Protein AF-A0A8T8SI98-F1 (afdb_monomer)

Structure (mmCIF, N/CA/C/O backbone):
data_AF-A0A8T8SI98-F1
#
_entry.id   AF-A0A8T8SI98-F1
#
loop_
_atom_site.group_PDB
_atom_site.id
_atom_site.type_symbol
_atom_site.label_atom_id
_atom_site.label_alt_id
_atom_site.label_comp_id
_atom_site.label_asym_id
_atom_site.label_entity_id
_atom_site.label_seq_id
_atom_site.pdbx_PDB_ins_code
_atom_site.Cartn_x
_atom_site.Cartn_y
_atom_site.Cartn_z
_atom_site.occupancy
_atom_site.B_iso_or_equiv
_atom_site.auth_seq_id
_atom_site.auth_comp_id
_atom_site.auth_asym_id
_atom_site.auth_atom_id
_atom_site.pdbx_PDB_model_num
ATOM 1 N N . MET A 1 1 ? -25.837 0.435 2.339 1.00 74.00 1 MET A N 1
ATOM 2 C CA . MET A 1 1 ? -25.867 -1.033 2.200 1.00 74.00 1 MET A CA 1
ATOM 3 C C . MET A 1 1 ? -25.740 -1.474 0.750 1.00 74.00 1 MET A C 1
ATOM 5 O O . MET A 1 1 ? -24.717 -2.063 0.451 1.00 74.00 1 MET A O 1
ATOM 9 N N . ALA A 1 2 ? -26.655 -1.114 -0.163 1.00 82.56 2 ALA A N 1
ATOM 10 C CA . ALA A 1 2 ? -26.565 -1.515 -1.581 1.00 82.56 2 ALA A CA 1
ATOM 11 C C . ALA A 1 2 ? -25.195 -1.231 -2.240 1.00 82.56 2 ALA A C 1
ATOM 13 O O . ALA A 1 2 ? -24.632 -2.101 -2.891 1.00 82.56 2 ALA A O 1
ATOM 14 N N . PHE A 1 3 ? -24.611 -0.053 -1.986 1.00 82.00 3 PHE A N 1
ATOM 15 C CA . PHE A 1 3 ? -23.274 0.296 -2.485 1.00 82.00 3 PHE A CA 1
ATOM 16 C C . PHE A 1 3 ? -22.160 -0.638 -1.981 1.00 82.00 3 PHE A C 1
ATOM 18 O O . PHE A 1 3 ? -21.281 -0.994 -2.754 1.00 82.00 3 PHE A O 1
ATOM 25 N N . LEU A 1 4 ? -22.202 -1.055 -0.709 1.00 78.12 4 LEU A N 1
ATOM 26 C CA . LEU A 1 4 ? -21.194 -1.961 -0.144 1.00 78.12 4 LEU A CA 1
ATOM 27 C C . LEU A 1 4 ? -21.306 -3.348 -0.774 1.00 78.12 4 LEU A C 1
ATOM 29 O O . LEU A 1 4 ? -20.300 -3.883 -1.212 1.00 78.12 4 LEU A O 1
ATOM 33 N N . VAL A 1 5 ? -22.526 -3.877 -0.904 1.00 82.81 5 VAL A N 1
ATOM 34 C CA . VAL A 1 5 ? -22.772 -5.180 -1.545 1.00 82.81 5 VAL A CA 1
ATOM 35 C C . VAL A 1 5 ? -22.279 -5.177 -2.992 1.00 82.81 5 VAL A C 1
ATOM 37 O O . VAL A 1 5 ? -21.540 -6.074 -3.391 1.00 82.81 5 VAL A O 1
ATOM 40 N N . PHE A 1 6 ? -22.623 -4.136 -3.758 1.00 86.25 6 PHE A N 1
ATOM 41 C CA . PHE A 1 6 ? -22.156 -3.977 -5.135 1.00 86.25 6 PHE A CA 1
ATOM 42 C C . PHE A 1 6 ? -20.626 -3.883 -5.215 1.00 86.25 6 PHE A C 1
ATOM 44 O O . PHE A 1 6 ? -20.002 -4.566 -6.023 1.00 86.25 6 PHE A O 1
ATOM 51 N N . SER A 1 7 ? -20.015 -3.073 -4.346 1.00 79.81 7 SER A N 1
ATOM 52 C CA . SER A 1 7 ? -18.564 -2.900 -4.276 1.00 79.81 7 SER A CA 1
ATOM 53 C C . SER A 1 7 ? -17.851 -4.215 -3.951 1.00 79.81 7 SER A C 1
ATOM 55 O O . SER A 1 7 ? -16.890 -4.575 -4.626 1.00 79.81 7 SER A O 1
ATOM 57 N N . THR A 1 8 ? -18.333 -4.968 -2.960 1.00 80.69 8 THR A N 1
ATOM 58 C CA . THR A 1 8 ? -17.765 -6.269 -2.586 1.00 80.69 8 THR A CA 1
ATOM 59 C C . THR A 1 8 ? -17.892 -7.276 -3.726 1.00 80.69 8 THR A C 1
ATOM 61 O O . THR A 1 8 ? -16.896 -7.901 -4.079 1.00 80.69 8 THR A O 1
ATOM 64 N N . ALA A 1 9 ? -19.065 -7.395 -4.357 1.00 87.25 9 ALA A N 1
ATOM 65 C CA . ALA A 1 9 ? -19.264 -8.299 -5.494 1.00 87.25 9 ALA A CA 1
ATOM 66 C C . ALA A 1 9 ? -18.336 -7.958 -6.674 1.00 87.25 9 ALA A C 1
ATOM 68 O O . ALA A 1 9 ? -17.721 -8.846 -7.269 1.00 87.25 9 ALA A O 1
ATOM 69 N N . PHE A 1 10 ? -18.174 -6.665 -6.970 1.00 87.12 10 PHE A N 1
ATOM 70 C CA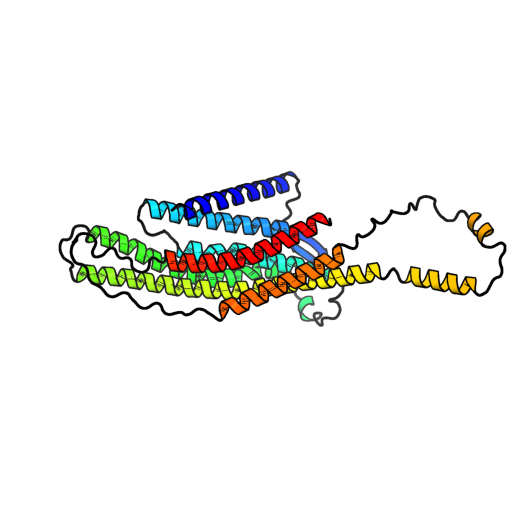 . PHE A 1 10 ? -17.251 -6.186 -7.995 1.00 87.12 10 PHE A CA 1
ATOM 71 C C . PHE A 1 10 ? -15.795 -6.565 -7.681 1.00 87.12 10 PHE A C 1
ATOM 73 O O . PHE A 1 10 ? -15.111 -7.135 -8.532 1.00 87.12 10 PHE A O 1
ATOM 80 N N . TYR A 1 11 ? -15.322 -6.319 -6.455 1.00 85.44 11 TYR A N 1
ATOM 81 C CA . TYR A 1 11 ? -13.950 -6.660 -6.066 1.00 85.44 11 TYR A CA 1
ATOM 82 C C . TYR A 1 11 ? -13.694 -8.168 -6.014 1.00 85.44 11 TYR A C 1
ATOM 84 O O . TYR A 1 11 ? -12.623 -8.607 -6.426 1.00 85.44 11 TYR A O 1
ATOM 92 N N . VAL A 1 12 ? -14.670 -8.969 -5.576 1.00 87.38 12 VAL A N 1
ATOM 93 C CA . VAL A 1 12 ? -14.584 -10.438 -5.624 1.00 87.38 12 VAL A CA 1
ATOM 94 C C . VAL A 1 12 ? -14.471 -10.921 -7.071 1.00 87.38 12 VAL A C 1
ATOM 96 O O . VAL A 1 12 ? -13.631 -11.764 -7.371 1.00 87.38 12 VAL A O 1
ATOM 99 N N . THR A 1 13 ? -15.241 -10.338 -7.991 1.00 89.44 13 THR A N 1
ATOM 100 C CA . THR A 1 13 ? -15.150 -10.670 -9.422 1.00 89.44 13 THR A CA 1
ATOM 101 C C . THR A 1 13 ? -13.766 -10.334 -9.982 1.00 89.44 13 THR A C 1
ATOM 103 O O . THR A 1 13 ? -13.145 -11.177 -10.630 1.00 89.44 13 THR A O 1
ATOM 106 N N . LEU A 1 14 ? -13.231 -9.144 -9.670 1.00 86.00 14 LEU A N 1
ATOM 107 C CA . LEU A 1 14 ? -11.866 -8.762 -10.051 1.00 86.00 14 LEU A CA 1
ATOM 108 C C . LEU A 1 14 ? -10.823 -9.741 -9.497 1.00 86.00 14 LEU A C 1
ATOM 110 O O . LEU A 1 14 ? -9.938 -10.183 -10.228 1.00 86.00 14 LEU A O 1
ATOM 114 N N . MET A 1 15 ? -10.956 -10.124 -8.229 1.00 88.06 15 MET A N 1
ATOM 115 C CA . MET A 1 15 ? -10.094 -11.108 -7.577 1.00 88.06 15 MET A CA 1
ATOM 116 C C . MET A 1 15 ? -10.103 -12.461 -8.293 1.00 88.06 15 MET A C 1
ATOM 118 O O . MET A 1 15 ? -9.036 -13.008 -8.569 1.00 88.06 15 MET A O 1
ATOM 122 N N . VAL A 1 16 ? -11.284 -12.972 -8.652 1.00 90.00 16 VAL A N 1
ATOM 123 C CA . VAL A 1 16 ? -11.421 -14.227 -9.407 1.00 90.00 16 VAL A CA 1
ATOM 124 C C . VAL A 1 16 ? -10.769 -14.100 -10.783 1.00 90.00 16 VAL A C 1
ATOM 126 O O . VAL A 1 16 ? -9.966 -14.955 -11.149 1.00 90.00 16 VAL A O 1
ATOM 129 N N . THR A 1 17 ? -11.029 -13.015 -11.522 1.00 86.25 17 THR A N 1
ATOM 130 C CA . THR A 1 17 ? -10.409 -12.811 -12.844 1.00 86.25 17 THR A CA 1
ATOM 131 C C . THR A 1 17 ? -8.884 -12.736 -12.772 1.00 86.25 17 THR A C 1
ATOM 133 O O . THR A 1 17 ? -8.203 -13.385 -13.564 1.00 86.25 17 THR A O 1
ATOM 136 N N . LEU A 1 18 ? -8.322 -12.025 -11.789 1.00 86.06 18 LEU A N 1
ATOM 137 C CA . LEU A 1 18 ? -6.874 -11.979 -11.581 1.00 86.06 18 LEU A CA 1
ATOM 138 C C . LEU A 1 18 ? -6.319 -13.348 -11.188 1.00 86.06 18 LEU A C 1
ATOM 140 O O . LEU A 1 18 ? -5.288 -13.748 -11.720 1.00 86.06 18 LEU A O 1
ATOM 144 N N . GLY A 1 19 ? -7.010 -14.088 -10.319 1.00 86.94 19 GLY A N 1
ATOM 145 C CA . GLY A 1 19 ? -6.636 -15.455 -9.955 1.00 86.94 19 GLY A CA 1
ATOM 146 C C . GLY A 1 19 ? -6.556 -16.379 -11.170 1.00 86.94 19 GLY A C 1
ATOM 147 O O . GLY A 1 19 ? -5.566 -17.089 -11.333 1.00 86.94 19 GLY A O 1
ATOM 148 N N . VAL A 1 20 ? -7.538 -16.306 -12.073 1.00 88.56 20 VAL A N 1
ATOM 149 C CA . VAL A 1 20 ? -7.541 -17.063 -13.336 1.00 88.56 20 VAL A CA 1
ATOM 150 C C . VAL A 1 20 ? -6.373 -16.652 -14.237 1.00 88.56 20 VAL A C 1
ATOM 152 O O . VAL A 1 20 ? -5.691 -17.522 -14.772 1.00 88.56 20 VAL A O 1
ATOM 155 N N . LEU A 1 21 ? -6.079 -15.353 -14.372 1.00 83.06 21 LEU A N 1
ATOM 156 C CA . LEU A 1 21 ? -4.933 -14.874 -15.162 1.00 83.06 21 LEU A CA 1
ATOM 157 C C . LEU A 1 21 ? -3.590 -15.357 -14.597 1.00 83.06 21 LEU A C 1
ATOM 159 O O . LEU A 1 21 ? -2.692 -15.731 -15.357 1.00 83.06 21 LEU A O 1
ATOM 163 N N . ILE A 1 22 ? -3.452 -15.364 -13.269 1.00 85.88 22 ILE A N 1
ATOM 164 C CA . ILE A 1 22 ? -2.274 -15.893 -12.575 1.00 85.88 22 ILE A CA 1
ATOM 165 C C . ILE A 1 22 ? -2.154 -17.394 -12.835 1.00 85.88 22 ILE A C 1
ATOM 167 O O . ILE A 1 22 ? -1.100 -17.851 -13.277 1.00 85.88 22 ILE A O 1
ATOM 171 N N . LEU A 1 23 ? -3.238 -18.149 -12.636 1.00 87.00 23 LEU A N 1
ATOM 172 C CA . LEU A 1 23 ? -3.267 -19.595 -12.841 1.00 87.00 23 LEU A CA 1
ATOM 173 C C . LEU A 1 23 ? -2.949 -19.968 -14.295 1.00 87.00 23 LEU A C 1
ATOM 175 O O . LEU A 1 23 ? -2.136 -20.856 -14.528 1.00 87.00 23 LEU A O 1
ATOM 179 N N . HIS A 1 24 ? -3.507 -19.244 -15.268 1.00 85.44 24 HIS A N 1
ATOM 180 C CA . HIS A 1 24 ? -3.220 -19.424 -16.691 1.00 85.44 24 HIS A CA 1
ATOM 181 C C . HIS A 1 24 ? -1.735 -19.189 -17.016 1.00 85.44 24 HIS A C 1
ATOM 183 O O . HIS A 1 24 ? -1.114 -19.972 -17.735 1.00 85.44 24 HIS A O 1
ATOM 189 N N . LYS A 1 25 ? -1.119 -18.146 -16.447 1.00 83.44 25 LYS A N 1
ATOM 190 C CA . LYS A 1 25 ? 0.322 -17.900 -16.620 1.00 83.44 25 LYS A CA 1
ATOM 191 C C . LYS A 1 25 ? 1.197 -18.960 -15.939 1.00 83.44 25 LYS A C 1
ATOM 193 O O . LYS A 1 25 ? 2.229 -19.334 -16.498 1.00 83.44 25 LYS A O 1
ATOM 198 N N . ILE A 1 26 ? 0.805 -19.442 -14.757 1.00 86.56 26 ILE A N 1
ATOM 199 C CA . ILE A 1 26 ? 1.490 -20.549 -14.068 1.00 86.56 26 ILE A CA 1
ATOM 200 C C . ILE A 1 26 ? 1.401 -21.823 -14.914 1.00 86.56 26 ILE A C 1
ATOM 202 O O . ILE A 1 26 ? 2.424 -22.467 -15.145 1.00 86.56 26 ILE A O 1
ATOM 206 N N . TYR A 1 27 ? 0.211 -22.142 -15.431 1.00 90.12 27 TYR A N 1
ATOM 207 C CA . TYR A 1 27 ? -0.034 -23.299 -16.292 1.00 90.12 27 TYR A CA 1
ATOM 208 C C . TYR A 1 27 ? 0.853 -23.273 -17.544 1.00 90.12 27 TYR A C 1
ATOM 210 O O . TYR A 1 27 ? 1.541 -24.248 -17.839 1.00 90.12 27 TYR A O 1
ATOM 218 N N . ASN A 1 28 ? 0.957 -22.116 -18.203 1.00 88.12 28 ASN A N 1
ATOM 219 C CA . ASN A 1 28 ? 1.817 -21.922 -19.374 1.00 88.12 28 ASN A CA 1
ATOM 220 C C . ASN A 1 28 ? 3.319 -21.795 -19.040 1.00 88.12 28 ASN A C 1
ATOM 222 O O . ASN A 1 28 ? 4.105 -21.424 -19.911 1.00 88.12 28 ASN A O 1
ATOM 226 N N . ARG A 1 29 ? 3.734 -22.039 -17.785 1.00 82.44 29 ARG A N 1
ATOM 227 C CA . ARG A 1 29 ? 5.123 -21.902 -17.292 1.00 82.44 29 ARG A CA 1
ATOM 228 C C . ARG A 1 29 ? 5.777 -20.546 -17.617 1.00 82.44 29 ARG A C 1
ATOM 230 O O . ARG A 1 29 ? 7.002 -20.423 -17.651 1.00 82.44 29 ARG A O 1
ATOM 237 N N . SER A 1 30 ? 4.967 -19.506 -17.819 1.00 77.62 30 SER A N 1
ATOM 238 C CA . SER A 1 30 ? 5.414 -18.140 -18.128 1.00 77.62 30 SER A CA 1
ATOM 239 C C . SER A 1 30 ? 5.487 -17.249 -16.883 1.00 77.62 30 SER A C 1
ATOM 241 O O . SER A 1 30 ? 5.783 -16.053 -16.974 1.00 77.62 30 SER A O 1
ATOM 243 N N . TRP A 1 31 ? 5.247 -17.822 -15.699 1.00 70.50 31 TRP A N 1
ATOM 244 C CA . TRP A 1 31 ? 5.263 -17.113 -14.424 1.00 70.50 31 TRP A CA 1
ATOM 245 C C . TRP A 1 31 ? 6.688 -16.857 -13.916 1.00 70.50 31 TRP A C 1
ATOM 247 O O . TRP A 1 31 ? 7.197 -17.540 -13.032 1.00 70.50 31 TRP A O 1
ATOM 257 N N . TRP A 1 32 ? 7.324 -15.822 -14.461 1.00 76.69 32 TRP A N 1
ATOM 258 C CA . TRP A 1 32 ? 8.597 -15.301 -13.964 1.00 76.69 32 TRP A CA 1
ATOM 259 C C . TRP A 1 32 ? 8.376 -13.889 -13.417 1.00 76.69 32 TRP A C 1
ATOM 261 O O . TRP A 1 32 ? 8.190 -12.941 -14.181 1.00 76.69 32 TRP A O 1
ATOM 271 N N . VAL A 1 33 ? 8.355 -13.746 -12.086 1.00 78.94 33 VAL A N 1
ATOM 272 C CA . VAL A 1 33 ? 8.240 -12.431 -11.416 1.00 78.94 33 VAL A CA 1
ATOM 273 C C . VAL A 1 33 ? 9.525 -11.632 -11.596 1.00 78.94 33 VAL A C 1
ATOM 275 O O . VAL A 1 33 ? 9.486 -10.428 -11.829 1.00 78.94 33 VAL A O 1
ATOM 278 N N . PHE A 1 34 ? 10.663 -12.317 -11.543 1.00 83.38 34 PHE A N 1
ATOM 279 C CA . PHE A 1 34 ? 11.979 -11.742 -11.747 1.00 83.38 34 PHE A CA 1
ATOM 280 C C . PHE A 1 34 ? 12.698 -12.508 -12.849 1.00 83.38 34 PHE A C 1
ATOM 282 O O . PHE A 1 34 ? 12.673 -13.738 -12.884 1.00 83.38 34 PHE A O 1
ATOM 289 N N . ARG A 1 35 ? 13.357 -11.771 -13.739 1.00 84.69 35 ARG A N 1
ATOM 290 C CA . ARG A 1 35 ? 14.274 -12.309 -14.736 1.00 84.69 35 ARG A CA 1
ATOM 291 C C . ARG A 1 35 ? 15.691 -11.963 -14.307 1.00 84.69 35 ARG A C 1
ATOM 293 O O . ARG A 1 35 ? 16.016 -10.796 -14.096 1.00 84.69 35 ARG A O 1
ATOM 300 N N . VAL A 1 36 ? 16.538 -12.979 -14.197 1.00 84.25 36 VAL A N 1
ATOM 301 C CA . VAL A 1 36 ? 17.973 -12.774 -14.001 1.00 84.25 36 VAL A CA 1
ATOM 302 C C . VAL A 1 36 ? 18.599 -12.573 -15.374 1.00 84.25 36 VAL A C 1
ATOM 304 O O . VAL A 1 36 ? 18.496 -13.447 -16.233 1.00 84.25 36 VAL A O 1
ATOM 307 N N . VAL A 1 37 ? 19.222 -11.418 -15.590 1.00 83.12 37 VAL A N 1
ATOM 308 C CA . VAL A 1 37 ? 19.941 -11.112 -16.830 1.00 83.12 37 VAL A CA 1
ATOM 309 C C . VAL A 1 37 ? 21.433 -11.003 -16.499 1.00 83.12 37 VAL A C 1
ATOM 311 O O . VAL A 1 37 ? 21.810 -10.163 -15.672 1.00 83.12 37 VAL A O 1
ATOM 314 N N . PRO A 1 38 ? 22.298 -11.857 -17.077 1.00 81.31 38 PRO A N 1
ATOM 315 C CA . PRO A 1 38 ? 23.739 -11.687 -16.946 1.00 81.31 38 PRO A CA 1
ATOM 316 C C . PRO A 1 38 ? 24.175 -10.436 -17.726 1.00 81.31 38 PRO A C 1
ATOM 318 O O . PRO A 1 38 ? 23.907 -10.328 -18.919 1.00 81.31 38 PRO A O 1
ATOM 321 N N . ARG A 1 39 ? 24.838 -9.485 -17.055 1.00 74.44 39 ARG A N 1
ATOM 322 C CA . ARG A 1 39 ? 25.434 -8.280 -17.655 1.00 74.44 39 ARG A CA 1
ATOM 323 C C . ARG A 1 39 ? 26.914 -8.188 -17.275 1.00 74.44 39 ARG A C 1
ATOM 325 O O . ARG A 1 39 ? 27.265 -7.817 -16.149 1.00 74.44 39 ARG A O 1
ATOM 332 N N . GLY A 1 40 ? 27.789 -8.539 -18.219 1.00 78.19 40 GLY A N 1
ATOM 333 C CA . GLY A 1 40 ? 29.237 -8.605 -17.995 1.00 78.19 40 GLY A CA 1
ATOM 334 C C . GLY A 1 40 ? 29.588 -9.555 -16.842 1.00 78.19 40 GLY A C 1
ATOM 335 O O . GLY A 1 40 ? 29.108 -10.684 -16.798 1.00 78.19 40 GLY A O 1
ATOM 336 N N . HIS A 1 41 ? 30.374 -9.080 -15.870 1.00 75.12 41 HIS A N 1
ATOM 337 C CA . HIS A 1 41 ? 30.727 -9.842 -14.659 1.00 75.12 41 HIS A CA 1
ATOM 338 C C . HIS A 1 41 ? 29.647 -9.835 -13.559 1.00 75.12 41 HIS A C 1
ATOM 340 O O . HIS A 1 41 ? 29.853 -10.404 -12.489 1.00 75.12 41 HIS A O 1
ATOM 346 N N . SER A 1 42 ? 28.496 -9.196 -13.789 1.00 77.88 42 SER A N 1
ATOM 347 C CA . SER A 1 42 ? 27.431 -9.044 -12.792 1.00 77.88 42 SER A CA 1
ATOM 348 C C . SER A 1 42 ? 26.111 -9.677 -13.226 1.00 77.88 42 SER A C 1
ATOM 350 O O . SER A 1 42 ? 25.775 -9.698 -14.406 1.00 77.88 42 SER A O 1
ATOM 352 N N . LYS A 1 43 ? 25.329 -10.184 -12.268 1.00 84.56 43 LYS A N 1
ATOM 353 C CA . LYS A 1 43 ? 23.959 -10.662 -12.510 1.00 84.56 43 LYS A CA 1
ATOM 354 C C . LYS A 1 43 ? 22.985 -9.617 -11.976 1.00 84.56 43 LYS A C 1
ATOM 356 O O . LYS A 1 43 ? 23.005 -9.318 -10.782 1.00 84.56 43 LYS A O 1
ATOM 361 N N . ILE A 1 44 ? 22.145 -9.056 -12.844 1.00 84.12 44 ILE A N 1
ATOM 362 C CA . ILE A 1 44 ? 21.117 -8.080 -12.457 1.00 84.12 44 ILE A CA 1
ATOM 363 C C . ILE A 1 44 ? 19.762 -8.782 -12.416 1.00 84.12 44 ILE A C 1
ATOM 365 O O . ILE A 1 44 ? 19.432 -9.577 -13.299 1.00 84.12 44 ILE A O 1
ATOM 369 N N . ILE A 1 45 ? 18.989 -8.501 -11.369 1.00 86.06 45 ILE A N 1
ATOM 370 C CA . ILE A 1 45 ? 17.631 -9.019 -11.203 1.00 86.06 45 ILE A CA 1
ATOM 371 C C . ILE A 1 45 ? 16.664 -7.938 -11.683 1.00 86.06 45 ILE A C 1
ATOM 373 O O . ILE A 1 45 ? 16.557 -6.874 -11.071 1.00 86.06 45 ILE A O 1
ATOM 377 N N . ILE A 1 46 ? 15.967 -8.207 -12.785 1.00 85.81 46 ILE A N 1
ATOM 378 C CA . ILE A 1 46 ? 14.999 -7.283 -13.376 1.00 85.81 46 ILE A CA 1
ATOM 379 C C . ILE A 1 46 ? 13.592 -7.834 -13.115 1.00 85.81 46 ILE A C 1
ATOM 381 O O . ILE A 1 46 ? 13.296 -8.959 -13.532 1.00 85.81 46 ILE A O 1
ATOM 385 N N . PRO A 1 47 ? 12.709 -7.096 -12.423 1.00 87.12 47 PRO A N 1
ATOM 386 C CA . PRO A 1 47 ? 11.326 -7.516 -12.259 1.00 87.12 47 PRO A CA 1
ATOM 387 C C . PRO A 1 47 ? 10.608 -7.506 -13.611 1.00 87.12 47 PRO A C 1
ATOM 389 O O . PRO A 1 47 ? 10.719 -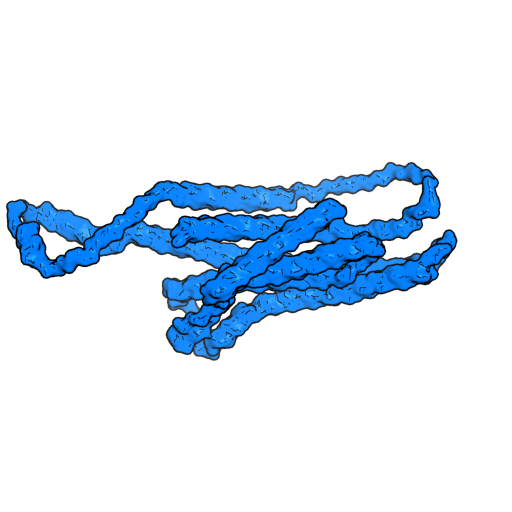6.559 -14.389 1.00 87.12 47 PRO A O 1
ATOM 392 N N . ASN A 1 48 ? 9.828 -8.549 -13.881 1.00 89.81 48 ASN A N 1
ATOM 393 C CA . ASN A 1 48 ? 8.855 -8.518 -14.961 1.00 89.81 48 ASN A CA 1
ATOM 394 C C . ASN A 1 48 ? 7.744 -7.538 -14.563 1.00 89.81 48 ASN A C 1
ATOM 396 O O . ASN A 1 48 ? 6.980 -7.791 -13.629 1.00 89.81 48 ASN A O 1
ATOM 400 N N . VAL A 1 49 ? 7.677 -6.407 -15.263 1.00 88.44 49 VAL A N 1
ATOM 401 C CA . VAL A 1 49 ? 6.796 -5.271 -14.949 1.00 88.44 49 VAL A CA 1
ATOM 402 C C . VAL A 1 49 ? 5.327 -5.702 -14.864 1.00 88.44 49 VAL A C 1
ATOM 404 O O . VAL A 1 49 ? 4.635 -5.332 -13.919 1.00 88.44 49 VAL A O 1
ATOM 407 N N . HIS A 1 50 ? 4.857 -6.547 -15.787 1.00 86.88 50 HIS A N 1
ATOM 408 C CA . HIS A 1 50 ? 3.459 -6.985 -15.811 1.00 86.88 50 HIS A CA 1
ATOM 409 C C . HIS A 1 50 ? 3.161 -8.043 -14.749 1.00 86.88 50 HIS A C 1
ATOM 411 O O . HIS A 1 50 ? 2.144 -7.967 -14.063 1.00 86.88 50 HIS A O 1
ATOM 417 N N . THR A 1 51 ? 4.031 -9.044 -14.601 1.00 89.31 51 THR A N 1
ATOM 418 C CA . THR A 1 51 ? 3.807 -10.130 -13.633 1.00 89.31 51 THR A CA 1
ATOM 419 C C . THR A 1 51 ? 3.927 -9.626 -12.195 1.00 89.31 51 THR A C 1
ATOM 421 O O . THR A 1 51 ? 3.100 -9.983 -11.358 1.00 89.31 51 THR A O 1
ATOM 424 N N . SER A 1 52 ? 4.898 -8.752 -11.909 1.00 90.88 52 SER A N 1
ATOM 425 C CA . SER A 1 52 ? 5.025 -8.126 -10.587 1.00 90.88 52 SER A CA 1
ATOM 426 C C . SER A 1 52 ? 3.818 -7.234 -10.276 1.00 90.88 52 SER A C 1
ATOM 428 O O . SER A 1 52 ? 3.231 -7.376 -9.207 1.00 90.88 52 SER A O 1
ATOM 430 N N . TRP A 1 53 ? 3.364 -6.405 -11.223 1.00 90.31 53 TRP A N 1
ATOM 431 C CA . TRP A 1 53 ? 2.152 -5.599 -11.058 1.00 90.31 53 TRP A CA 1
ATOM 432 C C . TRP A 1 53 ? 0.922 -6.438 -10.702 1.00 90.31 53 TRP A C 1
ATOM 434 O O . TRP A 1 53 ? 0.259 -6.161 -9.705 1.00 90.31 53 TRP A O 1
ATOM 444 N N . VAL A 1 54 ? 0.641 -7.491 -11.477 1.00 89.31 54 VAL A N 1
ATOM 445 C CA . VAL A 1 54 ? -0.508 -8.381 -11.240 1.00 89.31 54 VAL A CA 1
ATOM 446 C C . VAL A 1 54 ? -0.426 -9.043 -9.863 1.00 89.31 54 VAL A C 1
ATOM 448 O O . VAL A 1 54 ? -1.432 -9.093 -9.158 1.00 89.31 54 VAL A O 1
ATOM 451 N N . LEU A 1 55 ? 0.761 -9.500 -9.449 1.00 90.44 55 LEU A N 1
ATOM 452 C CA . LEU A 1 55 ? 0.968 -10.124 -8.140 1.00 90.44 55 LEU A CA 1
ATOM 453 C C . LEU A 1 55 ? 0.641 -9.159 -6.990 1.00 90.44 55 LEU A C 1
ATOM 455 O O . LEU A 1 55 ? -0.161 -9.481 -6.113 1.00 90.44 55 LEU A O 1
ATOM 459 N N . PHE A 1 56 ? 1.233 -7.963 -6.999 1.00 93.25 56 PHE A N 1
ATOM 460 C CA . PHE A 1 56 ? 1.042 -6.990 -5.923 1.00 93.25 56 PHE A CA 1
ATOM 461 C C . PHE A 1 56 ? -0.359 -6.367 -5.928 1.00 93.25 56 PHE A C 1
ATOM 463 O O . PHE A 1 56 ? -0.936 -6.161 -4.862 1.00 93.25 56 PHE A O 1
ATOM 470 N N . MET A 1 57 ? -0.956 -6.136 -7.100 1.00 90.06 57 MET A N 1
ATOM 471 C CA . MET A 1 57 ? -2.355 -5.705 -7.193 1.00 90.06 57 MET A CA 1
ATOM 472 C C . MET A 1 57 ? -3.326 -6.786 -6.713 1.00 90.06 57 MET A C 1
ATOM 474 O O . MET A 1 57 ? -4.323 -6.464 -6.070 1.00 90.06 57 MET A O 1
ATOM 478 N N . GLY A 1 58 ? -3.023 -8.064 -6.954 1.00 90.50 58 GLY A N 1
ATOM 479 C CA . GLY A 1 58 ? -3.770 -9.176 -6.370 1.00 90.50 58 GLY A CA 1
ATOM 480 C C . GLY A 1 58 ? -3.717 -9.152 -4.841 1.00 90.50 58 GLY A C 1
ATOM 481 O O . GLY A 1 58 ? -4.752 -9.243 -4.184 1.00 90.50 58 GLY A O 1
ATOM 482 N N . LEU A 1 59 ? -2.534 -8.955 -4.249 1.00 93.88 59 LEU A N 1
ATOM 483 C CA . LEU A 1 59 ? -2.391 -8.807 -2.793 1.00 93.88 59 LEU A CA 1
ATOM 484 C C . LEU A 1 59 ? -3.167 -7.598 -2.250 1.00 93.88 59 LEU A C 1
ATOM 486 O O . LEU A 1 59 ? -3.856 -7.721 -1.240 1.00 93.88 59 LEU A O 1
ATOM 490 N N . TYR A 1 60 ? -3.113 -6.454 -2.938 1.00 93.62 60 TYR A N 1
ATOM 491 C CA . TYR A 1 60 ? -3.903 -5.273 -2.585 1.00 93.62 60 TYR A CA 1
ATOM 492 C C . TYR A 1 60 ? -5.404 -5.578 -2.538 1.00 93.62 60 TYR A C 1
ATOM 494 O O . TYR A 1 60 ? -6.074 -5.273 -1.550 1.00 93.62 60 TYR A O 1
ATOM 502 N N . LEU A 1 61 ? -5.929 -6.210 -3.589 1.00 90.69 61 LEU A N 1
ATOM 503 C CA . LEU A 1 61 ? -7.349 -6.533 -3.689 1.00 90.69 61 LEU A CA 1
ATOM 504 C C . LEU A 1 61 ? -7.790 -7.557 -2.638 1.00 90.69 61 LEU A C 1
ATOM 506 O O . LEU A 1 61 ? -8.885 -7.414 -2.105 1.00 90.69 61 LEU A O 1
ATOM 510 N N . ASN A 1 62 ? -6.939 -8.521 -2.268 1.00 91.69 62 ASN A N 1
ATOM 511 C CA . ASN A 1 62 ? -7.216 -9.433 -1.151 1.00 91.69 62 ASN A CA 1
ATOM 512 C C . ASN A 1 62 ? -7.414 -8.674 0.168 1.00 91.69 62 ASN A C 1
ATOM 514 O O . ASN A 1 62 ? -8.409 -8.888 0.860 1.00 91.69 62 ASN A O 1
ATOM 518 N N . ILE A 1 63 ? -6.487 -7.766 0.502 1.00 93.75 63 ILE A N 1
ATOM 519 C CA . ILE A 1 63 ? -6.568 -6.950 1.725 1.00 93.75 63 ILE A CA 1
ATOM 520 C C . ILE A 1 63 ? -7.831 -6.082 1.695 1.00 93.75 63 ILE A C 1
ATOM 522 O O . ILE A 1 63 ? -8.544 -5.986 2.693 1.00 93.75 63 ILE A O 1
ATOM 526 N N . LEU A 1 64 ? -8.130 -5.481 0.541 1.00 89.88 64 LEU A N 1
ATOM 527 C CA . LEU A 1 64 ? -9.303 -4.634 0.350 1.00 89.88 64 LEU A CA 1
ATOM 528 C C . LEU A 1 64 ? -10.616 -5.418 0.508 1.00 89.88 64 LEU A C 1
ATOM 530 O O . LEU A 1 64 ? -11.532 -4.964 1.186 1.00 89.88 64 LEU A O 1
ATOM 534 N N . VAL A 1 65 ? -10.721 -6.612 -0.081 1.00 89.69 65 VAL A N 1
ATOM 535 C CA . VAL A 1 65 ? -11.892 -7.486 0.091 1.00 89.69 65 VAL A CA 1
ATOM 536 C C . VAL A 1 65 ? -12.041 -7.896 1.556 1.00 89.69 65 VAL A C 1
ATOM 538 O O . VAL A 1 65 ? -13.145 -7.816 2.094 1.00 89.69 65 VAL A O 1
ATOM 541 N N . GLY A 1 66 ? -10.940 -8.260 2.221 1.00 91.31 66 GLY A N 1
ATOM 542 C CA . GLY A 1 66 ? -10.931 -8.576 3.650 1.00 91.31 66 GLY A CA 1
ATOM 543 C C . GLY A 1 66 ? -11.475 -7.434 4.514 1.00 91.31 66 GLY A C 1
ATOM 544 O O . GLY A 1 66 ? -12.353 -7.662 5.348 1.00 91.31 66 GLY A O 1
ATOM 545 N N . SER A 1 67 ? -11.041 -6.194 4.263 1.00 92.88 67 SER A N 1
ATOM 546 C CA . SER A 1 67 ? -11.518 -5.024 5.013 1.00 92.88 67 SER A CA 1
ATOM 547 C C . SER A 1 67 ? -12.995 -4.705 4.751 1.00 92.88 67 SER A C 1
ATOM 549 O O . SER A 1 67 ? -13.725 -4.338 5.679 1.00 92.88 67 SER A O 1
ATOM 551 N N . PHE A 1 68 ? -13.483 -4.906 3.520 1.00 89.31 68 PHE A N 1
ATOM 552 C CA . PHE A 1 68 ? -14.907 -4.770 3.199 1.00 89.31 68 PHE A CA 1
ATOM 553 C C . PHE A 1 68 ? -15.765 -5.830 3.889 1.00 89.31 68 PHE A C 1
ATOM 555 O O . PHE A 1 68 ? -16.823 -5.491 4.418 1.00 89.31 68 PHE A O 1
ATOM 562 N N . ILE A 1 69 ? -15.320 -7.090 3.913 1.00 90.12 69 ILE A N 1
ATOM 563 C CA . ILE A 1 69 ? -16.020 -8.171 4.621 1.00 90.12 69 ILE A CA 1
ATOM 564 C C . ILE A 1 69 ? -16.071 -7.861 6.118 1.00 90.12 69 ILE A C 1
ATOM 566 O O . ILE A 1 69 ? -17.151 -7.912 6.704 1.00 90.12 69 ILE A O 1
ATOM 570 N N . ALA A 1 70 ? -14.945 -7.468 6.723 1.00 91.56 70 ALA A N 1
ATOM 571 C CA . ALA A 1 70 ? -14.893 -7.077 8.131 1.00 91.56 70 ALA A CA 1
ATOM 572 C C . ALA A 1 70 ? -15.865 -5.924 8.432 1.00 91.56 70 ALA A C 1
ATOM 574 O O . ALA A 1 70 ? -16.650 -6.003 9.375 1.00 91.56 70 ALA A O 1
ATOM 575 N N . SER A 1 71 ? -15.886 -4.897 7.577 1.00 89.56 71 SER A N 1
ATOM 576 C CA . SER A 1 71 ? -16.818 -3.770 7.694 1.00 89.56 71 SER A CA 1
ATOM 577 C C . SER A 1 71 ? -18.282 -4.199 7.571 1.00 89.56 71 SER A C 1
ATOM 579 O O . SER A 1 71 ? -19.136 -3.719 8.312 1.00 89.56 71 SER A O 1
ATOM 581 N N . PHE A 1 72 ? -18.590 -5.112 6.648 1.00 88.88 72 PHE A N 1
ATOM 582 C CA . PHE A 1 72 ? -19.943 -5.624 6.446 1.00 88.88 72 PHE A CA 1
ATOM 583 C C . PHE A 1 72 ? -20.432 -6.444 7.645 1.00 88.88 72 PHE A C 1
ATOM 585 O O . PHE A 1 72 ? -21.533 -6.208 8.137 1.00 88.88 72 PHE A O 1
ATOM 592 N N . VAL A 1 73 ? -19.604 -7.364 8.153 1.00 91.69 73 VAL A N 1
ATOM 593 C CA . VAL A 1 73 ? -19.920 -8.171 9.344 1.00 91.69 73 VAL A CA 1
ATOM 594 C C . VAL A 1 73 ? -20.123 -7.277 10.566 1.00 91.69 73 VAL A C 1
ATOM 596 O O . VAL A 1 73 ? -21.081 -7.467 11.313 1.00 91.69 73 VAL A O 1
ATOM 599 N N . SER A 1 74 ? -19.268 -6.269 10.738 1.00 90.25 74 SER A N 1
ATOM 600 C CA . SER A 1 74 ? -19.395 -5.278 11.807 1.00 90.25 74 SER A CA 1
ATOM 601 C C . SER A 1 74 ? -20.722 -4.521 11.734 1.00 90.25 74 SER A C 1
ATOM 603 O O . SER A 1 74 ? -21.397 -4.335 12.744 1.00 90.25 74 SER A O 1
ATOM 605 N N . ASP A 1 75 ? -21.141 -4.140 10.525 1.00 89.88 75 ASP A N 1
ATOM 606 C CA . ASP A 1 75 ? -22.401 -3.431 10.306 1.00 89.88 75 ASP A CA 1
ATOM 607 C C . ASP A 1 75 ? -23.625 -4.301 10.598 1.00 89.88 75 ASP A C 1
ATOM 609 O O . ASP A 1 75 ? -24.616 -3.781 11.111 1.00 89.88 75 ASP A O 1
ATOM 613 N N . LEU A 1 76 ? -23.555 -5.605 10.312 1.00 91.44 76 LEU A N 1
ATOM 614 C CA . LEU A 1 76 ? -24.605 -6.562 10.676 1.00 91.44 76 LEU A CA 1
ATOM 615 C C . LEU A 1 76 ? -24.721 -6.749 12.190 1.00 91.44 76 LEU A C 1
ATOM 617 O O . LEU A 1 76 ? -25.827 -6.916 12.696 1.00 91.44 76 LEU A O 1
ATOM 621 N N . ARG A 1 77 ? -23.596 -6.695 12.909 1.00 91.00 77 ARG A N 1
ATOM 622 C CA . ARG A 1 77 ? -23.556 -6.821 14.373 1.00 91.00 77 ARG A CA 1
ATOM 623 C C . ARG A 1 77 ? -23.848 -5.511 15.108 1.00 91.00 77 ARG A C 1
ATOM 625 O O . ARG A 1 77 ? -23.943 -5.516 16.324 1.00 91.00 77 ARG A O 1
ATOM 632 N N . ALA A 1 78 ? -23.993 -4.397 14.383 1.00 89.81 78 ALA A N 1
ATOM 633 C CA . ALA A 1 78 ? -24.038 -3.047 14.953 1.00 89.81 78 ALA A CA 1
ATOM 634 C C . ALA A 1 78 ? -22.820 -2.724 15.843 1.00 89.81 78 ALA A C 1
ATOM 636 O O . ALA A 1 78 ? -22.891 -1.892 16.745 1.00 89.81 78 ALA A O 1
ATOM 637 N N . GLU A 1 79 ? -21.688 -3.351 15.537 1.00 89.56 79 GLU A N 1
ATOM 638 C CA . GLU A 1 79 ? -20.447 -3.236 16.285 1.00 89.56 79 GLU A CA 1
ATOM 639 C C . GLU A 1 79 ? -19.446 -2.331 15.545 1.00 89.56 79 GLU A C 1
ATOM 641 O O . GLU A 1 79 ? -19.539 -2.151 14.323 1.00 89.56 79 GLU A O 1
ATOM 646 N N . PRO A 1 80 ? -18.488 -1.723 16.258 1.00 88.25 80 PRO A N 1
ATOM 647 C CA . PRO A 1 80 ? -17.342 -1.049 15.651 1.00 88.25 80 PRO A CA 1
ATOM 648 C C . PRO A 1 80 ? -16.379 -2.032 14.954 1.00 88.25 80 PRO A C 1
ATOM 650 O O . PRO A 1 80 ? -16.096 -3.111 15.470 1.00 88.25 80 PRO A O 1
ATOM 653 N N . VAL A 1 81 ? -15.841 -1.630 13.793 1.00 91.56 81 VAL A N 1
ATOM 654 C CA . VAL A 1 81 ? -15.005 -2.495 12.938 1.00 91.56 81 VAL A CA 1
ATOM 655 C C . VAL A 1 81 ? -13.690 -2.840 13.644 1.00 91.56 81 VAL A C 1
ATOM 657 O O . VAL A 1 81 ? -12.974 -1.918 14.046 1.00 91.56 81 VAL A O 1
ATOM 660 N N . PRO A 1 82 ? -13.329 -4.131 13.761 1.00 93.88 82 PRO A N 1
ATOM 661 C CA . PRO A 1 82 ? -12.051 -4.518 14.329 1.00 93.88 82 PRO A CA 1
ATOM 662 C C . PRO A 1 82 ? -10.908 -4.153 13.379 1.00 93.88 82 PRO A C 1
ATOM 664 O O . PRO A 1 82 ? -10.938 -4.432 12.177 1.00 93.88 82 PRO A O 1
ATOM 667 N N . HIS A 1 83 ? -9.876 -3.554 13.953 1.00 95.62 83 HIS A N 1
ATOM 668 C CA . HIS A 1 83 ? -8.612 -3.213 13.317 1.00 95.62 83 HIS A CA 1
ATOM 669 C C . HIS A 1 83 ? -8.705 -2.288 12.089 1.00 95.62 83 HIS A C 1
ATOM 671 O O . HIS A 1 83 ? -7.891 -2.386 11.170 1.00 95.62 83 HIS A O 1
ATOM 677 N N . ASP A 1 84 ? -9.684 -1.375 12.051 1.00 89.81 84 ASP A N 1
ATOM 678 C CA . ASP A 1 84 ? -9.932 -0.491 10.896 1.00 89.81 84 ASP A CA 1
ATOM 679 C C . ASP A 1 84 ? -8.681 0.303 10.461 1.00 89.81 84 ASP A C 1
ATOM 681 O O . ASP A 1 84 ? -8.312 0.321 9.285 1.00 89.81 84 ASP A O 1
ATOM 685 N N . ALA A 1 85 ? -7.941 0.887 11.411 1.00 92.38 85 ALA A N 1
ATOM 686 C CA . ALA A 1 85 ? -6.706 1.608 11.090 1.00 92.38 85 ALA A CA 1
ATOM 687 C C . ALA A 1 85 ? -5.603 0.702 10.531 1.00 92.38 85 ALA A C 1
ATOM 689 O O . ALA A 1 85 ? -4.836 1.148 9.676 1.00 92.38 85 ALA A O 1
ATOM 690 N N . LEU A 1 86 ? -5.524 -0.557 10.970 1.00 93.81 86 LEU A N 1
ATOM 691 C CA . LEU A 1 86 ? -4.551 -1.505 10.434 1.00 93.81 86 LEU A CA 1
ATOM 692 C C . LEU A 1 86 ? -4.866 -1.846 8.976 1.00 93.81 86 LEU A C 1
ATOM 694 O O . LEU A 1 86 ? -3.962 -1.788 8.144 1.00 93.81 86 LEU A O 1
ATOM 698 N N . TRP A 1 87 ? -6.136 -2.128 8.653 1.00 94.50 87 TRP A N 1
ATOM 699 C CA . TRP A 1 87 ? -6.580 -2.361 7.272 1.00 94.50 87 TRP A CA 1
ATOM 700 C C . TRP A 1 87 ? -6.203 -1.188 6.366 1.00 94.50 87 TRP A C 1
ATOM 702 O O . TRP A 1 87 ? -5.625 -1.376 5.295 1.00 94.50 87 TRP A O 1
ATOM 712 N N . MET A 1 88 ? -6.480 0.027 6.837 1.00 90.31 88 MET A N 1
ATOM 713 C CA . MET A 1 88 ? -6.183 1.283 6.148 1.00 90.31 88 MET A CA 1
ATOM 714 C C . MET A 1 88 ? -4.680 1.550 5.999 1.00 90.31 88 MET A C 1
ATOM 716 O O . MET A 1 88 ? -4.253 2.075 4.973 1.00 90.31 88 MET A O 1
ATOM 720 N N . GLY A 1 89 ? -3.866 1.177 6.986 1.00 91.81 89 GLY A N 1
ATOM 721 C CA . GLY A 1 89 ? -2.414 1.341 6.936 1.00 91.81 89 GLY A CA 1
ATOM 722 C C . GLY A 1 89 ? -1.720 0.331 6.020 1.00 91.81 89 GLY A C 1
ATOM 723 O O . GLY A 1 89 ? -0.834 0.710 5.255 1.00 91.81 89 GLY A O 1
ATOM 724 N N . ILE A 1 90 ? -2.123 -0.945 6.072 1.00 95.56 90 ILE A N 1
ATOM 725 C CA . ILE A 1 90 ? -1.448 -2.037 5.352 1.00 95.56 90 ILE A CA 1
ATOM 726 C C . ILE A 1 90 ? -1.867 -2.147 3.882 1.00 95.56 90 ILE A C 1
ATOM 728 O O . ILE A 1 90 ? -1.076 -2.612 3.061 1.00 95.56 90 ILE A O 1
ATOM 732 N N . MET A 1 91 ? -3.070 -1.683 3.515 1.00 94.88 91 MET A N 1
ATOM 733 C CA . MET A 1 91 ? -3.569 -1.797 2.137 1.00 94.88 91 MET A CA 1
ATOM 734 C C . MET A 1 91 ? -2.665 -1.111 1.106 1.00 94.88 91 MET A C 1
ATOM 736 O O . MET A 1 91 ? -2.594 -1.550 -0.032 1.00 94.88 91 MET A O 1
ATOM 740 N N . TRP A 1 92 ? -1.925 -0.068 1.468 1.00 93.88 92 TRP A N 1
ATOM 741 C CA . TRP A 1 92 ? -1.080 0.653 0.512 1.00 93.88 92 TRP A CA 1
ATOM 742 C C . TRP A 1 92 ? 0.276 -0.018 0.260 1.00 93.88 92 TRP A C 1
ATOM 744 O O . TRP A 1 92 ? 0.934 0.289 -0.736 1.00 93.88 92 TRP A O 1
ATOM 754 N N . VAL A 1 93 ? 0.679 -0.968 1.113 1.00 96.50 93 VAL A N 1
ATOM 755 C CA . VAL A 1 93 ? 1.979 -1.648 1.014 1.00 96.50 93 VAL A CA 1
ATOM 756 C C . VAL A 1 93 ? 2.146 -2.350 -0.336 1.00 96.50 93 VAL A C 1
ATOM 758 O O . VAL A 1 93 ? 3.121 -2.046 -1.024 1.00 96.50 93 VAL A O 1
ATOM 761 N N . PRO A 1 94 ? 1.217 -3.206 -0.810 1.00 96.19 94 PRO A N 1
ATOM 762 C CA . PRO A 1 94 ? 1.407 -3.867 -2.098 1.00 96.19 94 PRO A CA 1
ATOM 763 C C . PRO A 1 94 ? 1.475 -2.883 -3.275 1.00 96.19 94 PRO A C 1
ATOM 765 O O . PRO A 1 94 ? 2.307 -3.054 -4.160 1.00 96.19 94 PRO A O 1
ATOM 768 N N . ILE A 1 95 ? 0.671 -1.812 -3.264 1.00 93.25 95 ILE A N 1
ATOM 769 C CA . ILE A 1 95 ? 0.682 -0.785 -4.324 1.00 93.25 95 ILE A CA 1
ATOM 770 C C . ILE A 1 95 ? 2.048 -0.094 -4.404 1.00 93.25 95 ILE A C 1
ATOM 772 O O . ILE A 1 95 ? 2.571 0.127 -5.496 1.00 93.25 95 ILE A O 1
ATOM 776 N N . CYS A 1 96 ? 2.638 0.217 -3.252 1.00 95.00 96 CYS A N 1
ATOM 777 C CA . CYS A 1 96 ? 3.954 0.838 -3.147 1.00 95.00 96 CYS A CA 1
ATOM 778 C C . CYS A 1 96 ? 5.041 -0.010 -3.828 1.00 95.00 96 CYS A C 1
ATOM 780 O O . CYS A 1 96 ? 5.804 0.488 -4.659 1.00 95.00 96 CYS A O 1
ATOM 782 N N . PHE A 1 97 ? 5.053 -1.315 -3.540 1.00 95.38 97 PHE A N 1
ATOM 783 C CA . PHE A 1 97 ? 5.952 -2.273 -4.186 1.00 95.38 97 PHE A CA 1
ATOM 784 C C . PHE A 1 97 ? 5.673 -2.402 -5.687 1.00 95.38 97 PHE A C 1
ATOM 786 O O . PHE A 1 97 ? 6.614 -2.418 -6.480 1.00 95.38 97 PHE A O 1
ATOM 793 N N . ALA A 1 98 ? 4.399 -2.439 -6.089 1.00 93.88 98 ALA A N 1
ATOM 794 C CA . ALA A 1 98 ? 4.004 -2.521 -7.491 1.00 93.88 98 ALA A CA 1
ATOM 795 C C . ALA A 1 98 ? 4.548 -1.330 -8.300 1.00 93.88 98 ALA A C 1
ATOM 797 O O . ALA A 1 98 ? 5.244 -1.525 -9.296 1.00 93.88 98 ALA A O 1
ATOM 798 N N . ALA A 1 99 ? 4.293 -0.101 -7.841 1.00 93.31 99 ALA A N 1
ATOM 799 C CA . ALA A 1 99 ? 4.747 1.122 -8.505 1.00 93.31 99 ALA A CA 1
ATOM 800 C C . ALA A 1 99 ? 6.280 1.204 -8.573 1.00 93.31 99 ALA A C 1
ATOM 802 O O . ALA A 1 99 ? 6.854 1.541 -9.616 1.00 93.31 99 ALA A O 1
ATOM 803 N N . TRP A 1 100 ? 6.957 0.849 -7.479 1.00 95.56 100 TRP A N 1
ATOM 804 C CA . TRP A 1 100 ? 8.413 0.836 -7.437 1.00 95.56 100 TRP A CA 1
ATOM 805 C C . TRP A 1 100 ? 9.015 -0.193 -8.401 1.00 95.56 100 TRP A C 1
ATOM 807 O O . TRP A 1 100 ? 9.906 0.150 -9.176 1.00 95.56 100 TRP A O 1
ATOM 817 N N . TYR A 1 101 ? 8.521 -1.434 -8.424 1.00 94.62 101 TYR A N 1
ATOM 818 C CA . TYR A 1 101 ? 9.046 -2.467 -9.323 1.00 94.62 101 TYR A CA 1
ATOM 819 C C . TYR A 1 101 ? 8.787 -2.174 -10.796 1.00 94.62 101 TYR A C 1
ATOM 821 O O . TYR A 1 101 ? 9.652 -2.473 -11.620 1.00 94.62 101 TYR A O 1
ATOM 829 N N . GLN A 1 102 ? 7.672 -1.525 -11.141 1.00 93.25 102 GLN A N 1
ATOM 830 C CA . GLN A 1 102 ? 7.476 -1.024 -12.502 1.00 93.25 102 GLN A CA 1
ATOM 831 C C . GLN A 1 102 ? 8.511 0.049 -12.860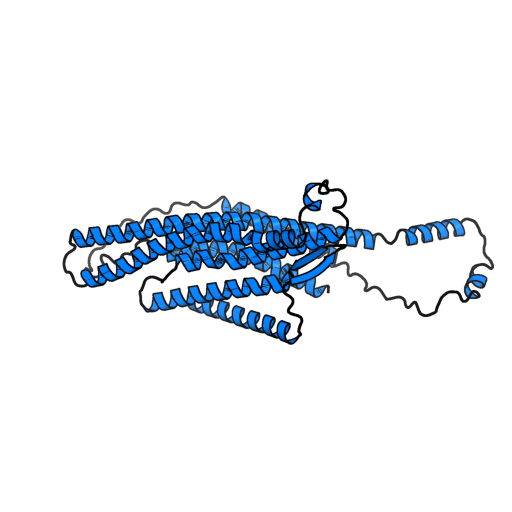 1.00 93.25 102 GLN A C 1
ATOM 833 O O . GLN A 1 102 ? 9.168 -0.044 -13.897 1.00 93.25 102 GLN A O 1
ATOM 838 N N . THR A 1 103 ? 8.703 1.033 -11.977 1.00 93.19 103 THR A N 1
ATOM 839 C CA . THR A 1 103 ? 9.681 2.119 -12.167 1.00 93.19 103 THR A CA 1
ATOM 840 C C . THR A 1 103 ? 11.099 1.571 -12.319 1.00 93.19 103 THR A C 1
ATOM 842 O O . THR A 1 103 ? 11.832 1.954 -13.235 1.00 93.19 103 THR A O 1
ATOM 845 N N . TRP A 1 104 ? 11.481 0.635 -11.448 1.00 92.25 104 TRP A N 1
ATOM 846 C CA . TRP A 1 104 ? 12.780 -0.024 -11.483 1.00 92.25 104 TRP A CA 1
ATOM 847 C C . TRP A 1 104 ? 12.957 -0.868 -12.745 1.00 92.25 104 TRP A C 1
ATOM 849 O O . TRP A 1 104 ? 13.992 -0.757 -13.396 1.00 92.25 104 TRP A O 1
ATOM 859 N N . GLY A 1 105 ? 11.951 -1.657 -13.136 1.00 90.88 105 GLY A N 1
ATOM 860 C CA . GLY A 1 105 ? 11.995 -2.472 -14.351 1.00 90.88 105 GLY A CA 1
ATOM 861 C C . GLY A 1 105 ? 12.224 -1.633 -15.611 1.00 90.88 105 GLY A C 1
ATOM 862 O O . GLY A 1 105 ? 13.110 -1.953 -16.403 1.00 90.88 105 GLY A O 1
ATOM 863 N N . ILE A 1 106 ? 11.503 -0.514 -15.751 1.00 90.00 106 ILE A N 1
ATOM 864 C CA . ILE A 1 106 ? 11.678 0.430 -16.868 1.00 90.00 106 ILE A CA 1
ATOM 865 C C . ILE A 1 106 ? 13.077 1.059 -16.831 1.00 90.00 106 ILE A C 1
ATOM 867 O O . ILE A 1 106 ? 13.785 1.085 -17.837 1.00 90.00 106 ILE A O 1
ATOM 871 N N . THR A 1 107 ? 13.515 1.526 -15.660 1.00 88.38 107 THR A N 1
ATOM 872 C CA . THR A 1 107 ? 14.825 2.179 -15.505 1.00 88.38 107 THR A CA 1
ATOM 873 C C . THR A 1 107 ? 15.980 1.213 -15.800 1.00 88.38 107 THR A C 1
ATOM 875 O O . THR A 1 107 ? 16.927 1.569 -16.500 1.00 88.38 107 THR A O 1
ATOM 878 N N . ALA A 1 108 ? 15.895 -0.033 -15.327 1.00 86.06 108 ALA A N 1
ATOM 879 C CA . ALA A 1 108 ? 16.907 -1.066 -15.548 1.00 86.06 108 ALA A CA 1
ATOM 880 C C . ALA A 1 108 ? 17.009 -1.502 -17.021 1.00 86.06 108 ALA A C 1
ATOM 882 O O . ALA A 1 108 ? 18.107 -1.838 -17.486 1.00 86.06 108 ALA A O 1
ATOM 883 N N . ALA A 1 109 ? 15.889 -1.473 -17.754 1.00 83.94 109 ALA A N 1
ATOM 884 C CA . ALA A 1 109 ? 15.861 -1.707 -19.195 1.00 83.94 109 ALA A CA 1
ATOM 885 C C . ALA A 1 109 ? 16.570 -0.581 -19.966 1.00 83.94 109 ALA A C 1
ATOM 887 O O . ALA A 1 109 ? 17.351 -0.862 -20.866 1.00 83.94 109 ALA A O 1
ATOM 888 N N . ARG A 1 110 ? 16.393 0.685 -19.560 1.00 79.06 110 ARG A N 1
ATOM 889 C CA . ARG A 1 110 ? 17.054 1.834 -20.210 1.00 79.06 110 ARG A CA 1
ATOM 890 C C . ARG A 1 110 ? 18.568 1.851 -20.026 1.00 79.06 110 ARG A C 1
ATOM 892 O O . ARG A 1 110 ? 19.290 2.189 -20.956 1.00 79.06 110 ARG A O 1
ATOM 899 N N . ILE A 1 111 ? 19.056 1.443 -18.850 1.00 72.88 111 ILE A N 1
ATOM 900 C CA . ILE A 1 111 ? 20.501 1.350 -18.570 1.00 72.88 111 ILE A CA 1
ATOM 901 C C . ILE A 1 111 ? 21.221 0.426 -19.578 1.00 72.88 111 ILE A C 1
ATOM 903 O O . ILE A 1 111 ? 22.416 0.598 -19.799 1.00 72.88 111 ILE A O 1
ATOM 907 N N . ASP A 1 112 ? 20.516 -0.522 -20.208 1.00 64.69 112 ASP A N 1
ATOM 908 C CA . ASP A 1 112 ? 21.088 -1.444 -21.203 1.00 64.69 112 ASP A CA 1
ATOM 909 C C . ASP A 1 112 ? 21.440 -0.774 -22.536 1.00 64.69 112 ASP A C 1
ATOM 911 O O . ASP A 1 112 ? 22.393 -1.173 -23.196 1.00 64.69 112 ASP A O 1
ATOM 915 N N . ASN A 1 113 ? 20.704 0.268 -22.934 1.00 57.97 113 ASN A N 1
ATOM 916 C CA . ASN A 1 113 ? 20.781 0.840 -24.284 1.00 57.97 113 ASN A CA 1
ATOM 917 C C . ASN A 1 113 ? 21.990 1.777 -24.495 1.00 57.97 113 ASN A C 1
ATOM 919 O O . ASN A 1 113 ? 22.000 2.592 -25.412 1.00 57.97 113 ASN A O 1
ATOM 923 N N . GLY A 1 114 ? 23.023 1.687 -23.652 1.00 51.91 114 GLY A N 1
ATOM 924 C CA . GLY A 1 114 ? 24.312 2.360 -23.854 1.00 51.91 114 GLY A CA 1
ATOM 925 C C . GLY A 1 114 ? 24.350 3.869 -23.571 1.00 51.91 114 GLY A C 1
ATOM 926 O O . GLY A 1 114 ? 25.442 4.425 -23.483 1.00 51.91 114 GLY A O 1
ATOM 927 N N . SER A 1 115 ? 23.214 4.540 -23.342 1.00 45.72 115 SER A N 1
ATOM 928 C CA . SER A 1 115 ? 23.166 6.007 -23.167 1.00 45.72 115 SER A CA 1
ATOM 929 C C . SER A 1 115 ? 23.745 6.516 -21.839 1.00 45.72 115 SER A C 1
ATOM 931 O O . SER A 1 115 ? 23.886 7.720 -21.644 1.00 45.72 115 SER A O 1
ATOM 933 N N . LEU A 1 116 ? 24.059 5.620 -20.898 1.00 48.91 116 LEU A N 1
ATOM 934 C CA . LEU A 1 116 ? 24.545 5.979 -19.561 1.00 48.91 116 LEU A CA 1
ATOM 935 C C . LEU A 1 116 ? 26.071 5.869 -19.420 1.00 48.91 116 LEU A C 1
ATOM 937 O O . LEU A 1 116 ? 26.596 5.946 -18.310 1.00 48.91 116 LEU A O 1
ATOM 941 N N . HIS A 1 117 ? 26.787 5.707 -20.537 1.00 45.84 117 HIS A N 1
ATOM 942 C CA . HIS A 1 117 ? 28.250 5.685 -20.558 1.00 45.84 117 HIS A CA 1
ATOM 943 C C . HIS A 1 117 ? 28.899 7.031 -20.169 1.00 45.84 117 HIS A C 1
ATOM 945 O O . HIS A 1 117 ? 30.067 7.026 -19.769 1.00 45.84 117 HIS A O 1
ATOM 951 N N . ASP A 1 118 ? 28.128 8.127 -20.190 1.00 47.09 118 ASP A N 1
ATOM 952 C CA . ASP A 1 118 ? 28.595 9.495 -19.913 1.00 47.09 118 ASP A CA 1
ATOM 953 C C . ASP A 1 118 ? 28.283 10.021 -18.504 1.00 47.09 118 ASP A C 1
ATOM 955 O O . ASP A 1 118 ? 28.742 11.105 -18.140 1.00 47.09 118 ASP A O 1
ATOM 959 N N . LEU A 1 119 ? 27.561 9.277 -17.654 1.00 50.41 119 LEU A N 1
ATOM 960 C CA . LEU A 1 119 ? 27.439 9.701 -16.257 1.00 50.41 119 LEU A CA 1
ATOM 961 C C . LEU A 1 119 ? 28.738 9.391 -15.490 1.00 50.41 119 LEU A C 1
ATOM 963 O O . LEU A 1 119 ? 29.238 8.262 -15.565 1.00 50.41 119 LEU A O 1
ATOM 967 N N . PRO A 1 120 ? 29.260 10.333 -14.675 1.00 42.66 120 PRO A N 1
ATOM 968 C CA . PRO A 1 120 ? 30.456 10.154 -13.854 1.00 42.66 120 PRO A CA 1
ATOM 969 C C . PRO A 1 120 ? 30.140 9.263 -12.639 1.00 42.66 120 PRO A C 1
ATOM 971 O O . PRO A 1 120 ? 30.291 9.637 -11.483 1.00 42.66 120 PRO A O 1
ATOM 974 N N . ARG A 1 121 ? 29.669 8.041 -12.897 1.00 46.84 121 ARG A N 1
ATOM 975 C CA . ARG A 1 121 ? 29.323 7.015 -11.909 1.00 46.84 121 ARG A CA 1
ATOM 976 C C . ARG A 1 121 ? 30.355 5.883 -11.901 1.00 46.84 121 ARG A C 1
ATOM 978 O O . ARG A 1 121 ? 30.043 4.751 -11.553 1.00 46.84 121 ARG A O 1
ATOM 985 N N . LYS A 1 122 ? 31.596 6.170 -12.304 1.00 50.91 122 LYS A N 1
ATOM 986 C CA . LYS A 1 122 ? 32.690 5.183 -12.362 1.00 50.91 122 LYS A CA 1
ATOM 987 C C . LYS A 1 122 ? 33.429 4.986 -11.029 1.00 50.91 122 LYS A C 1
ATOM 989 O O . LYS A 1 122 ? 34.127 3.990 -10.888 1.00 50.91 122 LYS A O 1
ATOM 994 N N . SER A 1 123 ? 33.255 5.874 -10.044 1.00 53.44 123 SER A N 1
ATOM 995 C CA . SER A 1 123 ? 34.018 5.815 -8.782 1.00 53.44 123 SER A CA 1
ATOM 996 C C . SER A 1 123 ? 33.337 4.977 -7.685 1.00 53.44 123 SER A C 1
ATOM 998 O O . SER A 1 123 ? 33.911 4.006 -7.194 1.00 53.44 123 SER A O 1
ATOM 1000 N N . LEU A 1 124 ? 32.073 5.265 -7.352 1.00 54.22 124 LEU A N 1
ATOM 1001 C CA . LEU A 1 124 ? 31.413 4.656 -6.184 1.00 54.22 124 LEU A CA 1
ATOM 1002 C C . LEU A 1 124 ? 30.790 3.275 -6.454 1.00 54.22 124 LEU A C 1
ATOM 1004 O O . LEU A 1 124 ? 30.725 2.431 -5.566 1.00 54.22 124 LEU A O 1
ATOM 1008 N N . VAL A 1 125 ? 30.360 3.010 -7.691 1.00 57.59 125 VAL A N 1
ATOM 1009 C CA . VAL A 1 125 ? 29.685 1.747 -8.056 1.00 57.59 125 VAL A CA 1
ATOM 1010 C C . VAL A 1 125 ? 30.678 0.602 -8.276 1.00 57.59 125 VAL A C 1
ATOM 1012 O O . VAL A 1 125 ? 30.296 -0.560 -8.212 1.00 57.59 125 VAL A O 1
ATOM 1015 N N . ARG A 1 126 ? 31.971 0.901 -8.459 1.00 62.41 126 ARG A N 1
ATOM 1016 C CA . ARG A 1 126 ? 33.004 -0.119 -8.696 1.00 62.41 126 ARG A CA 1
ATOM 1017 C C . ARG A 1 126 ? 33.267 -1.011 -7.474 1.00 62.41 126 ARG A C 1
ATOM 1019 O O . ARG A 1 126 ? 33.758 -2.119 -7.643 1.00 62.41 126 ARG A O 1
ATOM 1026 N N . HIS A 1 127 ? 32.919 -0.539 -6.275 1.00 67.12 127 HIS A N 1
ATOM 1027 C CA . HIS A 1 127 ? 33.155 -1.241 -5.008 1.00 67.12 127 HIS A CA 1
ATOM 1028 C C . HIS A 1 127 ? 31.919 -1.962 -4.454 1.00 67.12 127 HIS A C 1
ATOM 1030 O O . HIS A 1 127 ? 32.046 -2.755 -3.525 1.00 67.12 127 HIS A O 1
ATOM 1036 N N . ILE A 1 128 ? 30.724 -1.710 -4.998 1.00 75.56 128 ILE A N 1
ATOM 1037 C CA . ILE A 1 128 ? 29.497 -2.343 -4.507 1.00 75.56 128 ILE A CA 1
ATOM 1038 C C . ILE A 1 128 ? 29.252 -3.615 -5.319 1.00 75.56 128 ILE A C 1
ATOM 1040 O O . ILE A 1 128 ? 29.075 -3.534 -6.539 1.00 75.56 128 ILE A O 1
ATOM 1044 N N . PRO A 1 129 ? 29.206 -4.799 -4.685 1.00 80.75 129 PRO A N 1
ATOM 1045 C CA . PRO A 1 129 ? 28.920 -6.017 -5.413 1.00 80.75 129 PRO A CA 1
ATOM 1046 C C . PRO A 1 129 ? 27.487 -5.964 -5.959 1.00 80.75 129 PRO A C 1
ATOM 1048 O O . PRO A 1 129 ? 26.545 -5.562 -5.277 1.00 80.75 129 PRO A O 1
ATOM 1051 N N . SER A 1 130 ? 27.317 -6.375 -7.215 1.00 79.12 130 SER A N 1
ATOM 1052 C CA . SER A 1 130 ? 26.047 -6.256 -7.952 1.00 79.12 130 SER A CA 1
ATOM 1053 C C . SER A 1 130 ? 24.835 -6.877 -7.251 1.00 79.12 130 SER A C 1
ATOM 1055 O O . SER A 1 130 ? 23.727 -6.348 -7.347 1.00 79.12 130 SER A O 1
ATOM 1057 N N . TRP A 1 131 ? 25.042 -7.958 -6.494 1.00 81.88 131 TRP A N 1
ATOM 1058 C CA . TRP A 1 131 ? 23.989 -8.591 -5.700 1.00 81.88 131 TRP A CA 1
ATOM 1059 C C . TRP A 1 131 ? 23.448 -7.659 -4.605 1.00 81.88 131 TRP A C 1
ATOM 1061 O O . TRP A 1 131 ? 22.238 -7.616 -4.393 1.00 81.88 131 TRP A O 1
ATOM 1071 N N . LEU A 1 132 ? 24.312 -6.859 -3.972 1.00 85.94 132 LEU A N 1
ATOM 1072 C CA . LEU A 1 132 ? 23.920 -5.914 -2.928 1.00 85.94 132 LEU A CA 1
ATOM 1073 C C . LEU A 1 132 ? 23.104 -4.761 -3.518 1.00 85.94 132 LEU A C 1
ATOM 1075 O O . LEU A 1 132 ? 22.076 -4.390 -2.960 1.00 85.94 132 LEU A O 1
ATOM 1079 N N . GLY A 1 133 ? 23.503 -4.258 -4.691 1.00 85.12 133 GLY A N 1
ATOM 1080 C CA . GLY A 1 133 ? 22.727 -3.257 -5.427 1.00 85.12 133 GLY A CA 1
ATOM 1081 C C . GLY A 1 133 ? 21.311 -3.743 -5.750 1.00 85.12 133 GLY A C 1
ATOM 1082 O O . GLY A 1 133 ? 20.346 -3.020 -5.509 1.00 85.12 133 GLY A O 1
ATOM 1083 N N . ASN A 1 134 ? 21.171 -4.994 -6.205 1.00 87.56 134 ASN A N 1
ATOM 1084 C CA . ASN A 1 134 ? 19.857 -5.590 -6.457 1.00 87.56 134 ASN A CA 1
ATOM 1085 C C . ASN A 1 134 ? 19.015 -5.683 -5.177 1.00 87.56 134 ASN A C 1
ATOM 1087 O O . ASN A 1 134 ? 17.846 -5.316 -5.208 1.00 87.56 134 ASN A O 1
ATOM 1091 N N . ILE A 1 135 ? 19.584 -6.143 -4.056 1.00 89.25 135 ILE A N 1
ATOM 1092 C CA . ILE A 1 135 ? 18.847 -6.257 -2.785 1.00 89.25 135 ILE A CA 1
ATOM 1093 C C . ILE A 1 135 ? 18.387 -4.885 -2.298 1.00 89.25 135 ILE A C 1
ATOM 1095 O O . ILE A 1 135 ? 17.220 -4.727 -1.943 1.00 89.25 135 ILE A O 1
ATOM 1099 N N . VAL A 1 136 ? 19.269 -3.884 -2.329 1.00 91.06 136 VAL A N 1
ATOM 1100 C CA . VAL A 1 136 ? 18.929 -2.514 -1.924 1.00 91.06 136 VAL A CA 1
ATOM 1101 C C . VAL A 1 136 ? 17.806 -1.963 -2.800 1.00 91.06 136 VAL A C 1
ATOM 1103 O O . VAL A 1 136 ? 16.829 -1.441 -2.272 1.00 91.06 136 VAL A O 1
ATOM 1106 N N . CYS A 1 137 ? 17.881 -2.138 -4.122 1.00 89.38 137 CYS A N 1
ATOM 1107 C CA . CYS A 1 137 ? 16.809 -1.724 -5.024 1.00 89.38 137 CYS A CA 1
ATOM 1108 C C . CYS A 1 137 ? 15.513 -2.512 -4.791 1.00 89.38 137 CYS A C 1
ATOM 1110 O O . CYS A 1 137 ? 14.440 -1.926 -4.849 1.00 89.38 137 CYS A O 1
ATOM 1112 N N . LEU A 1 138 ? 15.569 -3.813 -4.498 1.00 90.44 138 LEU A N 1
ATOM 1113 C CA . LEU A 1 138 ? 14.372 -4.627 -4.260 1.00 90.44 138 LEU A CA 1
ATOM 1114 C C . LEU A 1 138 ? 13.677 -4.300 -2.931 1.00 90.44 138 LEU A C 1
ATOM 1116 O O . LEU A 1 138 ? 12.449 -4.372 -2.864 1.00 90.44 138 LEU A O 1
ATOM 1120 N N . LEU A 1 139 ? 14.449 -3.938 -1.902 1.00 94.50 139 LEU A N 1
ATOM 1121 C CA . LEU A 1 139 ? 13.959 -3.611 -0.559 1.00 94.50 139 LEU A CA 1
ATOM 1122 C C . LEU A 1 139 ? 13.717 -2.117 -0.335 1.00 94.50 139 LEU A C 1
ATOM 1124 O O . LEU A 1 139 ? 13.126 -1.748 0.675 1.00 94.50 139 LEU A O 1
ATOM 1128 N N . PHE A 1 140 ? 14.107 -1.256 -1.274 1.00 94.94 140 PHE A N 1
ATOM 1129 C CA . PHE A 1 140 ? 13.892 0.188 -1.196 1.00 94.94 140 PHE A CA 1
ATOM 1130 C C . PHE A 1 140 ? 12.468 0.612 -0.770 1.00 94.94 140 PHE A C 1
ATOM 1132 O O . PHE A 1 140 ? 12.358 1.443 0.132 1.00 94.94 140 PHE A O 1
ATOM 1139 N N . PRO A 1 141 ? 11.366 0.044 -1.310 1.00 95.62 141 PRO A N 1
ATOM 1140 C CA . PRO A 1 141 ? 10.015 0.431 -0.899 1.00 95.62 141 PRO A CA 1
ATOM 1141 C C . PRO A 1 141 ? 9.656 -0.020 0.527 1.00 95.62 141 PRO A C 1
ATOM 1143 O O . PRO A 1 141 ? 8.717 0.521 1.109 1.00 95.62 141 PRO A O 1
ATOM 1146 N N . ALA A 1 142 ? 10.393 -0.961 1.130 1.00 96.50 142 ALA A N 1
ATOM 1147 C CA . ALA A 1 142 ? 10.111 -1.447 2.481 1.00 96.50 142 ALA A CA 1
ATOM 1148 C C . ALA A 1 142 ? 10.297 -0.351 3.543 1.00 96.50 142 ALA A C 1
ATOM 1150 O O . ALA A 1 142 ? 9.497 -0.267 4.470 1.00 96.50 142 ALA A O 1
ATOM 1151 N N . GLY A 1 143 ? 11.296 0.523 3.380 1.00 96.62 143 GLY A N 1
ATOM 1152 C CA . GLY A 1 143 ? 11.552 1.649 4.285 1.00 96.62 143 GLY A CA 1
ATOM 1153 C C . GLY A 1 143 ? 10.339 2.576 4.463 1.00 96.62 143 GLY A C 1
ATOM 1154 O O . GLY A 1 143 ? 9.816 2.672 5.575 1.00 96.62 143 GLY A O 1
ATOM 1155 N N . PRO A 1 144 ? 9.836 3.225 3.393 1.00 95.75 144 PRO A N 1
ATOM 1156 C CA . PRO A 1 144 ? 8.646 4.068 3.485 1.00 95.75 144 PRO A CA 1
ATOM 1157 C C . PRO A 1 144 ? 7.388 3.291 3.900 1.00 95.75 144 PRO A C 1
ATOM 1159 O O . PRO A 1 144 ? 6.555 3.845 4.614 1.00 95.75 144 PRO A O 1
ATOM 1162 N N . CYS A 1 145 ? 7.256 2.010 3.523 1.00 96.75 145 CYS A N 1
ATOM 1163 C CA . CYS A 1 145 ? 6.146 1.174 3.993 1.00 96.75 145 CYS A CA 1
ATOM 1164 C C . CYS A 1 145 ? 6.170 1.008 5.517 1.00 96.75 145 CYS A C 1
ATOM 1166 O O . CYS A 1 145 ? 5.151 1.218 6.165 1.00 96.75 145 CYS A O 1
ATOM 1168 N N . LEU A 1 146 ? 7.325 0.679 6.102 1.00 97.50 146 LEU A N 1
ATOM 1169 C CA . LEU A 1 146 ? 7.475 0.563 7.554 1.00 97.50 146 LEU A CA 1
ATOM 1170 C C . LEU A 1 146 ? 7.205 1.904 8.245 1.00 97.50 146 LEU A C 1
ATOM 1172 O O . LEU A 1 146 ? 6.440 1.949 9.207 1.00 97.50 146 LEU A O 1
ATOM 1176 N N . ALA A 1 147 ? 7.753 2.998 7.711 1.00 97.12 147 ALA A N 1
ATOM 1177 C CA . ALA A 1 147 ? 7.533 4.341 8.245 1.00 97.12 147 ALA A CA 1
ATOM 1178 C C . ALA A 1 147 ? 6.048 4.745 8.258 1.00 97.12 147 ALA A C 1
ATOM 1180 O O . ALA A 1 147 ? 5.608 5.413 9.190 1.00 97.12 147 ALA A O 1
ATOM 1181 N N . ALA A 1 148 ? 5.265 4.324 7.259 1.00 96.62 148 ALA A N 1
ATOM 1182 C CA . ALA A 1 148 ? 3.828 4.584 7.199 1.00 96.62 148 ALA A CA 1
ATOM 1183 C C . ALA A 1 148 ? 3.002 3.606 8.056 1.00 96.62 148 ALA A C 1
ATOM 1185 O O . ALA A 1 148 ? 2.012 4.009 8.672 1.00 96.62 148 ALA A O 1
ATOM 1186 N N . VAL A 1 149 ? 3.393 2.329 8.123 1.00 97.25 149 VAL A N 1
ATOM 1187 C CA . VAL A 1 149 ? 2.665 1.285 8.864 1.00 97.25 149 VAL A CA 1
ATOM 1188 C C . VAL A 1 149 ? 2.804 1.463 10.374 1.00 97.25 149 VAL A C 1
ATOM 1190 O O . VAL A 1 149 ? 1.807 1.318 11.072 1.00 97.25 149 VAL A O 1
ATOM 1193 N N . VAL A 1 150 ? 3.982 1.830 10.889 1.00 97.62 150 VAL A N 1
ATOM 1194 C CA . VAL A 1 150 ? 4.218 2.021 12.336 1.00 97.62 150 VAL A CA 1
ATOM 1195 C C . VAL A 1 150 ? 3.193 2.962 12.996 1.00 97.62 150 VAL A C 1
ATOM 1197 O O . VAL A 1 150 ? 2.518 2.521 13.930 1.00 97.62 150 VAL A O 1
ATOM 1200 N N . PRO A 1 151 ? 2.984 4.212 12.532 1.00 97.19 151 PRO A N 1
ATOM 1201 C CA . PRO A 1 151 ? 1.945 5.072 13.095 1.00 97.19 151 PRO A CA 1
ATOM 1202 C C . PRO A 1 151 ? 0.536 4.513 12.856 1.00 97.19 151 PRO A C 1
ATOM 1204 O O . PRO A 1 151 ? -0.335 4.708 13.694 1.00 97.19 151 PRO A O 1
ATOM 1207 N N . GLY A 1 152 ? 0.304 3.758 11.777 1.00 96.12 152 GLY A N 1
ATOM 1208 C CA . GLY A 1 152 ? -0.960 3.045 11.564 1.00 96.12 152 GLY A CA 1
ATOM 1209 C C . GLY A 1 152 ? -1.237 1.987 12.640 1.00 96.12 152 GLY A C 1
ATOM 1210 O O . GLY A 1 152 ? -2.347 1.925 13.162 1.00 96.12 152 GLY A O 1
ATOM 1211 N N . VAL A 1 153 ? -0.223 1.207 13.034 1.00 97.69 153 VAL A N 1
ATOM 1212 C CA . VAL A 1 153 ? -0.316 0.213 14.118 1.00 97.69 153 VAL A CA 1
ATOM 1213 C C . VAL A 1 153 ? -0.545 0.899 15.465 1.00 97.69 153 VAL A C 1
ATOM 1215 O O . VAL A 1 153 ? -1.413 0.467 16.218 1.00 97.69 153 VAL A O 1
ATOM 1218 N N . ILE A 1 154 ? 0.164 1.995 15.754 1.00 97.81 154 ILE A N 1
ATOM 1219 C CA . ILE A 1 154 ? -0.061 2.787 16.976 1.00 97.81 154 ILE A CA 1
ATOM 1220 C C . ILE A 1 154 ? -1.486 3.360 16.986 1.00 97.81 154 ILE A C 1
ATOM 1222 O O . ILE A 1 154 ? -2.199 3.248 17.977 1.00 97.81 154 ILE A O 1
ATOM 1226 N N . GLY A 1 155 ? -1.952 3.928 15.872 1.00 96.00 155 GLY A N 1
ATOM 1227 C CA . GLY A 1 155 ? -3.331 4.406 15.751 1.00 96.00 155 GLY A CA 1
ATOM 1228 C C . GLY A 1 155 ? -4.353 3.289 15.970 1.00 96.00 155 GLY A C 1
ATOM 1229 O O . GLY A 1 155 ? -5.369 3.491 16.633 1.00 96.00 155 GLY A O 1
ATOM 1230 N N . ASN A 1 156 ? -4.047 2.085 15.484 1.00 97.38 156 ASN A N 1
ATOM 1231 C CA . ASN A 1 156 ? -4.872 0.901 15.666 1.00 97.38 156 ASN A CA 1
ATOM 1232 C C . ASN A 1 156 ? -4.992 0.477 17.133 1.00 97.38 156 ASN A C 1
ATOM 1234 O O . ASN A 1 156 ? -6.092 0.145 17.560 1.00 97.38 156 ASN A O 1
ATOM 1238 N N . THR A 1 157 ? -3.916 0.521 17.926 1.00 97.88 157 THR A N 1
ATOM 1239 C CA . THR A 1 157 ? -4.001 0.157 19.352 1.00 97.88 157 THR A CA 1
ATOM 1240 C C . THR A 1 157 ? -4.899 1.118 20.134 1.00 97.88 157 THR A C 1
ATOM 1242 O O . THR A 1 157 ? -5.695 0.673 20.961 1.00 97.88 157 THR A O 1
ATOM 1245 N N . PHE A 1 158 ? -4.852 2.420 19.835 1.00 97.69 158 PHE A N 1
ATOM 1246 C CA . PHE A 1 158 ? -5.757 3.408 20.433 1.00 97.69 158 PHE A CA 1
ATOM 1247 C C . PHE A 1 158 ? -7.217 3.215 20.008 1.00 97.69 158 PHE A C 1
ATOM 1249 O O . PHE A 1 158 ? -8.116 3.297 20.849 1.00 97.69 158 PHE A O 1
ATOM 1256 N N . LEU A 1 159 ? -7.464 2.926 18.727 1.00 95.69 159 LEU A N 1
ATOM 1257 C CA . LEU A 1 159 ? -8.815 2.644 18.237 1.00 95.69 159 LEU A CA 1
ATOM 1258 C C . LEU A 1 159 ? -9.368 1.343 18.814 1.00 95.69 159 LEU A C 1
ATOM 1260 O O . LEU A 1 159 ? -10.523 1.323 19.219 1.00 95.69 159 LEU A O 1
ATOM 1264 N N . GLU A 1 160 ? -8.553 0.297 18.941 1.00 97.25 160 GLU A N 1
ATOM 1265 C CA . GLU A 1 160 ? -8.949 -0.946 19.608 1.00 97.25 160 GLU A CA 1
ATOM 1266 C C . GLU A 1 160 ? -9.224 -0.737 21.095 1.00 97.25 160 GLU A C 1
ATOM 1268 O O . GLU A 1 160 ? -10.165 -1.311 21.635 1.00 97.25 160 GLU A O 1
ATOM 1273 N N . ARG A 1 161 ? -8.454 0.118 21.774 1.00 97.38 161 ARG A N 1
ATOM 1274 C CA . ARG A 1 161 ? -8.742 0.485 23.165 1.00 97.38 161 ARG A CA 1
ATOM 1275 C C . ARG A 1 161 ? -10.079 1.214 23.288 1.00 97.38 161 ARG A C 1
ATOM 1277 O O . ARG A 1 161 ? -10.860 0.902 24.180 1.00 97.38 161 ARG A O 1
ATOM 1284 N N . SER A 1 162 ? -10.353 2.158 22.387 1.00 96.25 162 SER A N 1
ATOM 1285 C CA . SER A 1 162 ? -11.650 2.843 22.309 1.00 96.25 162 SER A CA 1
ATOM 1286 C C . SER A 1 162 ? -12.783 1.854 22.008 1.00 96.25 162 SER A C 1
ATOM 1288 O O . SER A 1 162 ? -13.842 1.920 22.627 1.00 96.25 162 SER A O 1
ATOM 1290 N N . ARG A 1 163 ? -12.528 0.880 21.124 1.00 95.44 163 ARG A N 1
ATOM 1291 C CA . ARG A 1 1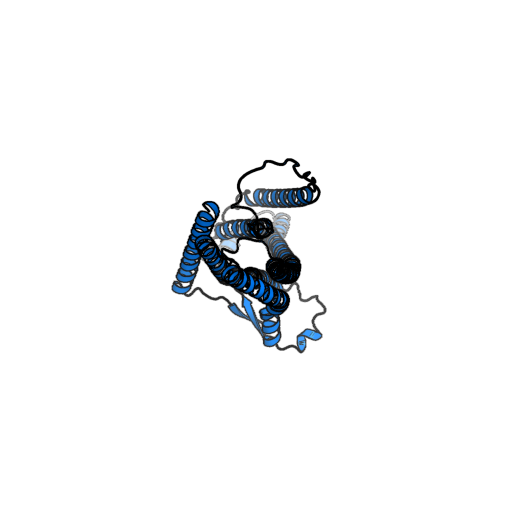63 ? -13.457 -0.192 20.761 1.00 95.44 163 ARG A CA 1
ATOM 1292 C C . ARG A 1 163 ? -13.848 -1.038 21.970 1.00 95.44 163 ARG A C 1
ATOM 1294 O O . ARG A 1 163 ? -15.032 -1.169 22.245 1.00 95.44 163 ARG A O 1
ATOM 1301 N N . HIS A 1 164 ? -12.874 -1.578 22.702 1.00 96.75 164 HIS A N 1
ATOM 1302 C CA . HIS A 1 164 ? -13.138 -2.370 23.908 1.00 96.75 164 HIS A CA 1
ATOM 1303 C C . HIS A 1 164 ? -13.822 -1.534 24.992 1.00 96.75 164 HIS A C 1
ATOM 1305 O O . HIS A 1 164 ? -14.844 -1.958 25.517 1.00 96.75 164 HIS A O 1
ATOM 1311 N N . GLY A 1 165 ? -13.350 -0.304 25.224 1.00 96.19 165 GLY A N 1
ATOM 1312 C CA . GLY A 1 165 ? -13.988 0.604 26.177 1.00 96.19 165 GLY A CA 1
ATOM 1313 C C . GLY A 1 165 ? -15.452 0.896 25.836 1.00 96.19 165 GLY A C 1
ATOM 1314 O O . GLY A 1 165 ? -16.273 1.021 26.735 1.00 96.19 165 GLY A O 1
ATOM 1315 N N . TRP A 1 166 ? -15.809 0.951 24.548 1.00 94.62 166 TRP A N 1
ATOM 1316 C CA . TRP A 1 166 ? -17.200 1.085 24.116 1.00 94.62 166 TRP A CA 1
ATOM 1317 C C . TRP A 1 166 ? -18.063 -0.120 24.515 1.00 94.62 166 TRP A C 1
ATOM 1319 O O . TRP A 1 166 ? -19.180 0.095 24.985 1.00 94.62 166 TRP A O 1
ATOM 1329 N N . TYR A 1 167 ? -17.565 -1.356 24.381 1.00 95.81 167 TYR A N 1
ATOM 1330 C CA . TYR A 1 167 ? -18.296 -2.543 24.849 1.00 95.81 167 TYR A CA 1
ATOM 1331 C C . TYR A 1 167 ? -18.435 -2.546 26.369 1.00 95.81 167 TYR A C 1
ATOM 1333 O O . TYR A 1 167 ? -19.545 -2.720 26.867 1.00 95.81 167 TYR A O 1
ATOM 1341 N N . ASP A 1 168 ? -17.343 -2.291 27.094 1.00 97.00 168 ASP A N 1
ATOM 1342 C CA . ASP A 1 168 ? -17.345 -2.261 28.561 1.00 97.00 168 ASP A CA 1
ATOM 1343 C C . ASP A 1 168 ? -18.330 -1.210 29.091 1.00 97.00 168 ASP A C 1
ATOM 1345 O O . ASP A 1 168 ? -19.080 -1.460 30.035 1.00 97.00 168 ASP A O 1
ATOM 1349 N N . TRP A 1 169 ? -18.382 -0.044 28.440 1.00 96.38 169 TRP A N 1
ATOM 1350 C CA . TRP A 1 169 ? -19.325 1.023 28.765 1.00 96.38 169 TRP A CA 1
ATOM 1351 C C . TRP A 1 169 ? -20.781 0.601 28.544 1.00 96.38 169 TRP A C 1
ATOM 1353 O O . TRP A 1 169 ? -21.616 0.879 29.402 1.00 96.38 169 TRP A O 1
ATOM 1363 N N . HIS A 1 170 ? -21.094 -0.103 27.446 1.00 95.06 170 HIS A N 1
ATOM 1364 C CA . HIS A 1 170 ? -22.454 -0.610 27.212 1.00 95.06 170 HIS A CA 1
ATOM 1365 C C . HIS A 1 170 ? -22.822 -1.671 28.247 1.00 95.06 170 HIS A C 1
ATOM 1367 O O . HIS A 1 170 ? -23.868 -1.566 28.868 1.00 95.06 170 HIS A O 1
ATOM 1373 N N . ILE A 1 171 ? -21.943 -2.636 28.520 1.00 96.50 171 ILE A N 1
ATOM 1374 C CA . ILE A 1 171 ? -22.207 -3.677 29.525 1.00 96.50 171 ILE A CA 1
ATOM 1375 C C . ILE A 1 171 ? -22.471 -3.063 30.911 1.00 96.50 171 ILE A C 1
ATOM 1377 O O . ILE A 1 171 ? -23.332 -3.543 31.643 1.00 96.50 171 ILE A O 1
ATOM 1381 N N . LYS A 1 172 ? -21.745 -1.999 31.273 1.00 97.31 172 LYS A N 1
ATOM 1382 C CA . LYS A 1 172 ? -21.844 -1.350 32.588 1.00 97.31 172 LYS A CA 1
ATOM 1383 C C . LYS A 1 172 ? -23.073 -0.450 32.744 1.00 97.31 172 LYS A C 1
ATOM 1385 O O . LYS A 1 172 ? -23.595 -0.347 33.852 1.00 97.31 172 LYS A O 1
ATOM 1390 N N . TYR A 1 173 ? -23.489 0.245 31.685 1.00 97.00 173 TYR A N 1
ATOM 1391 C CA . TYR A 1 173 ? -24.475 1.328 31.777 1.00 97.00 173 TYR A CA 1
ATOM 1392 C C . TYR A 1 173 ? -25.769 1.101 30.985 1.00 97.00 173 TYR A C 1
ATOM 1394 O O . TYR A 1 173 ? -26.675 1.933 31.073 1.00 97.00 173 TYR A O 1
ATOM 1402 N N . ASP A 1 174 ? -25.891 0.007 30.232 1.00 95.25 174 ASP A N 1
ATOM 1403 C CA . ASP A 1 174 ? -27.125 -0.299 29.507 1.00 95.25 174 ASP A CA 1
ATOM 1404 C C . ASP A 1 174 ? -28.308 -0.489 30.475 1.00 95.25 174 ASP A C 1
ATOM 1406 O O . ASP A 1 174 ? -28.198 -1.135 31.517 1.00 95.25 174 ASP A O 1
ATOM 1410 N N . GLY A 1 175 ? -29.441 0.144 30.162 1.00 93.38 175 GLY A N 1
ATOM 1411 C CA . GLY A 1 175 ? -30.638 0.154 31.014 1.00 93.38 175 GLY A CA 1
ATOM 1412 C C . GLY A 1 175 ? -30.624 1.121 32.211 1.00 93.38 175 GLY A C 1
ATOM 1413 O O . GLY A 1 175 ? -31.620 1.192 32.934 1.00 93.38 175 GLY A O 1
ATOM 1414 N N . MET A 1 176 ? -29.556 1.898 32.431 1.00 94.38 176 MET A N 1
ATOM 1415 C CA . MET A 1 176 ? -29.526 2.903 33.505 1.00 94.38 176 MET A CA 1
ATOM 1416 C C . MET A 1 176 ? -30.480 4.080 33.204 1.00 94.38 176 MET A C 1
ATOM 1418 O O . MET A 1 176 ? -30.360 4.711 32.151 1.00 94.38 176 MET A O 1
ATOM 1422 N N . PRO A 1 177 ? -31.403 4.443 34.120 1.00 93.94 177 PRO A N 1
ATOM 1423 C CA . PRO A 1 177 ? -32.455 5.428 33.836 1.00 93.94 177 PRO A CA 1
ATOM 1424 C C . PRO A 1 177 ? -31.968 6.884 33.832 1.00 93.94 177 PRO A C 1
ATOM 1426 O O . PRO A 1 177 ? -32.628 7.753 33.264 1.00 93.94 177 PRO A O 1
ATOM 1429 N N . PHE A 1 178 ? -30.826 7.171 34.465 1.00 95.75 178 PHE A N 1
ATOM 1430 C CA . PHE A 1 178 ? -30.306 8.529 34.619 1.00 95.75 178 PHE A CA 1
ATOM 1431 C C . PHE A 1 178 ? -28.843 8.627 34.192 1.00 95.75 178 PHE A C 1
ATOM 1433 O O . PHE A 1 178 ? -28.027 7.753 34.484 1.00 95.75 178 PHE A O 1
ATOM 1440 N N . LEU A 1 179 ? -28.504 9.742 33.540 1.00 95.88 179 LEU A N 1
ATOM 1441 C CA . LEU A 1 179 ? -27.134 10.069 33.158 1.00 95.88 179 LEU A CA 1
ATOM 1442 C C . LEU A 1 179 ? -26.322 10.436 34.405 1.00 95.88 179 LEU A C 1
ATOM 1444 O O . LEU A 1 179 ? -26.525 11.496 34.995 1.00 95.88 179 LEU A O 1
ATOM 1448 N N . THR A 1 180 ? -25.387 9.571 34.794 1.00 96.81 180 THR A N 1
ATOM 1449 C CA . THR A 1 180 ? -24.477 9.830 35.915 1.00 96.81 180 THR A CA 1
ATOM 1450 C C . THR A 1 180 ? -23.187 10.498 35.438 1.00 96.81 180 THR A C 1
ATOM 1452 O O . THR A 1 180 ? -22.783 10.383 34.278 1.00 96.81 180 THR A O 1
ATOM 1455 N N . ARG A 1 181 ? -22.501 11.193 36.354 1.00 97.12 181 ARG A N 1
ATOM 1456 C CA . ARG A 1 181 ? -21.190 11.802 36.077 1.00 97.12 181 ARG A CA 1
ATOM 1457 C C . ARG A 1 181 ? -20.166 10.763 35.618 1.00 97.12 181 ARG A C 1
ATOM 1459 O O . ARG A 1 181 ? -19.393 11.038 34.709 1.00 97.12 181 ARG A O 1
ATOM 1466 N N . GLU A 1 182 ? -20.171 9.583 36.228 1.00 97.50 182 GLU A N 1
ATOM 1467 C CA . GLU A 1 182 ? -19.252 8.495 35.882 1.00 97.50 182 GLU A CA 1
ATOM 1468 C C . GLU A 1 182 ? -19.457 8.016 34.445 1.00 97.50 182 GLU A C 1
ATOM 1470 O O . GLU A 1 182 ? -18.489 7.897 33.699 1.00 97.50 182 GLU A O 1
ATOM 1475 N N . MET A 1 183 ? -20.718 7.861 34.020 1.00 96.81 183 MET A N 1
ATOM 1476 C CA . MET A 1 183 ? -21.045 7.468 32.650 1.00 96.81 183 MET A CA 1
ATOM 1477 C C . MET A 1 183 ? -20.489 8.464 31.621 1.00 96.81 183 MET A C 1
ATOM 1479 O O . MET A 1 183 ? -20.002 8.055 30.563 1.00 96.81 183 MET A O 1
ATOM 1483 N N . LEU A 1 184 ? -20.520 9.765 31.938 1.00 96.75 184 LEU A N 1
ATOM 1484 C CA . LEU A 1 184 ? -19.972 10.816 31.079 1.00 96.75 184 LEU A CA 1
ATOM 1485 C C . LEU A 1 184 ? -18.436 10.804 31.042 1.00 96.75 184 LEU A C 1
ATOM 1487 O O . LEU A 1 184 ? -17.855 10.965 29.969 1.00 96.75 184 LEU A O 1
ATOM 1491 N N . VAL A 1 185 ? -17.780 10.601 32.188 1.00 97.69 185 VAL A N 1
ATOM 1492 C CA . VAL A 1 185 ? -16.311 10.535 32.274 1.00 97.69 185 VAL A CA 1
ATOM 1493 C C . VAL A 1 185 ? -15.773 9.324 31.506 1.00 97.69 185 VAL A C 1
ATOM 1495 O O . VAL A 1 185 ? -14.835 9.470 30.719 1.00 97.69 185 VAL A O 1
ATOM 1498 N N . ASP A 1 186 ? -16.398 8.153 31.649 1.00 97.56 186 ASP A N 1
ATOM 1499 C CA . ASP A 1 186 ? -16.002 6.946 30.913 1.00 97.56 186 ASP A CA 1
ATOM 1500 C C . ASP A 1 186 ? -16.193 7.136 29.396 1.00 97.56 186 ASP A C 1
ATOM 1502 O O . ASP A 1 186 ? -15.292 6.836 28.606 1.00 97.56 186 ASP A O 1
ATOM 1506 N N . ALA A 1 187 ? -17.310 7.744 28.975 1.00 95.81 187 ALA A N 1
ATOM 1507 C CA . ALA A 1 187 ? -17.544 8.090 27.572 1.00 95.81 187 ALA A CA 1
ATOM 1508 C C . ALA A 1 187 ? -16.498 9.081 27.025 1.00 95.81 187 ALA A C 1
ATOM 1510 O O . ALA A 1 187 ? -16.023 8.932 25.894 1.00 95.81 187 ALA A O 1
ATOM 1511 N N . GLN A 1 188 ? -16.097 10.077 27.821 1.00 97.00 188 GLN A N 1
ATOM 1512 C CA . GLN A 1 188 ? -15.061 11.038 27.443 1.00 97.00 188 GLN A CA 1
ATOM 1513 C C . GLN A 1 188 ? -13.694 10.358 27.257 1.00 97.00 188 GLN A C 1
ATOM 1515 O O . GLN A 1 188 ? -12.984 10.664 26.296 1.00 97.00 188 GLN A O 1
ATOM 1520 N N . ASN A 1 189 ? -13.339 9.400 28.117 1.00 97.38 189 ASN A N 1
ATOM 1521 C CA . ASN A 1 189 ? -12.100 8.628 27.991 1.00 97.38 189 ASN A CA 1
ATOM 1522 C C . ASN A 1 189 ? -12.068 7.794 26.699 1.00 97.38 189 ASN A C 1
ATOM 1524 O O . ASN A 1 189 ? -11.062 7.791 25.982 1.00 97.38 189 ASN A O 1
ATOM 1528 N N . ILE A 1 190 ? -13.185 7.141 26.357 1.00 96.69 190 ILE A N 1
ATOM 1529 C CA . ILE A 1 190 ? -13.345 6.386 25.102 1.00 96.69 190 ILE A CA 1
ATOM 1530 C C . ILE A 1 190 ? -13.177 7.311 23.895 1.00 96.69 190 ILE A C 1
ATOM 1532 O O . ILE A 1 190 ? -12.482 6.967 22.931 1.00 96.69 190 ILE A O 1
ATOM 1536 N N . PHE A 1 191 ? -13.775 8.503 23.956 1.00 95.88 191 PHE A N 1
ATOM 1537 C CA . PHE A 1 191 ? -13.666 9.495 22.896 1.00 95.88 191 PHE A CA 1
ATOM 1538 C C . PHE A 1 191 ? -12.233 10.019 22.732 1.00 95.88 191 PHE A C 1
ATOM 1540 O O . PHE A 1 191 ? -11.731 10.054 21.606 1.00 95.88 191 PHE A O 1
ATOM 1547 N N . HIS A 1 192 ? -11.531 10.349 23.820 1.00 96.50 192 HIS A N 1
ATOM 1548 C CA . HIS A 1 192 ? -10.125 10.763 23.751 1.00 96.50 192 HIS A CA 1
ATOM 1549 C C . HIS A 1 192 ? -9.232 9.683 23.134 1.00 96.50 192 HIS A C 1
ATOM 1551 O O . HIS A 1 192 ? -8.427 9.996 22.255 1.00 96.50 192 HIS A O 1
ATOM 1557 N N . ALA A 1 193 ? -9.417 8.413 23.512 1.00 95.75 193 ALA A N 1
ATOM 1558 C CA . ALA A 1 193 ? -8.697 7.304 22.887 1.00 95.75 193 ALA A CA 1
ATOM 1559 C C . ALA A 1 193 ? -8.957 7.241 21.370 1.00 95.75 193 ALA A C 1
ATOM 1561 O O . ALA A 1 193 ? -8.020 7.068 20.589 1.00 95.75 193 ALA A O 1
ATOM 1562 N N . SER A 1 194 ? -10.204 7.467 20.935 1.00 95.56 194 SER A N 1
ATOM 1563 C CA . SER A 1 194 ? -10.544 7.501 19.507 1.00 95.56 194 SER A CA 1
ATOM 1564 C C . SER A 1 194 ? -9.845 8.642 18.754 1.00 95.56 194 SER A C 1
ATOM 1566 O O . SER A 1 194 ? -9.315 8.416 17.665 1.00 95.56 194 SER A O 1
ATOM 1568 N N . ILE A 1 195 ? -9.765 9.846 19.342 1.00 95.88 195 ILE A N 1
ATOM 1569 C CA . ILE A 1 195 ? -9.078 10.999 18.737 1.00 95.88 195 ILE A CA 1
ATOM 1570 C C . ILE A 1 195 ? -7.587 10.705 18.576 1.00 95.88 195 ILE A C 1
ATOM 1572 O O . ILE A 1 195 ? -7.040 10.939 17.497 1.00 95.88 195 ILE A O 1
ATOM 1576 N N . CYS A 1 196 ? -6.938 10.162 19.611 1.00 97.19 196 CYS A N 1
ATOM 1577 C CA . CYS A 1 196 ? -5.531 9.769 19.538 1.00 97.19 196 CYS A CA 1
ATOM 1578 C C . CYS A 1 196 ? -5.300 8.759 18.406 1.00 97.19 196 CYS A C 1
ATOM 1580 O O . CYS A 1 196 ? -4.374 8.915 17.611 1.00 97.19 196 CYS A O 1
ATOM 1582 N N . GLY A 1 197 ? -6.189 7.772 18.270 1.00 95.38 197 GLY A N 1
ATOM 1583 C CA . GLY A 1 197 ? -6.143 6.806 17.176 1.00 95.38 197 GLY A CA 1
ATOM 1584 C C . GLY A 1 197 ? -6.239 7.448 15.787 1.00 95.38 197 GLY A C 1
ATOM 1585 O O . GLY A 1 197 ? -5.407 7.183 14.916 1.00 95.38 197 GLY A O 1
ATOM 1586 N N . VAL A 1 198 ? -7.207 8.348 15.587 1.00 95.31 198 VAL A N 1
ATOM 1587 C CA . VAL A 1 198 ? -7.397 9.078 14.318 1.00 95.31 198 VAL A CA 1
ATOM 1588 C C . VAL A 1 198 ? -6.220 10.009 14.004 1.00 95.31 198 VAL A C 1
ATOM 1590 O O . VAL A 1 198 ? -5.850 10.155 12.837 1.00 95.31 198 VAL A O 1
ATOM 1593 N N . TYR A 1 199 ? -5.601 10.615 15.018 1.00 96.94 199 TYR A N 1
ATOM 1594 C CA . TYR A 1 199 ? -4.415 11.455 14.853 1.00 96.94 199 TYR A CA 1
ATOM 1595 C C . TYR A 1 199 ? -3.242 10.664 14.251 1.00 96.94 199 TYR A C 1
ATOM 1597 O O . TYR A 1 199 ? -2.710 11.049 13.208 1.00 96.94 199 TYR A O 1
ATOM 1605 N N . TYR A 1 200 ? -2.901 9.505 14.822 1.00 97.00 200 TYR A N 1
ATOM 1606 C CA . TYR A 1 200 ? -1.838 8.647 14.285 1.00 97.00 200 TYR A CA 1
ATOM 1607 C C . TYR A 1 200 ? -2.178 8.059 12.909 1.00 97.00 200 TYR A C 1
ATOM 1609 O O . TYR A 1 200 ? -1.309 7.985 12.036 1.00 97.00 200 TYR A O 1
ATOM 1617 N N . LEU A 1 201 ? -3.447 7.714 12.667 1.00 95.38 201 LEU A N 1
ATOM 1618 C CA . LEU A 1 201 ? -3.902 7.305 11.337 1.00 95.38 201 LEU A CA 1
ATOM 1619 C C . LEU A 1 201 ? -3.723 8.432 10.306 1.00 95.38 201 LEU A C 1
ATOM 1621 O O . LEU A 1 201 ? -3.323 8.176 9.173 1.00 95.38 201 LEU A O 1
ATOM 1625 N N . SER A 1 202 ? -3.962 9.686 10.695 1.00 96.25 202 SER A N 1
ATOM 1626 C CA . SER A 1 202 ? -3.757 10.851 9.824 1.00 96.25 202 SER A CA 1
ATOM 1627 C C . SER A 1 202 ? -2.278 11.055 9.484 1.00 96.25 202 SER A C 1
ATOM 1629 O O . SER A 1 202 ? -1.948 11.341 8.331 1.00 96.25 202 SER A O 1
ATOM 1631 N N . ILE A 1 203 ? -1.377 10.843 10.451 1.00 96.69 203 ILE A N 1
ATOM 1632 C CA . ILE A 1 203 ? 0.075 10.834 10.209 1.00 96.69 203 ILE A CA 1
ATOM 1633 C C . ILE A 1 203 ? 0.430 9.740 9.195 1.00 96.69 203 ILE A C 1
ATOM 1635 O O . ILE A 1 203 ? 1.068 10.030 8.184 1.00 96.69 203 ILE A O 1
ATOM 1639 N N . SER A 1 204 ? -0.042 8.508 9.414 1.00 96.56 204 SER A N 1
ATOM 1640 C CA . SER A 1 204 ? 0.173 7.379 8.497 1.00 96.56 204 SER A CA 1
ATOM 1641 C C . SER A 1 204 ? -0.293 7.701 7.070 1.00 96.56 204 SER A C 1
ATOM 1643 O O . SER A 1 204 ? 0.463 7.539 6.112 1.00 96.56 204 SER A O 1
ATOM 1645 N N . MET A 1 205 ? -1.500 8.254 6.921 1.00 95.06 205 MET A N 1
ATOM 1646 C CA . MET A 1 205 ? -2.056 8.647 5.620 1.00 95.06 205 MET A CA 1
ATOM 1647 C C . MET A 1 205 ? -1.289 9.793 4.956 1.00 95.06 205 MET A C 1
ATOM 1649 O O . MET A 1 205 ? -1.187 9.833 3.731 1.00 95.06 205 MET A O 1
ATOM 1653 N N . THR A 1 206 ? -0.718 10.706 5.741 1.00 96.25 206 THR A N 1
ATOM 1654 C CA . THR A 1 206 ? 0.131 11.785 5.217 1.00 96.25 206 THR A CA 1
ATOM 1655 C C . THR A 1 206 ? 1.426 11.221 4.639 1.00 96.25 206 THR A C 1
ATOM 1657 O O . THR A 1 206 ? 1.800 11.577 3.522 1.00 96.25 206 THR A O 1
ATOM 1660 N N . ILE A 1 207 ? 2.069 10.287 5.351 1.00 96.38 207 ILE A N 1
ATOM 1661 C CA . ILE A 1 207 ? 3.262 9.584 4.856 1.00 96.38 207 ILE A CA 1
ATOM 1662 C C . ILE A 1 207 ? 2.919 8.835 3.564 1.00 96.38 207 ILE A C 1
ATOM 1664 O O . ILE A 1 207 ? 3.625 8.992 2.569 1.00 96.38 207 ILE A O 1
ATOM 1668 N N . TRP A 1 208 ? 1.800 8.103 3.533 1.00 96.19 208 TRP A N 1
ATOM 1669 C CA . TRP A 1 208 ? 1.330 7.436 2.316 1.00 96.19 208 TRP A CA 1
ATOM 1670 C C . TRP A 1 208 ? 1.114 8.405 1.153 1.00 96.19 208 TRP A C 1
ATOM 1672 O O . TRP A 1 208 ? 1.543 8.120 0.038 1.00 96.19 208 TRP A O 1
ATOM 1682 N N . GLY A 1 209 ? 0.511 9.568 1.405 1.00 93.06 209 GLY A N 1
ATOM 1683 C CA . GLY A 1 209 ? 0.335 10.610 0.396 1.00 93.06 209 GLY A CA 1
ATOM 1684 C C . GLY A 1 209 ? 1.660 11.064 -0.219 1.00 93.06 209 GLY A C 1
ATOM 1685 O O . GLY A 1 209 ? 1.785 11.115 -1.443 1.00 93.06 209 GLY A O 1
ATOM 1686 N N . VAL A 1 210 ? 2.671 11.325 0.614 1.00 96.12 210 VAL A N 1
ATOM 1687 C CA . VAL A 1 210 ? 4.016 11.717 0.158 1.00 96.12 210 VAL A CA 1
ATOM 1688 C C . VAL A 1 210 ? 4.676 10.597 -0.651 1.00 96.12 210 VAL A C 1
ATOM 1690 O O . VAL A 1 210 ? 5.184 10.847 -1.743 1.00 96.12 210 VAL A O 1
ATOM 1693 N N . VAL A 1 211 ? 4.624 9.354 -0.165 1.00 95.25 211 VAL A N 1
ATOM 1694 C CA . VAL A 1 211 ? 5.197 8.184 -0.855 1.00 95.25 211 VAL A CA 1
ATOM 1695 C C . VAL A 1 211 ? 4.552 7.980 -2.226 1.00 95.25 211 VAL A C 1
ATOM 1697 O O . VAL A 1 211 ? 5.258 7.791 -3.216 1.00 95.25 211 VAL A O 1
ATOM 1700 N N . CYS A 1 212 ? 3.225 8.092 -2.311 1.00 92.50 212 CYS A N 1
ATOM 1701 C CA . CYS A 1 212 ? 2.489 8.002 -3.570 1.00 92.50 212 CYS A CA 1
ATOM 1702 C C . CYS A 1 212 ? 2.903 9.091 -4.568 1.00 92.50 212 CYS A C 1
ATOM 1704 O O . CYS A 1 212 ? 3.045 8.796 -5.753 1.00 92.50 212 CYS A O 1
ATOM 1706 N N . ILE A 1 213 ? 3.135 10.329 -4.114 1.00 92.06 213 ILE A N 1
ATOM 1707 C CA . ILE A 1 213 ? 3.615 11.417 -4.981 1.00 92.06 213 ILE A CA 1
ATOM 1708 C C . ILE A 1 213 ? 5.021 11.108 -5.507 1.00 92.06 213 ILE A C 1
ATOM 1710 O O . ILE A 1 213 ? 5.262 11.237 -6.706 1.00 92.06 213 ILE A O 1
ATOM 1714 N N . ILE A 1 214 ? 5.935 10.662 -4.641 1.00 94.25 214 ILE A N 1
ATOM 1715 C CA . ILE A 1 214 ? 7.324 10.371 -5.025 1.00 94.25 214 ILE A CA 1
ATOM 1716 C C . ILE A 1 214 ? 7.379 9.196 -6.009 1.00 94.25 214 ILE A C 1
ATOM 1718 O O . ILE A 1 214 ? 7.970 9.318 -7.081 1.00 94.25 214 ILE A O 1
ATOM 1722 N N . PHE A 1 215 ? 6.746 8.065 -5.685 1.00 92.94 215 PHE A N 1
ATOM 1723 C CA . PHE A 1 215 ? 6.786 6.871 -6.537 1.00 92.94 215 PHE A CA 1
ATOM 1724 C C . PHE A 1 215 ? 5.935 7.020 -7.794 1.00 92.94 215 PHE A C 1
ATOM 1726 O O . PHE A 1 215 ? 6.366 6.601 -8.865 1.00 92.94 215 PHE A O 1
ATOM 1733 N N . GLY A 1 216 ? 4.779 7.678 -7.705 1.00 90.44 216 GLY A N 1
ATOM 1734 C CA . GLY A 1 216 ? 3.972 8.016 -8.876 1.00 90.44 216 GLY A CA 1
ATOM 1735 C C . GLY A 1 216 ? 4.701 8.970 -9.823 1.00 90.44 216 GLY A C 1
ATOM 1736 O O . GLY A 1 216 ? 4.680 8.768 -11.038 1.00 90.44 216 GLY A O 1
ATOM 1737 N N . GLY A 1 217 ? 5.404 9.967 -9.280 1.00 91.75 217 GLY A N 1
ATOM 1738 C CA . GLY A 1 217 ? 6.243 10.883 -10.051 1.00 91.75 217 GLY A CA 1
ATOM 1739 C C . GLY A 1 217 ? 7.411 10.169 -10.731 1.00 91.75 217 GLY A C 1
ATOM 1740 O O . GLY A 1 217 ? 7.603 10.325 -11.936 1.00 91.75 217 GLY A O 1
ATOM 1741 N N . ALA A 1 218 ? 8.142 9.329 -9.992 1.00 92.25 218 ALA A N 1
ATOM 1742 C CA . ALA A 1 218 ? 9.249 8.540 -10.531 1.00 92.25 218 ALA A CA 1
ATOM 1743 C C . ALA A 1 218 ? 8.790 7.574 -11.637 1.00 92.25 218 ALA A C 1
ATOM 1745 O O . ALA A 1 218 ? 9.424 7.500 -12.690 1.00 92.25 218 ALA A O 1
ATOM 1746 N N . TYR A 1 219 ? 7.655 6.897 -11.436 1.00 91.62 219 TYR A N 1
ATOM 1747 C CA . TYR A 1 219 ? 7.039 6.039 -12.445 1.00 91.62 219 TYR A CA 1
ATOM 1748 C C . TYR A 1 219 ? 6.669 6.822 -13.706 1.00 91.62 219 TYR A C 1
ATOM 1750 O O . TYR A 1 219 ? 7.055 6.438 -14.809 1.00 91.62 219 TYR A O 1
ATOM 1758 N N . THR A 1 220 ? 5.963 7.944 -13.544 1.00 90.75 220 THR A N 1
ATOM 1759 C CA . THR A 1 220 ? 5.527 8.788 -14.667 1.00 90.75 220 THR A CA 1
ATOM 1760 C C . THR A 1 220 ? 6.730 9.301 -15.450 1.00 90.75 220 THR A C 1
ATOM 1762 O O . THR A 1 220 ? 6.742 9.241 -16.675 1.00 90.75 220 THR A O 1
ATOM 1765 N N . PHE A 1 221 ? 7.781 9.743 -14.756 1.00 91.44 221 PHE A N 1
ATOM 1766 C CA . PHE A 1 221 ? 9.025 10.174 -15.384 1.00 91.44 221 PHE A CA 1
ATOM 1767 C C . PHE A 1 221 ? 9.695 9.040 -16.174 1.00 91.44 221 PHE A C 1
ATOM 1769 O O . PHE A 1 221 ? 10.078 9.241 -17.329 1.00 91.44 221 PHE A O 1
ATOM 1776 N N . ALA A 1 222 ? 9.805 7.846 -15.584 1.00 90.00 222 ALA A N 1
ATOM 1777 C CA . ALA A 1 222 ? 10.395 6.682 -16.239 1.00 90.00 222 ALA A CA 1
ATOM 1778 C C . ALA A 1 222 ? 9.597 6.260 -17.484 1.00 90.00 222 ALA A C 1
ATOM 1780 O O . ALA A 1 222 ? 10.190 6.027 -18.536 1.00 90.00 222 ALA A O 1
ATOM 1781 N N . ALA A 1 223 ? 8.266 6.224 -17.386 1.00 89.56 223 ALA A N 1
ATOM 1782 C CA . ALA A 1 223 ? 7.371 5.886 -18.488 1.00 89.56 223 ALA A CA 1
ATOM 1783 C C . ALA A 1 223 ? 7.429 6.923 -19.621 1.00 89.56 223 ALA A C 1
ATOM 1785 O O . ALA A 1 223 ? 7.631 6.556 -20.775 1.00 89.56 223 ALA A O 1
ATOM 1786 N N . CYS A 1 224 ? 7.333 8.220 -19.304 1.00 90.31 224 CYS A N 1
ATOM 1787 C CA . CYS A 1 224 ? 7.453 9.288 -20.300 1.00 90.31 224 CYS A CA 1
ATOM 1788 C C . CYS A 1 224 ? 8.806 9.243 -21.010 1.00 90.31 224 CYS A C 1
ATOM 1790 O O . CYS A 1 224 ? 8.873 9.394 -22.226 1.00 90.31 224 CYS A O 1
ATOM 1792 N N . SER A 1 225 ? 9.881 8.999 -20.261 1.00 88.62 225 SER A N 1
ATOM 1793 C CA . SER A 1 225 ? 11.211 8.889 -20.851 1.00 88.62 225 SER A CA 1
ATOM 1794 C C . SER A 1 225 ? 11.343 7.676 -21.769 1.00 88.62 225 SER A C 1
ATOM 1796 O O . SER A 1 225 ? 11.924 7.798 -22.838 1.00 88.62 225 SER A O 1
ATOM 1798 N N . LEU A 1 226 ? 10.760 6.530 -21.402 1.00 87.44 226 LEU A N 1
ATOM 1799 C CA . LEU A 1 226 ? 10.720 5.349 -22.268 1.00 87.44 226 LEU A CA 1
ATOM 1800 C C . LEU A 1 226 ? 9.978 5.633 -23.584 1.00 87.44 226 LEU A C 1
ATOM 1802 O O . LEU A 1 226 ? 10.427 5.207 -24.644 1.00 87.44 226 LEU A O 1
ATOM 1806 N N . ILE A 1 227 ? 8.863 6.367 -23.522 1.00 89.62 227 ILE A N 1
ATOM 1807 C CA . ILE A 1 227 ? 8.089 6.759 -24.709 1.00 89.62 227 ILE A CA 1
ATOM 1808 C C . ILE A 1 227 ? 8.911 7.682 -25.618 1.00 89.62 227 ILE A C 1
ATOM 1810 O O . ILE A 1 227 ? 8.888 7.513 -26.836 1.00 89.62 227 ILE A O 1
ATOM 1814 N N . MET A 1 228 ? 9.645 8.643 -25.046 1.00 88.81 228 MET A N 1
ATOM 1815 C CA . M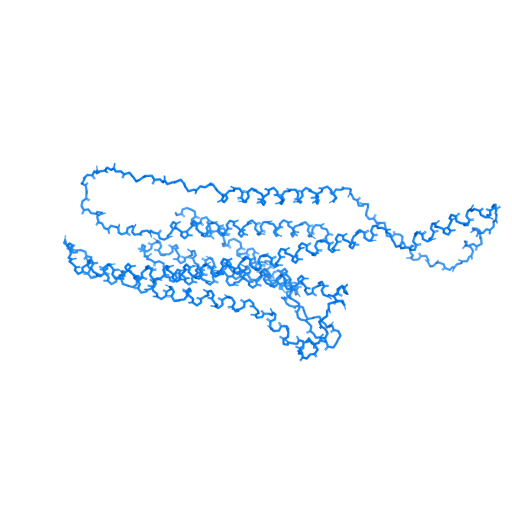ET A 1 228 ? 10.528 9.524 -25.820 1.00 88.81 228 MET A CA 1
ATOM 1816 C C . MET A 1 228 ? 11.654 8.735 -26.493 1.00 88.81 228 MET A C 1
ATOM 1818 O O . MET A 1 228 ? 11.826 8.862 -27.701 1.00 88.81 228 MET A O 1
ATOM 1822 N N . ASP A 1 229 ? 12.335 7.854 -25.755 1.00 86.50 229 ASP A N 1
ATOM 1823 C CA . ASP A 1 229 ? 13.397 7.014 -26.316 1.00 86.50 229 ASP A CA 1
ATOM 1824 C C . ASP A 1 229 ? 12.855 6.141 -27.463 1.00 86.50 229 ASP A C 1
ATOM 1826 O O . ASP A 1 229 ? 13.454 6.065 -28.535 1.00 86.50 229 ASP A O 1
ATOM 1830 N N . LEU A 1 230 ? 11.689 5.508 -27.280 1.00 87.31 230 LEU A N 1
ATOM 1831 C CA . LEU A 1 230 ? 11.057 4.691 -28.319 1.00 87.31 230 LEU A CA 1
ATOM 1832 C C . LEU A 1 230 ? 10.731 5.520 -29.565 1.00 87.31 230 LEU A C 1
ATOM 1834 O O . LEU A 1 230 ? 10.972 5.071 -30.685 1.00 87.31 230 LEU A O 1
ATOM 1838 N N . ARG A 1 231 ? 10.219 6.740 -29.378 1.00 89.81 231 ARG A N 1
ATOM 1839 C CA . ARG A 1 231 ? 9.938 7.666 -30.476 1.00 89.81 231 ARG A CA 1
ATOM 1840 C C . ARG A 1 231 ? 11.209 8.019 -31.243 1.00 89.81 231 ARG A C 1
ATOM 1842 O O . ARG A 1 231 ? 11.178 7.999 -32.471 1.00 89.81 231 ARG A O 1
ATOM 1849 N N . ASP A 1 232 ? 12.307 8.296 -30.550 1.00 87.19 232 ASP A N 1
ATOM 1850 C CA . ASP A 1 232 ? 13.587 8.627 -31.179 1.00 87.19 232 ASP A CA 1
ATOM 1851 C C . ASP A 1 232 ? 14.162 7.424 -31.938 1.00 87.19 232 ASP A C 1
ATOM 1853 O O . ASP A 1 232 ? 14.594 7.557 -33.085 1.00 87.19 232 ASP A O 1
ATOM 1857 N N . HIS A 1 233 ? 14.079 6.222 -31.360 1.00 85.44 233 HIS A N 1
ATOM 1858 C CA . HIS A 1 233 ? 14.464 4.980 -32.032 1.00 85.44 233 HIS A CA 1
ATOM 1859 C C . HIS A 1 233 ? 13.622 4.710 -33.291 1.00 85.44 233 HIS A C 1
ATOM 1861 O O . HIS A 1 233 ? 14.167 4.330 -34.332 1.00 85.44 233 HIS A O 1
ATOM 1867 N N . LEU A 1 234 ? 12.306 4.930 -33.231 1.00 88.06 234 LEU A N 1
ATOM 1868 C CA . LEU A 1 234 ? 11.414 4.793 -34.384 1.00 88.06 234 LEU A CA 1
ATOM 1869 C C . LEU A 1 234 ? 11.686 5.867 -35.441 1.00 88.06 234 LEU A C 1
ATOM 1871 O O . LEU A 1 234 ? 11.704 5.550 -36.629 1.00 88.06 234 LEU A O 1
ATOM 1875 N N . ALA A 1 235 ? 11.948 7.110 -35.035 1.00 88.88 235 ALA A N 1
ATOM 1876 C CA . ALA A 1 235 ? 12.306 8.196 -35.941 1.00 88.88 235 ALA A CA 1
ATOM 1877 C C . ALA A 1 235 ? 13.636 7.913 -36.657 1.00 88.88 235 ALA A C 1
ATOM 1879 O O . ALA A 1 235 ? 13.717 8.062 -37.876 1.00 88.88 235 ALA A O 1
ATOM 1880 N N . ALA A 1 236 ? 14.646 7.422 -35.934 1.00 85.38 236 ALA A N 1
ATOM 1881 C CA . ALA A 1 236 ? 15.921 7.002 -36.509 1.00 85.38 236 ALA A CA 1
ATOM 1882 C C . ALA A 1 236 ? 15.750 5.834 -37.494 1.00 85.38 236 ALA A C 1
ATOM 1884 O O . ALA A 1 236 ? 16.351 5.839 -38.567 1.00 85.38 236 ALA A O 1
ATOM 1885 N N . LYS A 1 237 ? 14.883 4.861 -37.176 1.00 84.62 237 LYS A N 1
ATOM 1886 C CA . LYS A 1 237 ? 14.559 3.749 -38.081 1.00 84.62 237 LYS A CA 1
ATOM 1887 C C . LYS A 1 237 ? 13.815 4.228 -39.337 1.00 84.62 237 LYS A C 1
ATOM 1889 O O . LYS A 1 237 ? 14.152 3.791 -40.434 1.00 84.62 237 LYS A O 1
ATOM 1894 N N . ARG A 1 238 ? 12.859 5.159 -39.197 1.00 85.81 238 ARG A N 1
ATOM 1895 C CA . ARG A 1 238 ? 12.125 5.791 -40.315 1.00 85.81 238 ARG A CA 1
ATOM 1896 C C . ARG A 1 238 ? 13.030 6.661 -41.198 1.00 85.81 238 ARG A C 1
ATOM 1898 O O . ARG A 1 238 ? 12.802 6.734 -42.400 1.00 85.81 238 ARG A O 1
ATOM 1905 N N . ALA A 1 239 ? 14.069 7.287 -40.639 1.00 80.81 239 ALA A N 1
ATOM 1906 C CA . ALA A 1 239 ? 15.042 8.083 -41.397 1.00 80.81 239 ALA A CA 1
ATOM 1907 C C . ALA A 1 239 ? 15.926 7.245 -42.352 1.00 80.81 239 ALA A C 1
ATOM 1909 O O . ALA A 1 239 ? 16.648 7.815 -43.175 1.00 80.81 239 ALA A O 1
ATOM 1910 N N . GLY A 1 240 ? 15.825 5.911 -42.282 1.00 66.56 240 GLY A N 1
ATOM 1911 C CA . GLY A 1 240 ? 16.507 4.952 -43.145 1.00 66.56 240 GLY A CA 1
ATOM 1912 C C . GLY A 1 240 ? 17.966 4.714 -42.736 1.00 66.56 240 GLY A C 1
ATOM 1913 O O . GLY A 1 240 ? 18.620 5.603 -42.185 1.00 66.56 240 GLY A O 1
ATOM 1914 N N . PRO A 1 241 ? 18.530 3.520 -43.000 1.00 60.88 241 PRO A N 1
ATOM 1915 C CA . PRO A 1 241 ? 19.950 3.293 -42.779 1.00 60.88 241 PRO A CA 1
ATOM 1916 C C . PRO A 1 241 ? 20.762 4.270 -43.652 1.00 60.88 241 PRO A C 1
ATOM 1918 O O . PRO A 1 241 ? 20.436 4.445 -44.833 1.00 60.88 241 PRO A O 1
ATOM 1921 N N . PRO A 1 242 ? 21.860 4.867 -43.144 1.00 55.78 242 PRO A N 1
ATOM 1922 C CA . PRO A 1 242 ? 22.706 5.786 -43.919 1.00 55.78 242 PRO A CA 1
ATOM 1923 C C . PRO A 1 242 ? 23.222 5.169 -45.236 1.00 55.78 242 PRO A C 1
ATOM 1925 O O . PRO A 1 242 ? 23.544 5.887 -46.183 1.00 55.78 242 PRO A O 1
ATOM 1928 N N . LEU A 1 243 ? 23.209 3.836 -45.337 1.00 51.91 243 LEU A N 1
ATOM 1929 C CA . LEU A 1 243 ? 23.537 3.062 -46.532 1.00 51.91 243 LEU A CA 1
ATOM 1930 C C . LEU A 1 243 ? 22.569 3.249 -47.714 1.00 51.91 243 LEU A C 1
ATOM 1932 O O . LEU A 1 243 ? 23.024 3.199 -48.853 1.00 51.91 243 LEU A O 1
ATOM 1936 N N . GLN A 1 244 ? 21.273 3.514 -47.504 1.00 52.00 244 GLN A N 1
ATOM 1937 C CA . GLN A 1 244 ? 20.355 3.791 -48.624 1.00 52.00 244 GLN A CA 1
ATOM 1938 C C . GLN A 1 244 ? 20.578 5.189 -49.213 1.00 52.00 244 GLN A C 1
ATOM 1940 O O . GLN A 1 244 ? 20.549 5.332 -50.433 1.00 52.00 244 GLN A O 1
ATOM 1945 N N . ARG A 1 245 ? 20.894 6.192 -48.377 1.00 51.09 245 ARG A N 1
ATOM 1946 C CA . ARG A 1 245 ? 21.320 7.528 -48.838 1.00 51.09 245 ARG A CA 1
ATOM 1947 C C . ARG A 1 245 ? 22.653 7.487 -49.582 1.00 51.09 245 ARG A C 1
ATOM 1949 O O . ARG A 1 245 ? 22.817 8.184 -50.577 1.00 51.09 245 ARG A O 1
ATOM 1956 N N . PHE A 1 246 ? 23.592 6.651 -49.136 1.00 54.62 246 PHE A N 1
ATOM 1957 C CA . PHE A 1 246 ? 24.832 6.417 -49.877 1.00 54.62 246 PHE A CA 1
ATOM 1958 C C . PHE A 1 246 ? 24.573 5.704 -51.209 1.00 54.62 246 PHE A C 1
ATOM 1960 O O . PHE A 1 246 ? 25.149 6.086 -52.222 1.00 54.62 246 PHE A O 1
ATOM 1967 N N . ARG A 1 247 ? 23.659 4.725 -51.250 1.00 54.09 247 ARG A N 1
ATOM 1968 C CA . ARG A 1 247 ? 23.282 4.018 -52.485 1.00 54.09 247 ARG A CA 1
ATOM 1969 C C . ARG A 1 247 ? 22.600 4.934 -53.503 1.00 54.09 247 ARG A C 1
ATOM 1971 O O . ARG A 1 247 ? 22.934 4.852 -54.680 1.00 54.09 247 ARG A O 1
ATOM 1978 N N . THR A 1 248 ? 21.712 5.834 -53.074 1.00 55.97 248 THR A N 1
ATOM 1979 C CA . THR A 1 248 ? 21.092 6.828 -53.968 1.00 55.97 248 THR A CA 1
ATOM 1980 C C . THR A 1 248 ? 22.076 7.906 -54.412 1.00 55.97 248 THR A C 1
ATOM 1982 O O . THR A 1 248 ? 22.043 8.295 -55.575 1.00 55.97 248 THR A O 1
ATOM 1985 N N . MET A 1 249 ? 23.017 8.329 -53.559 1.00 56.00 249 MET A N 1
ATOM 1986 C CA . MET A 1 249 ? 24.102 9.230 -53.975 1.00 56.00 249 MET A CA 1
ATOM 1987 C C . MET A 1 249 ? 25.079 8.570 -54.960 1.00 56.00 249 MET A C 1
ATOM 1989 O O . MET A 1 249 ? 25.479 9.208 -55.932 1.00 56.00 249 MET A O 1
ATOM 1993 N N . ILE A 1 250 ? 25.425 7.291 -54.772 1.00 56.72 250 ILE A N 1
ATOM 1994 C CA . ILE A 1 250 ? 26.264 6.534 -55.716 1.00 56.72 250 ILE A CA 1
ATOM 1995 C C . ILE A 1 250 ? 25.518 6.304 -57.038 1.00 56.72 250 ILE A C 1
ATOM 1997 O O . ILE A 1 250 ? 26.111 6.488 -58.097 1.00 56.72 250 ILE A O 1
ATOM 2001 N N . GLN A 1 251 ? 24.217 5.989 -57.013 1.00 56.78 251 GLN A N 1
ATOM 2002 C CA . GLN A 1 251 ? 23.410 5.884 -58.236 1.00 56.78 251 GLN A CA 1
ATOM 2003 C C . GLN A 1 251 ? 23.268 7.228 -58.966 1.00 56.78 251 GLN A C 1
ATOM 2005 O O . GLN A 1 251 ? 23.399 7.259 -60.184 1.00 56.78 251 GLN A O 1
ATOM 2010 N N . MET A 1 252 ? 23.073 8.344 -58.255 1.00 54.41 252 MET A N 1
ATOM 2011 C CA . MET A 1 252 ? 23.007 9.675 -58.879 1.00 54.41 252 MET A CA 1
ATOM 2012 C C . MET A 1 252 ? 24.356 10.139 -59.442 1.00 54.41 252 MET A C 1
ATOM 2014 O O . MET A 1 252 ? 24.375 10.840 -60.451 1.00 54.41 252 MET A O 1
ATOM 2018 N N . LYS A 1 253 ? 25.479 9.740 -58.830 1.00 52.34 253 LYS A N 1
ATOM 2019 C CA . LYS A 1 253 ? 26.822 10.024 -59.358 1.00 52.34 253 LYS A CA 1
ATOM 2020 C C . LYS A 1 253 ? 27.156 9.132 -60.560 1.00 52.34 253 LYS A C 1
ATOM 2022 O O . LYS A 1 253 ? 27.675 9.626 -61.549 1.00 52.34 253 LYS A O 1
ATOM 2027 N N . SER A 1 254 ? 26.760 7.858 -60.530 1.00 48.31 254 SER A N 1
ATOM 2028 C CA . SER A 1 254 ? 26.918 6.926 -61.657 1.00 48.31 254 SER A CA 1
ATOM 2029 C C . SER A 1 254 ? 26.017 7.258 -62.853 1.00 48.31 254 SER A C 1
ATOM 2031 O O . SER A 1 254 ? 26.390 6.956 -63.980 1.00 48.31 254 SER A O 1
ATOM 2033 N N . ALA A 1 255 ? 24.854 7.878 -62.634 1.00 53.22 255 ALA A N 1
ATOM 2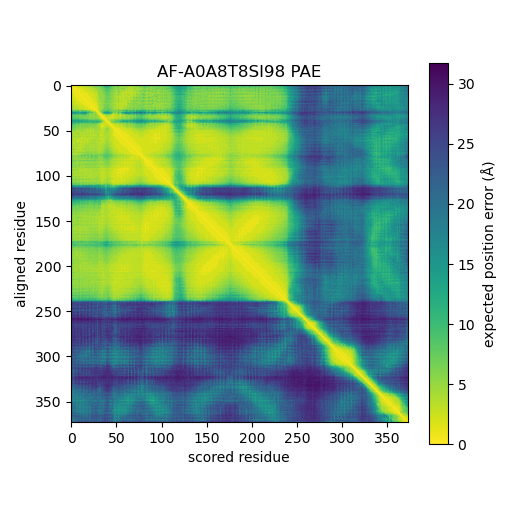034 C CA . ALA A 1 255 ? 23.957 8.322 -63.704 1.00 53.22 255 ALA A CA 1
ATOM 2035 C C . ALA A 1 255 ? 24.425 9.613 -64.398 1.00 53.22 255 ALA A C 1
ATOM 2037 O O . ALA A 1 255 ? 23.898 9.961 -65.451 1.00 53.22 255 ALA A O 1
ATOM 2038 N N . ARG A 1 256 ? 25.393 10.335 -63.815 1.00 55.06 256 ARG A N 1
ATOM 2039 C CA . ARG A 1 256 ? 25.908 11.588 -64.378 1.00 55.06 256 ARG A CA 1
ATOM 2040 C C . ARG A 1 256 ? 27.116 11.383 -65.305 1.00 55.06 256 ARG A C 1
ATOM 2042 O O . ARG A 1 256 ? 27.374 12.268 -66.110 1.00 55.06 256 ARG A O 1
ATOM 2049 N N . ASP A 1 257 ? 27.768 10.216 -65.261 1.00 55.19 257 ASP A N 1
ATOM 2050 C CA . ASP A 1 257 ? 29.032 9.987 -65.979 1.00 55.19 257 ASP A CA 1
ATOM 2051 C C . ASP A 1 257 ? 29.001 8.931 -67.104 1.00 55.19 257 ASP A C 1
ATOM 2053 O O . ASP A 1 257 ? 30.029 8.745 -67.748 1.00 55.19 257 ASP A O 1
ATOM 2057 N N . VAL A 1 258 ? 27.891 8.239 -67.416 1.00 51.34 258 VAL A N 1
ATOM 2058 C CA . VAL A 1 258 ? 27.923 7.200 -68.477 1.00 51.34 258 VAL A CA 1
ATOM 2059 C C . VAL A 1 258 ? 26.639 7.130 -69.317 1.00 51.34 258 VAL A C 1
ATOM 2061 O O . VAL A 1 258 ? 25.568 6.767 -68.830 1.00 51.34 258 VAL A O 1
ATOM 2064 N N . ALA A 1 259 ? 26.785 7.424 -70.616 1.00 51.53 259 ALA A N 1
ATOM 2065 C CA . ALA A 1 259 ? 25.880 7.007 -71.687 1.00 51.53 259 ALA A CA 1
ATOM 2066 C C . ALA A 1 259 ? 25.849 5.465 -71.800 1.00 51.53 259 ALA A C 1
ATOM 2068 O O . ALA A 1 259 ? 26.848 4.804 -71.525 1.00 51.53 259 ALA A O 1
ATOM 2069 N N . PRO A 1 260 ? 24.711 4.867 -72.180 1.00 59.25 260 PRO A N 1
ATOM 2070 C CA . PRO A 1 260 ? 24.388 3.489 -71.855 1.00 59.25 260 PRO A CA 1
ATOM 2071 C C . PRO A 1 260 ? 25.122 2.522 -72.774 1.00 59.25 260 PRO A C 1
ATOM 2073 O O . PRO A 1 260 ? 25.190 2.743 -73.978 1.00 59.25 260 PRO A O 1
ATOM 2076 N N . THR A 1 261 ? 25.626 1.429 -72.208 1.00 55.47 261 THR A N 1
ATOM 2077 C CA . THR A 1 261 ? 25.521 0.052 -72.727 1.00 55.47 261 THR A CA 1
ATOM 2078 C C . THR A 1 261 ? 26.435 -0.845 -71.885 1.00 55.47 261 THR A C 1
ATOM 2080 O O . THR A 1 261 ? 27.556 -0.482 -71.551 1.00 55.47 261 THR A O 1
ATOM 2083 N N . ASN A 1 262 ? 25.956 -2.035 -71.523 1.00 60.62 262 ASN A N 1
ATOM 2084 C CA . ASN A 1 262 ? 26.757 -3.189 -71.073 1.00 60.62 262 ASN A CA 1
ATOM 2085 C C . ASN A 1 262 ? 27.035 -3.398 -69.569 1.00 60.62 262 ASN A C 1
ATOM 2087 O O . ASN A 1 262 ? 27.562 -4.454 -69.230 1.00 60.62 262 ASN A O 1
ATOM 2091 N N . LEU A 1 263 ? 26.671 -2.511 -68.631 1.00 54.47 263 LEU A N 1
ATOM 2092 C CA . LEU A 1 263 ? 26.981 -2.772 -67.204 1.00 54.47 263 LEU A CA 1
ATOM 2093 C C . LEU A 1 263 ? 25.897 -3.582 -66.461 1.00 54.47 263 LEU A C 1
ATOM 2095 O O . LEU A 1 263 ? 26.224 -4.402 -65.603 1.00 54.47 263 LEU A O 1
ATOM 2099 N N . LEU A 1 264 ? 24.620 -3.429 -66.831 1.00 57.66 264 LEU A N 1
ATOM 2100 C CA . LEU A 1 264 ? 23.517 -4.213 -66.249 1.00 57.66 264 LEU A CA 1
ATOM 2101 C C . LEU A 1 264 ? 23.509 -5.678 -66.725 1.00 57.66 264 LEU A C 1
ATOM 2103 O O . LEU A 1 264 ? 23.269 -6.571 -65.914 1.00 57.66 264 LEU A O 1
ATOM 2107 N N . ASP A 1 265 ? 23.881 -5.939 -67.981 1.00 57.88 265 ASP A N 1
ATOM 2108 C CA . ASP A 1 265 ? 23.991 -7.304 -68.529 1.00 57.88 265 ASP A CA 1
ATOM 2109 C C . ASP A 1 265 ? 25.136 -8.116 -67.905 1.00 57.88 265 ASP A C 1
ATOM 2111 O O . ASP A 1 265 ? 25.061 -9.342 -67.803 1.00 57.88 265 ASP A O 1
ATOM 2115 N N . ASN A 1 266 ? 26.189 -7.443 -67.437 1.00 58.19 266 ASN A N 1
ATOM 2116 C CA . ASN A 1 266 ? 27.324 -8.105 -66.797 1.00 58.19 266 ASN A CA 1
ATOM 2117 C C . ASN A 1 266 ? 27.088 -8.383 -65.303 1.00 58.19 266 ASN A C 1
ATOM 2119 O O . ASN A 1 266 ? 27.616 -9.364 -64.780 1.00 58.19 266 ASN A O 1
ATOM 2123 N N . LEU A 1 267 ? 26.240 -7.600 -64.624 1.00 56.88 267 LEU A N 1
ATOM 2124 C CA . LEU A 1 267 ? 25.852 -7.868 -63.232 1.00 56.88 267 LEU A CA 1
ATOM 2125 C C . LEU A 1 267 ? 24.820 -8.997 -63.106 1.00 56.88 267 LEU A C 1
ATOM 2127 O O . LEU A 1 267 ? 24.850 -9.723 -62.117 1.00 56.88 267 LEU A O 1
ATOM 2131 N N . ALA A 1 268 ? 23.972 -9.210 -64.117 1.00 57.06 268 ALA A N 1
ATOM 2132 C CA . ALA A 1 268 ? 23.060 -10.358 -64.161 1.00 57.06 268 ALA A CA 1
ATOM 2133 C C . ALA A 1 268 ? 23.784 -11.703 -64.386 1.00 57.06 268 ALA A C 1
ATOM 2135 O O . ALA A 1 268 ? 23.251 -12.754 -64.039 1.00 57.06 268 ALA A O 1
ATOM 2136 N N . LYS A 1 269 ? 25.009 -11.685 -64.935 1.00 56.09 269 LYS A N 1
ATOM 2137 C CA . LYS A 1 269 ? 25.826 -12.890 -65.173 1.00 56.09 269 LYS A CA 1
ATOM 2138 C C . LYS A 1 269 ? 26.710 -13.297 -63.993 1.00 56.09 269 LYS A C 1
ATOM 2140 O O . LYS A 1 269 ? 27.162 -14.440 -63.947 1.00 56.09 269 LYS A O 1
ATOM 2145 N N . MET A 1 270 ? 26.951 -12.412 -63.025 1.00 51.72 270 MET A N 1
ATOM 2146 C CA . MET A 1 270 ? 27.664 -12.772 -61.799 1.00 51.72 270 MET A CA 1
ATOM 2147 C C . MET A 1 270 ? 26.661 -13.276 -60.759 1.00 51.72 270 MET A C 1
ATOM 2149 O O . MET A 1 270 ? 26.083 -12.494 -60.009 1.00 51.72 270 MET A O 1
ATOM 2153 N N . ASN A 1 271 ? 26.476 -14.600 -60.719 1.00 53.38 271 ASN A N 1
ATOM 2154 C CA . ASN A 1 271 ? 25.738 -15.375 -59.709 1.00 53.38 271 ASN A CA 1
ATOM 2155 C C . ASN A 1 271 ? 26.310 -15.209 -58.275 1.00 53.38 271 ASN A C 1
ATOM 2157 O O . ASN A 1 271 ? 26.691 -16.181 -57.629 1.00 53.38 271 ASN A O 1
ATOM 2161 N N . LEU A 1 272 ? 26.401 -13.979 -57.764 1.00 49.25 272 LEU A N 1
ATOM 2162 C CA . LEU A 1 272 ? 26.882 -13.648 -56.415 1.00 49.25 272 LEU A CA 1
ATOM 2163 C C . LEU A 1 272 ? 25.769 -13.165 -55.475 1.00 49.25 272 LEU A C 1
ATOM 2165 O O . LEU A 1 272 ? 26.053 -12.722 -54.365 1.00 49.25 272 LEU A O 1
ATOM 2169 N N . LEU A 1 273 ? 24.500 -13.275 -55.872 1.00 45.06 273 LEU A N 1
ATOM 2170 C CA . LEU A 1 273 ? 23.374 -13.019 -54.977 1.00 45.06 273 LEU A CA 1
ATOM 2171 C C . LEU A 1 273 ? 22.572 -14.311 -54.768 1.00 45.06 273 LEU A C 1
ATOM 2173 O O . LEU A 1 273 ? 21.926 -14.781 -55.704 1.00 45.06 273 LEU A O 1
ATOM 2177 N N . PRO A 1 274 ? 22.608 -14.902 -53.558 1.00 42.75 274 PRO A N 1
ATOM 2178 C CA . PRO A 1 274 ? 21.779 -16.049 -53.218 1.00 42.75 274 PRO A CA 1
ATOM 2179 C C . PRO A 1 274 ? 20.301 -15.677 -53.361 1.00 42.75 274 PRO A C 1
ATOM 2181 O O . PRO A 1 274 ? 19.842 -14.684 -52.795 1.00 42.75 274 PRO A O 1
ATOM 2184 N N . SER A 1 275 ? 19.545 -16.512 -54.068 1.00 48.62 275 SER A N 1
ATOM 2185 C CA . SER A 1 275 ? 18.101 -16.403 -54.316 1.00 48.62 275 SER A CA 1
ATOM 2186 C C . SER A 1 275 ? 17.215 -16.584 -53.067 1.00 48.62 275 SER A C 1
ATOM 2188 O O . SER A 1 275 ? 16.012 -16.790 -53.189 1.00 48.62 275 SER A O 1
ATOM 2190 N N . SER A 1 276 ? 17.774 -16.493 -51.855 1.00 40.66 276 SER A N 1
ATOM 2191 C CA . SER A 1 276 ? 17.050 -16.658 -50.586 1.00 40.66 276 SER A CA 1
ATOM 2192 C C . SER A 1 276 ? 16.617 -15.347 -49.919 1.00 40.66 276 SER A C 1
ATOM 2194 O O . SER A 1 276 ? 15.982 -15.382 -48.866 1.00 40.66 276 SER A O 1
ATOM 2196 N N . TRP A 1 277 ? 16.887 -14.188 -50.525 1.00 39.16 277 TRP A N 1
ATOM 2197 C CA . TRP A 1 277 ? 16.386 -12.902 -50.031 1.00 39.16 277 TRP A CA 1
ATOM 2198 C C . TRP A 1 277 ? 15.008 -12.596 -50.620 1.00 39.16 277 TRP A C 1
ATOM 2200 O O . TRP A 1 277 ? 14.865 -11.842 -51.580 1.00 39.16 277 TRP A O 1
ATOM 2210 N N . TRP A 1 278 ? 13.978 -13.189 -50.020 1.00 40.38 278 TRP A N 1
ATOM 2211 C CA . TRP A 1 278 ? 12.613 -12.689 -50.154 1.00 40.38 278 TRP A CA 1
ATOM 2212 C C . TRP A 1 278 ? 12.537 -11.241 -49.647 1.00 40.38 278 TRP A C 1
ATOM 2214 O O . TRP A 1 278 ? 13.095 -10.941 -48.585 1.00 40.38 278 TRP A O 1
ATOM 2224 N N . PRO A 1 279 ? 11.809 -10.337 -50.322 1.00 40.53 279 PRO A N 1
ATOM 2225 C CA . PRO A 1 279 ? 11.372 -9.115 -49.681 1.00 40.53 279 PRO A CA 1
ATOM 2226 C C . PRO A 1 279 ? 10.292 -9.502 -48.667 1.00 40.53 279 PRO A C 1
ATOM 2228 O O . PRO A 1 279 ? 9.186 -9.894 -49.034 1.00 40.53 279 PRO A O 1
ATOM 2231 N N . LEU A 1 280 ? 10.613 -9.398 -47.377 1.00 38.72 280 LEU A N 1
ATOM 2232 C CA . LEU A 1 280 ? 9.590 -9.193 -46.358 1.00 38.72 280 LEU A CA 1
ATOM 2233 C C . LEU A 1 280 ? 8.827 -7.937 -46.771 1.00 38.72 280 LEU A C 1
ATOM 2235 O O . LEU A 1 280 ? 9.351 -6.826 -46.714 1.00 38.72 280 LEU A O 1
ATOM 2239 N N . GLN A 1 281 ? 7.618 -8.144 -47.274 1.00 39.56 281 GLN A N 1
ATOM 2240 C CA . GLN A 1 281 ? 6.674 -7.091 -47.577 1.00 39.56 281 GLN A CA 1
ATOM 2241 C C . GLN A 1 281 ? 6.383 -6.372 -46.258 1.00 39.56 281 GLN A C 1
ATOM 2243 O O . GLN A 1 281 ? 5.672 -6.898 -45.403 1.00 39.56 281 GLN A O 1
ATOM 2248 N N . GLU A 1 282 ? 7.016 -5.213 -46.055 1.00 40.81 282 GLU A N 1
ATOM 2249 C CA . GLU A 1 282 ? 6.732 -4.352 -44.911 1.00 40.81 282 GLU A CA 1
ATOM 2250 C C . GLU A 1 282 ? 5.221 -4.079 -44.889 1.00 40.81 282 GLU A C 1
ATOM 2252 O O . GLU A 1 282 ? 4.662 -3.661 -45.915 1.00 40.81 282 GLU A O 1
ATOM 2257 N N . PRO A 1 283 ? 4.528 -4.323 -43.762 1.00 38.03 283 PRO A N 1
ATOM 2258 C CA . PRO A 1 283 ? 3.150 -3.891 -43.630 1.00 38.03 283 PRO A CA 1
ATOM 2259 C C . PRO A 1 283 ? 3.139 -2.377 -43.837 1.00 38.03 283 PRO A C 1
ATOM 2261 O O . PRO A 1 283 ? 3.836 -1.649 -43.131 1.00 38.03 283 PRO A O 1
ATOM 2264 N N . ARG A 1 284 ? 2.386 -1.904 -44.841 1.00 38.75 284 ARG A N 1
ATOM 2265 C CA . ARG A 1 284 ? 2.149 -0.472 -45.057 1.00 38.75 284 ARG A CA 1
ATOM 2266 C C . ARG A 1 284 ? 1.709 0.115 -43.724 1.00 38.75 284 ARG A C 1
ATOM 2268 O O . ARG A 1 284 ? 0.607 -0.178 -43.265 1.00 38.75 284 ARG A O 1
ATOM 2275 N N . SER A 1 285 ? 2.563 0.927 -43.112 1.00 43.28 285 SER A N 1
ATOM 2276 C CA . SER A 1 285 ? 2.216 1.703 -41.935 1.00 43.28 285 SER A CA 1
ATOM 2277 C C . SER A 1 285 ? 1.040 2.603 -42.308 1.00 43.28 285 SER A C 1
ATOM 2279 O O . SER A 1 285 ? 1.194 3.541 -43.093 1.00 43.28 285 SER A O 1
ATOM 2281 N N . LEU A 1 286 ? -0.146 2.270 -41.800 1.00 44.38 286 LEU A N 1
ATOM 2282 C CA . LEU A 1 286 ? -1.324 3.123 -41.867 1.00 44.38 286 LEU A CA 1
ATOM 2283 C C . LEU A 1 286 ? -0.997 4.478 -41.207 1.00 44.38 286 LEU A C 1
ATOM 2285 O O . LEU A 1 286 ? -0.427 4.488 -40.116 1.00 44.38 286 LEU A O 1
ATOM 2289 N N . PRO A 1 287 ? -1.396 5.620 -41.796 1.00 49.69 287 PRO A N 1
ATOM 2290 C CA . PRO A 1 287 ? -1.159 6.963 -41.244 1.00 49.69 287 PRO A CA 1
ATOM 2291 C C . PRO A 1 287 ? -1.933 7.259 -39.938 1.00 49.69 287 PRO A C 1
ATOM 2293 O O . PRO A 1 287 ? -1.978 8.397 -39.488 1.00 49.69 287 PRO A O 1
ATOM 2296 N N . ILE A 1 288 ? -2.534 6.242 -39.312 1.00 49.53 288 ILE A N 1
ATOM 2297 C CA . ILE A 1 288 ? -3.405 6.351 -38.134 1.00 49.53 288 ILE A CA 1
ATOM 2298 C C . ILE A 1 288 ? -2.592 6.557 -36.839 1.00 49.53 288 ILE A C 1
ATOM 2300 O O . ILE A 1 288 ? -3.054 7.231 -35.921 1.00 49.53 288 ILE A O 1
ATOM 2304 N N . ALA A 1 289 ? -1.356 6.048 -36.764 1.00 44.66 289 ALA A N 1
ATOM 2305 C CA . ALA A 1 289 ? -0.565 6.078 -35.527 1.00 44.66 289 ALA A CA 1
ATOM 2306 C C . ALA A 1 289 ? -0.096 7.491 -35.110 1.00 44.66 289 ALA A C 1
ATOM 2308 O O . ALA A 1 289 ? 0.014 7.785 -33.915 1.00 44.66 289 ALA A O 1
ATOM 2309 N N . ASP A 1 290 ? 0.150 8.381 -36.079 1.00 45.16 290 ASP A N 1
ATOM 2310 C CA . ASP A 1 290 ? 0.647 9.737 -35.807 1.00 45.16 290 ASP A CA 1
ATOM 2311 C C . ASP A 1 290 ? -0.488 10.692 -35.345 1.00 45.16 290 ASP A C 1
ATOM 2313 O O . ASP A 1 290 ? -0.227 11.634 -34.593 1.00 45.16 290 ASP A O 1
ATOM 2317 N N . ASP A 1 291 ? -1.753 10.421 -35.706 1.00 50.94 291 ASP A N 1
ATOM 2318 C CA . ASP A 1 291 ? -2.921 11.208 -35.256 1.00 50.94 291 ASP A CA 1
ATOM 2319 C C . ASP A 1 291 ? -3.374 10.782 -33.842 1.00 50.94 291 ASP A C 1
ATOM 2321 O O . ASP A 1 291 ? -3.612 11.616 -32.962 1.00 50.94 291 ASP A O 1
ATOM 2325 N N . MET A 1 292 ? -3.344 9.474 -33.552 1.00 45.44 292 MET A N 1
ATOM 2326 C CA . MET A 1 292 ? -3.735 8.935 -32.241 1.00 45.44 292 MET A CA 1
ATOM 2327 C C . MET A 1 292 ? -2.778 9.330 -31.104 1.00 45.44 292 MET A C 1
ATOM 2329 O O . MET A 1 292 ? -3.217 9.602 -29.983 1.00 45.44 292 MET A O 1
ATOM 2333 N N . THR A 1 293 ? -1.470 9.436 -31.368 1.00 50.03 293 THR A N 1
ATOM 2334 C CA . THR A 1 293 ? -0.497 9.892 -30.355 1.00 50.03 293 THR A CA 1
ATOM 2335 C C . THR A 1 293 ? -0.629 11.386 -30.047 1.00 50.03 293 THR A C 1
ATOM 2337 O O . THR A 1 293 ? -0.471 11.797 -28.890 1.00 50.03 293 THR A O 1
ATOM 2340 N N . ALA A 1 294 ? -0.968 12.210 -31.043 1.00 59.06 294 ALA A N 1
ATOM 2341 C CA . ALA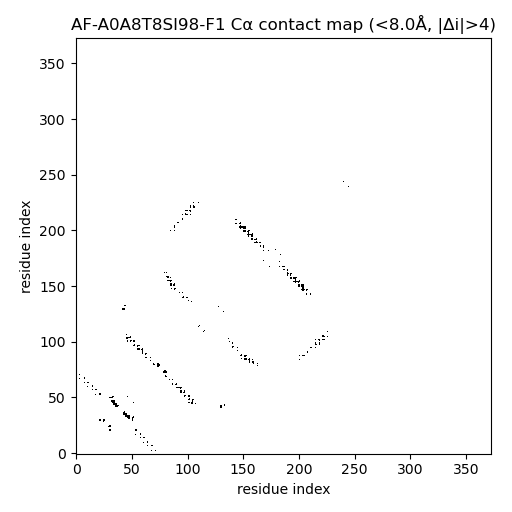 A 1 294 ? -1.250 13.629 -30.840 1.00 59.06 294 ALA A CA 1
ATOM 2342 C C . ALA A 1 294 ? -2.538 13.839 -30.026 1.00 59.06 294 ALA A C 1
ATOM 2344 O O . ALA A 1 294 ? -2.582 14.711 -29.150 1.00 59.06 294 ALA A O 1
ATOM 2345 N N . GLU A 1 295 ? -3.562 13.018 -30.263 1.00 59.41 295 GLU A N 1
ATOM 2346 C CA . GLU A 1 295 ? -4.845 13.085 -29.566 1.00 59.41 295 GLU A CA 1
ATOM 2347 C C . GLU A 1 295 ? -4.746 12.601 -28.110 1.00 59.41 295 GLU A C 1
ATOM 2349 O O . GLU A 1 295 ? -5.185 13.310 -27.197 1.00 59.41 295 GLU A O 1
ATOM 2354 N N . ALA A 1 296 ? -4.040 11.495 -27.847 1.00 47.72 296 ALA A N 1
ATOM 2355 C CA . ALA A 1 296 ? -3.773 11.008 -26.488 1.00 47.72 296 ALA A CA 1
ATOM 2356 C C . ALA A 1 296 ? -3.019 12.046 -25.630 1.00 47.72 296 ALA A C 1
ATOM 2358 O O . ALA A 1 296 ? -3.349 12.283 -24.461 1.00 47.72 296 ALA A O 1
ATOM 2359 N N . MET A 1 297 ? -2.044 12.745 -26.223 1.00 49.38 297 MET A N 1
ATOM 2360 C CA . MET A 1 297 ? -1.291 13.804 -25.543 1.00 49.38 297 MET A CA 1
ATOM 2361 C C . MET A 1 297 ? -2.155 15.052 -25.271 1.00 49.38 297 MET A C 1
ATOM 2363 O O . MET A 1 297 ? -1.990 15.721 -24.242 1.00 49.38 297 MET A O 1
ATOM 2367 N N . ARG A 1 298 ? -3.118 15.351 -26.156 1.00 73.56 298 ARG A N 1
ATOM 2368 C CA . ARG A 1 298 ? -4.100 16.439 -25.998 1.00 73.56 298 ARG A CA 1
ATOM 2369 C C . ARG A 1 298 ? -5.112 16.119 -24.887 1.00 73.56 298 ARG A C 1
ATOM 2371 O O . ARG A 1 298 ? -5.403 16.984 -24.053 1.00 73.56 298 ARG A O 1
ATOM 2378 N N . ILE A 1 299 ? -5.574 14.869 -24.809 1.00 58.06 299 ILE A N 1
ATOM 2379 C CA . ILE A 1 299 ? -6.483 14.370 -23.764 1.00 58.06 299 ILE A CA 1
ATOM 2380 C C . ILE A 1 299 ? -5.796 14.409 -22.391 1.00 58.06 299 ILE A C 1
ATOM 2382 O O . ILE A 1 299 ? -6.356 14.961 -21.442 1.00 58.06 299 ILE A O 1
ATOM 2386 N N . SER A 1 300 ? -4.547 13.941 -22.292 1.00 46.03 300 SER A N 1
ATOM 2387 C CA . SER A 1 300 ? -3.770 13.962 -21.041 1.00 46.03 300 SER A CA 1
ATOM 2388 C C . SER A 1 300 ? -3.575 15.383 -20.486 1.00 46.03 300 SER A C 1
ATOM 2390 O O . SER A 1 300 ? -3.865 15.647 -19.314 1.00 46.03 300 SER A O 1
ATOM 2392 N N . LYS A 1 301 ? -3.202 16.352 -21.340 1.00 58.78 301 LYS A N 1
ATOM 2393 C CA . LYS A 1 301 ? -3.092 17.771 -20.944 1.00 58.78 301 LYS A CA 1
ATOM 2394 C C . LYS A 1 301 ? -4.425 18.359 -20.473 1.00 58.78 301 LYS A C 1
ATOM 2396 O O . LYS A 1 301 ? -4.450 19.130 -19.512 1.00 58.78 301 LYS A O 1
ATOM 2401 N N . THR A 1 302 ? -5.528 17.995 -21.125 1.00 65.38 302 THR A N 1
ATOM 2402 C CA . THR A 1 302 ? -6.871 18.486 -20.775 1.00 65.38 302 THR A CA 1
ATOM 2403 C C . THR A 1 302 ? -7.329 17.933 -19.423 1.00 65.38 302 THR A C 1
ATOM 2405 O O . THR A 1 302 ? -7.828 18.688 -18.587 1.00 65.38 302 THR A O 1
ATOM 2408 N N . ILE A 1 303 ? -7.075 16.647 -19.158 1.00 47.91 303 ILE A N 1
ATOM 2409 C CA . ILE A 1 303 ? -7.386 15.995 -17.878 1.00 47.91 303 ILE A CA 1
ATOM 2410 C C . ILE A 1 303 ? -6.544 16.588 -16.741 1.00 47.91 303 ILE A C 1
ATOM 2412 O O . ILE A 1 303 ? -7.092 16.914 -15.688 1.00 47.91 303 ILE A O 1
ATOM 2416 N N . PHE A 1 304 ? -5.242 16.803 -16.956 1.00 44.81 304 PHE A N 1
ATOM 2417 C CA . PHE A 1 304 ? -4.359 17.421 -15.959 1.00 44.81 304 PHE A CA 1
ATOM 2418 C C . PHE A 1 304 ? -4.813 18.845 -15.600 1.00 44.81 304 PHE A C 1
ATOM 2420 O O . PHE A 1 304 ? -4.945 19.193 -14.426 1.00 44.81 304 PHE A O 1
ATOM 2427 N N . LYS A 1 305 ? -5.164 19.654 -16.609 1.00 59.22 305 LYS A N 1
ATOM 2428 C CA . LYS A 1 305 ? -5.664 21.023 -16.412 1.00 59.22 305 LYS A CA 1
ATOM 2429 C C . LYS A 1 305 ? -7.024 21.055 -15.699 1.00 59.22 305 LYS A C 1
ATOM 2431 O O . LYS A 1 305 ? -7.238 21.908 -14.838 1.00 59.22 305 LYS A O 1
ATOM 2436 N N . ALA A 1 306 ? -7.917 20.112 -16.007 1.00 50.47 306 ALA A N 1
ATOM 2437 C CA . ALA A 1 306 ? -9.214 19.966 -15.341 1.00 50.47 306 ALA A CA 1
ATOM 2438 C C . ALA A 1 306 ? -9.089 19.468 -13.890 1.00 50.47 306 ALA A C 1
ATOM 2440 O O . ALA A 1 306 ? -9.875 19.864 -13.029 1.00 50.47 306 ALA A O 1
ATOM 2441 N N . ALA A 1 307 ? -8.093 18.629 -13.595 1.00 42.38 307 ALA A N 1
ATOM 2442 C CA . ALA A 1 307 ? -7.791 18.215 -12.231 1.00 42.38 307 ALA A CA 1
ATOM 2443 C C . ALA A 1 307 ? -7.310 19.416 -1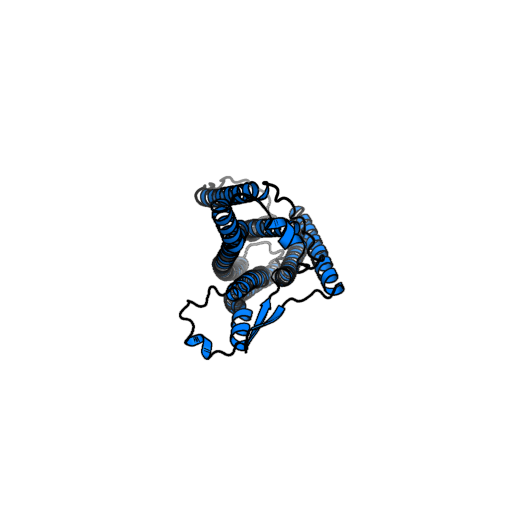1.403 1.00 42.38 307 ALA A C 1
ATOM 2445 O O . ALA A 1 307 ? -7.896 19.701 -10.360 1.00 42.38 307 ALA A O 1
ATOM 2446 N N . CYS A 1 308 ? -6.334 20.183 -11.902 1.00 44.59 308 CYS A N 1
ATOM 2447 C CA . CYS A 1 308 ? -5.803 21.362 -11.211 1.00 44.59 308 CYS A CA 1
ATOM 2448 C C . CYS A 1 308 ? -6.860 22.453 -10.961 1.00 44.59 308 CYS A C 1
ATOM 2450 O O . CYS A 1 308 ? -6.886 23.036 -9.878 1.00 44.59 308 CYS A O 1
ATOM 2452 N N . SER A 1 309 ? -7.778 22.705 -11.904 1.00 48.53 309 SER A N 1
ATOM 2453 C CA . SER A 1 309 ? -8.824 23.728 -11.728 1.00 48.53 309 SER A CA 1
ATOM 2454 C C . SER A 1 309 ? -9.891 23.340 -10.696 1.00 48.53 309 SER A C 1
ATOM 2456 O O . SER A 1 309 ? -10.470 24.206 -10.039 1.00 48.53 309 SER A O 1
ATOM 2458 N N . ARG A 1 310 ? -10.125 22.037 -10.489 1.00 44.69 310 ARG A N 1
ATOM 2459 C CA . ARG A 1 310 ? -11.116 21.521 -9.531 1.00 44.69 310 ARG A CA 1
ATOM 2460 C C . ARG A 1 310 ? -10.613 21.514 -8.083 1.00 44.69 310 ARG A C 1
ATOM 2462 O O . ARG A 1 310 ? -11.432 21.433 -7.169 1.00 44.69 310 ARG A O 1
ATOM 2469 N N . PHE A 1 311 ? -9.300 21.638 -7.870 1.00 42.09 311 PHE A N 1
ATOM 2470 C CA . PHE A 1 311 ? -8.690 21.775 -6.542 1.00 42.09 311 PHE A CA 1
ATOM 2471 C C . PHE A 1 311 ? -8.786 23.198 -5.968 1.00 42.09 311 PHE A C 1
ATOM 2473 O O . PHE A 1 311 ? -8.796 23.349 -4.750 1.00 42.09 311 PHE A O 1
ATOM 2480 N N . GLY A 1 312 ? -8.915 24.230 -6.809 1.00 42.09 312 GLY A N 1
ATOM 2481 C CA . GLY A 1 312 ? -8.904 25.629 -6.363 1.00 42.09 312 GLY A CA 1
ATOM 2482 C C . GLY A 1 312 ? -10.244 26.191 -5.877 1.00 42.09 312 GLY A C 1
ATOM 2483 O O . GLY A 1 312 ? -10.282 27.318 -5.400 1.00 42.09 312 GLY A O 1
ATOM 2484 N N . ASN A 1 313 ? -11.359 25.464 -6.016 1.00 40.38 313 ASN A N 1
ATOM 2485 C CA . ASN A 1 313 ? -12.675 26.088 -5.882 1.00 40.38 313 ASN A CA 1
ATOM 2486 C C . ASN A 1 313 ? -13.710 25.138 -5.258 1.00 40.38 313 ASN A C 1
ATOM 2488 O O . ASN A 1 313 ? -14.453 24.484 -5.989 1.00 40.38 313 ASN A O 1
ATOM 2492 N N . LYS A 1 314 ? -13.723 25.015 -3.916 1.00 40.50 314 LYS A N 1
ATOM 2493 C CA . LYS A 1 314 ? -14.909 24.707 -3.072 1.00 40.50 314 LYS A CA 1
ATOM 2494 C C . LYS A 1 314 ? -14.539 24.509 -1.590 1.00 40.50 314 LYS A C 1
ATOM 2496 O O . LYS A 1 314 ? -14.434 23.388 -1.102 1.00 40.50 314 LYS A O 1
ATOM 2501 N N . GLN A 1 315 ? -14.474 25.610 -0.846 1.00 38.97 315 GLN A N 1
ATOM 2502 C CA . GLN A 1 315 ? -14.810 25.645 0.583 1.00 38.97 315 GLN A CA 1
ATOM 2503 C C . GLN A 1 315 ? -16.027 26.565 0.736 1.00 38.97 315 GLN A C 1
ATOM 2505 O O . GLN A 1 315 ? -15.914 27.741 1.057 1.00 38.97 315 GLN A O 1
ATOM 2510 N N . LYS A 1 316 ? -17.217 26.042 0.413 1.00 42.34 316 LYS A N 1
ATOM 2511 C CA . LYS A 1 316 ? -18.480 26.733 0.692 1.00 42.34 316 LYS A CA 1
ATOM 2512 C C . LYS A 1 316 ? -18.971 26.235 2.048 1.00 42.34 316 LYS A C 1
ATOM 2514 O O . LYS A 1 316 ? -19.398 25.089 2.167 1.00 42.34 316 LYS A O 1
ATOM 2519 N N . ILE A 1 317 ? -18.808 27.081 3.060 1.00 36.81 317 ILE A N 1
ATOM 2520 C CA . ILE A 1 317 ? -19.261 26.873 4.437 1.00 36.81 317 ILE A CA 1
ATOM 2521 C C . ILE A 1 317 ? -20.786 26.692 4.406 1.00 36.81 317 ILE A C 1
ATOM 2523 O O . ILE A 1 317 ? -21.503 27.545 3.886 1.00 36.81 317 ILE A O 1
ATOM 2527 N N . ILE A 1 318 ? -21.272 25.554 4.902 1.00 34.25 318 ILE A N 1
ATOM 2528 C CA . ILE A 1 318 ? -22.705 25.273 5.053 1.00 34.25 318 ILE A CA 1
ATOM 2529 C C . ILE A 1 318 ? -23.110 25.760 6.454 1.00 34.25 318 ILE A C 1
ATOM 2531 O O . ILE A 1 318 ? -22.543 25.254 7.425 1.00 34.25 318 ILE A O 1
ATOM 2535 N N . PRO A 1 319 ? -24.046 26.717 6.593 1.00 40.00 319 PRO A N 1
ATOM 2536 C CA . PRO A 1 319 ? -24.527 27.149 7.901 1.00 40.00 319 PRO A CA 1
ATOM 2537 C C . PRO A 1 319 ? -25.393 26.066 8.559 1.00 40.00 319 PRO A C 1
ATOM 2539 O O . PRO A 1 319 ? -26.130 25.334 7.893 1.00 40.00 319 PRO A O 1
ATOM 2542 N N . ALA A 1 320 ? -25.272 25.957 9.882 1.00 32.78 320 ALA A N 1
ATOM 2543 C CA . ALA A 1 320 ? -25.991 24.991 10.703 1.00 32.78 320 ALA A CA 1
ATOM 2544 C C . ALA A 1 320 ? -27.501 25.304 10.754 1.00 32.78 320 ALA A C 1
ATOM 2546 O O . ALA A 1 320 ? -27.867 26.468 10.925 1.00 32.78 320 ALA A O 1
ATOM 2547 N N . PRO A 1 321 ? -28.389 24.297 10.653 1.00 41.00 321 PRO A N 1
ATOM 2548 C CA . PRO A 1 321 ? -29.816 24.508 10.836 1.00 41.00 321 PRO A CA 1
ATOM 2549 C C . PRO A 1 321 ? -30.168 24.570 12.327 1.00 41.00 321 PRO A C 1
ATOM 2551 O O . PRO A 1 321 ? -29.980 23.608 13.073 1.00 41.00 321 PRO A O 1
ATOM 2554 N N . SER A 1 322 ? -30.718 25.706 12.742 1.00 52.72 322 SER A N 1
ATOM 2555 C CA . SER A 1 322 ? -31.425 25.892 14.003 1.00 52.72 322 SER A CA 1
ATOM 2556 C C . SER A 1 322 ? -32.904 25.529 13.826 1.00 52.72 322 SER A C 1
ATOM 2558 O O . SER A 1 322 ? -33.613 26.132 13.027 1.00 52.72 322 SER A O 1
ATOM 2560 N N . SER A 1 323 ? -33.391 24.530 14.565 1.00 47.50 323 SER A N 1
ATOM 2561 C CA . SER A 1 323 ? -34.733 24.551 15.179 1.00 47.50 323 SER A CA 1
ATOM 2562 C C . SER A 1 323 ? -35.029 23.264 15.952 1.00 47.50 323 SER A C 1
ATOM 2564 O O . SER A 1 323 ? -34.841 22.145 15.477 1.00 47.50 323 SER A O 1
ATOM 2566 N N . LEU A 1 324 ? -35.507 23.475 17.179 1.00 48.19 324 LEU A N 1
ATOM 2567 C CA . LEU A 1 324 ? -36.068 22.490 18.090 1.00 48.19 324 LEU A CA 1
ATOM 2568 C C . LEU A 1 324 ? -37.308 21.806 17.492 1.00 48.19 324 LEU A C 1
ATOM 2570 O O . LEU A 1 324 ? -38.213 22.482 17.001 1.00 48.19 324 LEU A O 1
ATOM 2574 N N . ARG A 1 325 ? -37.448 20.493 17.716 1.00 40.16 325 ARG A N 1
ATOM 2575 C CA . ARG A 1 325 ? -38.769 19.906 17.981 1.00 40.16 325 ARG A CA 1
ATOM 2576 C C . ARG A 1 325 ? -38.673 18.753 18.984 1.00 40.16 325 ARG A C 1
ATOM 2578 O O . ARG A 1 325 ? -37.914 17.805 18.812 1.00 40.16 325 ARG A O 1
ATOM 2585 N N . SER A 1 326 ? -39.447 18.942 20.045 1.00 50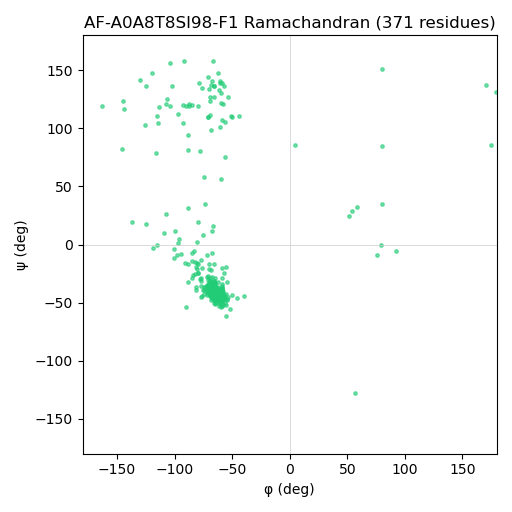.66 326 SER A N 1
ATOM 2586 C CA . SER A 1 326 ? -39.644 18.132 21.243 1.00 50.66 326 SER A CA 1
ATOM 2587 C C . SER A 1 326 ? -40.321 16.773 20.973 1.00 50.66 326 SER A C 1
ATOM 2589 O O . SER A 1 326 ? -41.053 16.623 19.997 1.00 50.66 326 SER A O 1
ATOM 2591 N N . HIS A 1 327 ? -40.095 15.843 21.910 1.00 43.41 327 HIS A N 1
ATOM 2592 C CA . HIS A 1 327 ? -40.763 14.557 22.174 1.00 43.41 327 HIS A CA 1
ATOM 2593 C C . HIS A 1 327 ? -40.413 13.302 21.347 1.00 43.41 327 HIS A C 1
ATOM 2595 O O . HIS A 1 327 ? -41.153 12.862 20.468 1.00 43.41 327 HIS A O 1
ATOM 2601 N N . ARG A 1 328 ? -39.346 12.613 21.792 1.00 35.00 328 ARG A N 1
ATOM 2602 C CA . ARG A 1 328 ? -39.358 11.162 22.099 1.00 35.00 328 ARG A CA 1
ATOM 2603 C C . ARG A 1 328 ? -38.131 10.775 22.964 1.00 35.00 328 ARG A C 1
ATOM 2605 O O . ARG A 1 328 ? -37.013 10.962 22.482 1.00 35.00 328 ARG A O 1
ATOM 2612 N N . PRO A 1 329 ? -38.285 10.243 24.195 1.00 41.66 329 PRO A N 1
ATOM 2613 C CA . PRO A 1 329 ? -37.168 10.027 25.125 1.00 41.66 329 PRO A CA 1
ATOM 2614 C C . PRO A 1 329 ? -36.456 8.663 24.991 1.00 41.66 329 PRO A C 1
ATOM 2616 O O . PRO A 1 329 ? -35.921 8.172 25.970 1.00 41.66 329 PRO A O 1
ATOM 2619 N N . GLU A 1 330 ? -36.380 8.065 23.794 1.00 38.38 330 GLU A N 1
ATOM 2620 C CA . GLU A 1 330 ? -35.630 6.801 23.583 1.00 38.38 330 GLU A CA 1
ATOM 2621 C C . GLU A 1 330 ? -34.566 6.867 22.471 1.00 38.38 330 GLU A C 1
ATOM 2623 O O . GLU A 1 330 ? -34.102 5.856 21.954 1.00 38.38 330 GLU A O 1
ATOM 2628 N N . ARG A 1 331 ? -34.153 8.068 22.045 1.00 40.22 331 ARG A N 1
ATOM 2629 C CA . ARG A 1 331 ? -33.049 8.227 21.068 1.00 40.22 331 ARG A CA 1
ATOM 2630 C C . ARG A 1 331 ? -32.070 9.348 21.406 1.00 40.22 331 ARG A C 1
ATOM 2632 O O . ARG A 1 331 ? -31.357 9.832 20.526 1.00 40.22 331 ARG A O 1
ATOM 2639 N N . PHE A 1 332 ? -32.044 9.784 22.659 1.00 34.50 332 PHE A N 1
ATOM 2640 C CA . PHE A 1 332 ? -31.061 10.750 23.134 1.00 34.50 332 PHE A CA 1
ATOM 2641 C C . PHE A 1 332 ? -29.816 9.982 23.583 1.00 34.50 332 PHE A C 1
ATOM 2643 O O . PHE A 1 332 ? -29.916 9.111 24.430 1.00 34.50 332 PHE A O 1
ATOM 2650 N N . PHE A 1 333 ? -28.672 10.284 22.964 1.00 40.38 333 PHE A N 1
ATOM 2651 C CA . PHE A 1 333 ? -27.394 9.554 23.040 1.00 40.38 333 PHE A CA 1
ATOM 2652 C C . PHE A 1 333 ? -27.248 8.292 22.178 1.00 40.38 333 PHE A C 1
ATOM 2654 O O . PHE A 1 333 ? -26.445 7.416 22.472 1.00 40.38 333 PHE A O 1
ATOM 2661 N N . SER A 1 334 ? -27.841 8.265 20.977 1.00 36.16 334 SER A N 1
ATOM 2662 C CA . SER A 1 334 ? -27.095 7.610 19.895 1.00 36.16 334 SER A CA 1
ATOM 2663 C C . SER A 1 334 ? -25.898 8.511 19.610 1.00 36.16 334 SER A C 1
ATOM 2665 O O . SER A 1 334 ? -26.052 9.543 18.953 1.00 36.16 334 SER A O 1
ATOM 2667 N N . PHE A 1 335 ? -24.737 8.166 20.175 1.00 40.47 335 PHE A N 1
ATOM 2668 C CA . PHE A 1 335 ? -23.429 8.738 19.875 1.00 40.47 335 PHE A CA 1
ATOM 2669 C C . PHE A 1 335 ? -23.165 8.585 18.362 1.00 40.47 335 PHE A C 1
ATOM 2671 O O . PHE A 1 335 ? -22.364 7.790 17.889 1.00 40.47 335 PHE A O 1
ATOM 2678 N N . ARG A 1 336 ? -23.827 9.420 17.557 1.00 39.78 336 ARG A N 1
ATOM 2679 C CA . ARG A 1 336 ? -23.437 9.809 16.200 1.00 39.78 336 ARG A CA 1
ATOM 2680 C C . ARG A 1 336 ? -22.246 10.767 16.282 1.00 39.78 336 ARG A C 1
ATOM 2682 O O . ARG A 1 336 ? -22.134 11.678 15.465 1.00 39.78 336 ARG A O 1
ATOM 2689 N N . LEU A 1 337 ? -21.358 10.548 17.260 1.00 39.25 337 LEU A N 1
ATOM 2690 C CA . LEU A 1 337 ? -19.973 10.978 17.200 1.00 39.25 337 LEU A CA 1
ATOM 2691 C C . LEU A 1 337 ? -19.512 10.612 15.804 1.00 39.25 337 LEU A C 1
ATOM 2693 O O . LEU A 1 337 ? -19.547 9.431 15.459 1.00 39.25 337 LEU A O 1
ATOM 2697 N N . LEU A 1 338 ? -19.278 11.650 14.995 1.00 39.91 338 LEU A N 1
ATOM 2698 C CA . LEU A 1 338 ? -18.693 11.624 13.661 1.00 39.91 338 LEU A CA 1
ATOM 2699 C C . LEU A 1 338 ? -18.445 10.195 13.196 1.00 39.91 338 LEU A C 1
ATOM 2701 O O . LEU A 1 338 ? -17.350 9.698 13.425 1.00 39.91 338 LEU A O 1
ATOM 2705 N N . ARG A 1 339 ? -19.447 9.506 12.608 1.00 40.78 339 ARG A N 1
ATOM 2706 C CA . ARG A 1 339 ? -19.188 8.184 12.018 1.00 40.78 339 ARG A CA 1
ATOM 2707 C C . ARG A 1 339 ? -17.979 8.400 11.105 1.00 40.78 339 ARG A C 1
ATOM 2709 O O . ARG A 1 339 ? -18.161 9.061 10.069 1.00 40.78 339 ARG A O 1
ATOM 2716 N N . PRO A 1 340 ? -16.788 7.855 11.426 1.00 42.12 340 PRO A N 1
ATOM 2717 C CA . PRO A 1 340 ? -15.595 8.082 10.620 1.00 42.12 340 PRO A CA 1
ATOM 2718 C C . PRO A 1 340 ? -15.842 7.596 9.195 1.00 42.12 340 PRO A C 1
ATOM 2720 O O . PRO A 1 340 ? -15.249 8.107 8.255 1.00 42.12 340 PRO A O 1
ATOM 2723 N N . LYS A 1 341 ? -16.836 6.712 9.014 1.00 40.38 341 LYS A N 1
ATOM 2724 C CA . LYS A 1 341 ? -17.397 6.278 7.736 1.00 40.38 341 LYS A CA 1
ATOM 2725 C C . LYS A 1 341 ? -17.557 7.393 6.707 1.00 40.38 341 LYS A C 1
ATOM 2727 O O . LYS A 1 341 ? -17.197 7.147 5.568 1.00 40.38 341 LYS A O 1
ATOM 2732 N N . ARG A 1 342 ? -18.059 8.597 7.030 1.00 40.12 342 ARG A N 1
ATOM 2733 C CA . ARG A 1 342 ? -18.188 9.653 5.995 1.00 40.12 342 ARG A CA 1
ATOM 2734 C C . ARG A 1 342 ? -16.844 10.273 5.617 1.00 40.12 342 ARG A C 1
ATOM 2736 O O . ARG A 1 342 ? -16.626 10.518 4.439 1.00 40.12 342 ARG A O 1
ATOM 2743 N N . PHE A 1 343 ? -15.948 10.494 6.575 1.00 38.91 343 PHE A N 1
ATOM 2744 C CA . PHE A 1 343 ? -14.646 11.108 6.304 1.00 38.91 343 PHE A CA 1
ATOM 2745 C C . PHE A 1 343 ? -13.678 10.110 5.652 1.00 38.91 343 PHE A C 1
ATOM 2747 O O . PHE A 1 343 ? -13.088 10.420 4.622 1.00 38.91 343 PHE A O 1
ATOM 2754 N N . SER A 1 344 ? -13.625 8.880 6.174 1.00 43.41 344 SER A N 1
ATOM 2755 C CA . SER A 1 344 ? -12.904 7.747 5.592 1.00 43.41 344 SER A CA 1
ATOM 2756 C C . SER A 1 344 ? -13.447 7.412 4.205 1.00 43.41 344 SER A C 1
ATOM 2758 O O . SER A 1 344 ? -12.672 7.406 3.266 1.00 43.41 344 SER A O 1
ATOM 2760 N N . SER A 1 345 ? -14.768 7.295 3.994 1.00 40.94 345 SER A N 1
ATOM 2761 C CA . SER A 1 345 ? -15.296 7.014 2.644 1.00 40.94 345 SER A CA 1
ATOM 2762 C C . SER A 1 345 ? -15.021 8.140 1.650 1.00 40.94 345 SER A C 1
ATOM 2764 O O . SER A 1 345 ? -14.766 7.848 0.493 1.00 40.94 345 SER A O 1
ATOM 2766 N N . ILE A 1 346 ? -15.051 9.418 2.051 1.00 44.72 346 ILE A N 1
ATOM 2767 C CA . ILE A 1 346 ? -14.740 10.534 1.138 1.00 44.72 346 ILE A CA 1
ATOM 2768 C C . ILE A 1 346 ? -13.241 10.581 0.818 1.00 44.72 346 ILE A C 1
ATOM 2770 O O . ILE A 1 346 ? -12.878 10.818 -0.333 1.00 44.72 346 ILE A O 1
ATOM 2774 N N . LEU A 1 347 ? -12.371 10.350 1.805 1.00 44.59 347 LEU A N 1
ATOM 2775 C CA . LEU A 1 347 ? -10.922 10.310 1.605 1.00 44.59 347 LEU A CA 1
ATOM 2776 C C . LEU A 1 347 ? -10.522 9.081 0.777 1.00 44.59 347 LEU A C 1
ATOM 2778 O O . LEU A 1 347 ? -9.851 9.232 -0.239 1.00 44.59 347 LEU A O 1
ATOM 2782 N N . LEU A 1 348 ? -11.031 7.898 1.130 1.00 46.81 348 LEU A N 1
ATOM 2783 C CA . LEU A 1 348 ? -10.862 6.653 0.385 1.00 46.81 348 LEU A CA 1
ATOM 2784 C C . LEU A 1 348 ? -11.401 6.807 -1.038 1.00 46.81 348 LEU A C 1
ATOM 2786 O O . LEU A 1 348 ? -10.706 6.461 -1.974 1.00 46.81 348 LEU A O 1
ATOM 2790 N N . PHE A 1 349 ? -12.575 7.412 -1.241 1.00 43.16 349 PHE A N 1
ATOM 2791 C CA . PHE A 1 349 ? -13.129 7.646 -2.579 1.00 43.16 349 PHE A CA 1
ATOM 2792 C C . PHE A 1 349 ? -12.281 8.619 -3.404 1.00 43.16 349 PHE A C 1
ATOM 2794 O O . PHE A 1 349 ? -12.106 8.409 -4.600 1.00 43.16 349 PHE A O 1
ATOM 2801 N N . LYS A 1 350 ? -11.719 9.668 -2.793 1.00 45.41 350 LYS A N 1
ATOM 2802 C CA . LYS A 1 350 ? -10.835 10.614 -3.493 1.00 45.41 350 LYS A CA 1
ATOM 2803 C C . LYS A 1 350 ? -9.498 9.979 -3.871 1.00 45.41 350 LYS A C 1
ATOM 2805 O O . LYS A 1 350 ? -9.056 10.154 -5.004 1.00 45.41 350 LYS A O 1
ATOM 2810 N N . VAL A 1 351 ? -8.891 9.210 -2.969 1.00 45.97 351 VAL A N 1
ATOM 2811 C CA . VAL A 1 351 ? -7.632 8.501 -3.243 1.00 45.97 351 VAL A CA 1
ATOM 2812 C C . VAL A 1 351 ? -7.864 7.350 -4.228 1.00 45.97 351 VAL A C 1
ATOM 2814 O O . VAL A 1 351 ? -7.132 7.231 -5.204 1.00 45.97 351 VAL A O 1
ATOM 2817 N N . VAL A 1 352 ? -8.943 6.577 -4.075 1.00 47.59 352 VAL A N 1
ATOM 2818 C CA . VAL A 1 352 ? -9.362 5.539 -5.032 1.00 47.59 352 VAL A CA 1
ATOM 2819 C C . VAL A 1 352 ? -9.705 6.149 -6.387 1.00 47.59 352 VAL A C 1
ATOM 2821 O O . VAL A 1 352 ? -9.373 5.554 -7.399 1.00 47.59 352 VAL A O 1
ATOM 2824 N N . SER A 1 353 ? -10.301 7.342 -6.459 1.00 40.81 353 SER A N 1
ATOM 2825 C CA . SER A 1 353 ? -10.544 8.026 -7.736 1.00 40.81 353 SER A CA 1
ATOM 2826 C C . SER A 1 353 ? -9.242 8.460 -8.416 1.00 40.81 353 SER A C 1
ATOM 2828 O O . SER A 1 353 ? -9.156 8.379 -9.640 1.00 40.81 353 SER A O 1
ATOM 2830 N N . ALA A 1 354 ? -8.233 8.892 -7.654 1.00 43.94 354 ALA A N 1
ATOM 2831 C CA . ALA A 1 354 ? -6.911 9.218 -8.189 1.00 43.94 354 ALA A CA 1
ATOM 2832 C C . ALA A 1 354 ? -6.164 7.954 -8.656 1.00 43.94 354 ALA A C 1
ATOM 2834 O O . ALA A 1 354 ? -5.645 7.916 -9.771 1.00 43.94 354 ALA A O 1
ATOM 2835 N N . CYS A 1 355 ? -6.202 6.877 -7.864 1.00 42.72 355 CYS A N 1
ATOM 2836 C CA . CYS A 1 355 ? -5.667 5.572 -8.252 1.00 42.72 355 CYS A CA 1
ATOM 2837 C C . CYS A 1 355 ? -6.416 4.965 -9.442 1.00 42.72 355 CYS A C 1
ATOM 2839 O O . CYS A 1 355 ? -5.778 4.386 -10.308 1.00 42.72 355 CYS A O 1
ATOM 2841 N N . ARG A 1 356 ? -7.740 5.126 -9.538 1.00 43.56 356 ARG A N 1
ATOM 2842 C CA . ARG A 1 356 ? -8.558 4.655 -10.666 1.00 43.56 356 ARG A CA 1
ATOM 2843 C C . ARG A 1 356 ? -8.214 5.401 -11.949 1.00 43.56 356 ARG A C 1
ATOM 2845 O O . ARG A 1 356 ? -8.178 4.773 -12.996 1.00 43.56 356 ARG A O 1
ATOM 2852 N N . LEU A 1 357 ? -7.924 6.701 -11.877 1.00 43.50 357 LEU A N 1
ATOM 2853 C CA . LEU A 1 357 ? -7.446 7.462 -13.032 1.00 43.50 357 LEU A CA 1
ATOM 2854 C C . LEU A 1 357 ? -6.075 6.949 -13.498 1.00 43.50 357 LEU A C 1
ATOM 2856 O O . LEU A 1 357 ? -5.880 6.733 -14.689 1.00 43.50 357 LEU A O 1
ATOM 2860 N N . SER A 1 358 ? -5.168 6.676 -12.556 1.00 42.78 358 SER A N 1
ATOM 2861 C CA . SER A 1 358 ? -3.856 6.085 -12.850 1.00 42.78 358 SER A CA 1
ATOM 2862 C C . SER A 1 358 ? -3.973 4.663 -13.424 1.00 42.78 358 SER A C 1
ATOM 2864 O O . SER A 1 358 ? -3.329 4.334 -14.414 1.00 42.78 358 SER A O 1
ATOM 2866 N N . LEU A 1 359 ? -4.867 3.837 -12.869 1.00 46.03 359 LEU A N 1
ATOM 2867 C CA . LEU A 1 359 ? -5.141 2.470 -13.321 1.00 46.03 359 LEU A CA 1
ATOM 2868 C C . LEU A 1 359 ? -5.790 2.445 -14.711 1.00 46.03 359 LEU A C 1
ATOM 2870 O O . LEU A 1 359 ? -5.439 1.605 -15.527 1.00 46.03 359 LEU A O 1
ATOM 2874 N N . LEU A 1 360 ? -6.719 3.361 -14.997 1.00 46.09 360 LEU A N 1
ATOM 2875 C CA . LEU A 1 360 ? -7.340 3.488 -16.319 1.00 46.09 360 LEU A CA 1
ATOM 2876 C C . LEU A 1 360 ? -6.339 3.982 -17.366 1.00 46.09 360 LEU A C 1
ATOM 2878 O O . LEU A 1 360 ? -6.354 3.484 -18.486 1.00 46.09 360 LEU A O 1
ATOM 2882 N N . LEU A 1 361 ? -5.434 4.894 -16.996 1.00 48.69 361 LEU A N 1
ATOM 2883 C CA . LEU A 1 361 ? -4.318 5.298 -17.854 1.00 48.69 361 LEU A CA 1
ATOM 2884 C C . LEU A 1 361 ? -3.380 4.117 -18.141 1.00 48.69 361 LEU A C 1
ATOM 2886 O O . LEU A 1 361 ? -2.988 3.916 -19.285 1.00 48.69 361 LEU A O 1
ATOM 2890 N N . GLN A 1 362 ? -3.068 3.301 -17.132 1.00 49.22 362 GLN A N 1
ATOM 2891 C CA . GLN A 1 362 ? -2.222 2.117 -17.299 1.00 49.22 362 GLN A CA 1
ATOM 2892 C C . GLN A 1 362 ? -2.894 0.994 -18.099 1.00 49.22 362 GLN A C 1
ATOM 2894 O O . GLN A 1 362 ? -2.231 0.348 -18.906 1.00 49.22 362 GLN A O 1
ATOM 2899 N N . LEU A 1 363 ? -4.192 0.753 -17.897 1.00 45.44 363 LEU A N 1
ATOM 2900 C CA . LEU A 1 363 ? -4.943 -0.247 -18.656 1.00 45.44 363 LEU A CA 1
ATOM 2901 C C . LEU A 1 363 ? -5.140 0.190 -20.110 1.00 45.44 363 LEU A C 1
ATOM 2903 O O . LEU A 1 363 ? -4.977 -0.649 -20.986 1.00 45.44 363 LEU A O 1
ATOM 2907 N N . GLY A 1 364 ? -5.394 1.481 -20.362 1.00 41.50 364 GLY A N 1
ATOM 2908 C CA . GLY A 1 364 ? -5.468 2.041 -21.717 1.00 41.50 364 GLY A CA 1
ATOM 2909 C C . GLY A 1 364 ? -4.139 1.943 -22.469 1.00 41.50 364 GLY A C 1
ATOM 2910 O O . GLY A 1 364 ? -4.098 1.444 -23.586 1.00 41.50 364 GLY A O 1
ATOM 2911 N N . LEU A 1 365 ? -3.026 2.295 -21.815 1.00 42.53 365 LEU A N 1
ATOM 2912 C CA . LEU A 1 365 ? -1.684 2.145 -22.394 1.00 42.53 365 LEU A CA 1
ATOM 2913 C C . LEU A 1 365 ? -1.302 0.676 -22.636 1.00 42.53 365 LEU A C 1
ATOM 2915 O O . LEU A 1 365 ? -0.583 0.374 -23.584 1.00 42.53 365 LEU A O 1
ATOM 2919 N N . SER A 1 366 ? -1.762 -0.247 -21.785 1.00 39.00 366 SER A N 1
ATOM 2920 C CA . SER A 1 366 ? -1.462 -1.673 -21.935 1.00 39.00 366 SER A CA 1
ATOM 2921 C C . SER A 1 366 ? -2.290 -2.343 -23.032 1.00 39.00 366 SER A C 1
ATOM 2923 O O . SER A 1 366 ? -1.788 -3.289 -23.628 1.00 39.00 366 SER A O 1
ATOM 2925 N N . SER A 1 367 ? -3.527 -1.910 -23.294 1.00 36.69 367 SER A N 1
ATOM 2926 C CA . SER A 1 367 ? -4.324 -2.430 -24.416 1.00 36.69 367 SER A CA 1
ATOM 2927 C C . SER A 1 367 ? -3.750 -2.004 -25.764 1.00 36.69 367 SER A C 1
ATOM 2929 O O . SER A 1 367 ? -3.682 -2.829 -26.669 1.00 36.69 367 SER A O 1
ATOM 2931 N N . ASP A 1 368 ? -3.256 -0.769 -25.865 1.00 35.62 368 ASP A N 1
ATOM 2932 C CA . ASP A 1 368 ? -2.678 -0.244 -27.106 1.00 35.62 368 ASP A CA 1
ATOM 2933 C C . ASP A 1 368 ? -1.324 -0.903 -27.422 1.00 35.62 368 ASP A C 1
ATOM 2935 O O . ASP A 1 368 ? -1.057 -1.264 -28.564 1.00 35.62 368 ASP A O 1
ATOM 2939 N N . LEU A 1 369 ? -0.502 -1.174 -26.398 1.00 36.22 369 LEU A N 1
ATOM 2940 C CA . LEU A 1 369 ? 0.784 -1.865 -26.569 1.00 36.22 369 LEU A CA 1
ATOM 2941 C C . LEU A 1 369 ? 0.632 -3.365 -26.893 1.00 36.22 369 LEU A C 1
ATOM 2943 O O . LEU A 1 369 ? 1.514 -3.947 -27.514 1.00 36.22 369 LEU A O 1
ATOM 2947 N N . ILE A 1 370 ? -0.460 -4.001 -26.453 1.00 32.62 370 ILE A N 1
ATOM 2948 C CA . ILE A 1 370 ? -0.775 -5.411 -26.757 1.00 32.62 370 ILE A CA 1
ATOM 2949 C C . ILE A 1 370 ? -1.391 -5.559 -28.159 1.00 32.62 370 ILE A C 1
ATOM 2951 O O . ILE A 1 370 ? -1.342 -6.642 -28.724 1.00 32.62 370 ILE A O 1
ATOM 2955 N N . LEU A 1 371 ? -1.960 -4.496 -28.732 1.00 33.41 371 LEU A N 1
ATOM 2956 C CA . LEU A 1 371 ? -2.482 -4.496 -30.104 1.00 33.41 371 LEU A CA 1
ATOM 2957 C C . LEU A 1 371 ? -1.390 -4.292 -31.169 1.00 33.41 371 LEU A C 1
ATOM 2959 O O . LEU A 1 371 ? -1.614 -4.638 -32.327 1.00 33.41 371 LEU A O 1
ATOM 2963 N N . GLU A 1 372 ? -0.226 -3.756 -30.791 1.00 31.45 372 GLU A N 1
ATOM 2964 C CA . GLU A 1 372 ? 0.923 -3.556 -31.691 1.00 31.45 372 GLU A CA 1
ATOM 2965 C C . GLU A 1 372 ? 2.006 -4.656 -31.616 1.00 31.45 372 GLU A C 1
ATOM 2967 O O . GLU A 1 372 ? 2.918 -4.663 -32.447 1.00 31.45 372 GLU A O 1
ATOM 2972 N N . LEU A 1 373 ? 1.920 -5.580 -30.652 1.00 32.16 373 LEU A N 1
ATOM 2973 C CA . LEU A 1 373 ? 2.816 -6.737 -30.469 1.00 32.16 373 LEU A CA 1
ATOM 2974 C C . LEU A 1 373 ? 2.106 -8.034 -30.854 1.00 32.16 373 LEU A C 1
ATOM 2976 O O . LEU A 1 373 ? 2.761 -8.871 -31.518 1.00 32.16 373 LEU A O 1
#

Organism: NCBI:txid13290

Sequence (373 aa):
MAFLVFSTAFYVTLMVTLGVLILHKIYNRSWWVFRVVPRGHSKIIIPNVHTSWVLFMGLYLNILVGSFIASFVSDLRAEPVPHDALWMGIMWVPICFAAWYQTWGITAARIDNGSLHDLPRKSLVRHIPSWLGNIVCLLFPAGPCLAAVVPGVIGNTFLERSRHGWYDWHIKYDGMPFLTREMLVDAQNIFHASICGVYYLSISMTIWGVVCIIFGGAYTFAACSLIMDLRDHLAAKRAGPPLQRFRTMIQMKSARDVAPTNLLDNLAKMNLLPSSWWPLQEPRSLPIADDMTAEAMRISKTIFKAACSRFGNKQKIIPAPSSLRSHRPERFFSFRLLRPKRFSSILLFKVVSACRLSLLLQLGLSSDLILEL

Solvent-accessible surface area (backbone atoms only — not comparable to full-atom values): 21313 Å² total; per-residue (Å²): 108,72,68,56,55,52,50,50,55,52,51,51,50,51,50,51,54,52,50,51,55,52,50,52,33,51,72,68,72,64,69,50,49,60,46,79,44,82,53,88,98,34,58,46,73,40,44,31,45,68,51,38,34,54,54,22,49,49,53,25,50,51,48,49,51,51,48,51,52,48,45,50,54,18,60,75,68,76,45,82,54,84,55,54,42,39,52,67,36,54,42,53,45,32,51,50,46,26,45,46,41,37,29,48,26,54,49,59,56,55,61,66,72,59,78,62,78,78,57,95,61,73,72,74,57,74,76,55,58,49,64,57,56,43,50,50,63,71,48,51,55,52,57,62,41,49,67,18,32,54,36,6,49,55,11,21,55,29,36,50,50,20,50,52,44,51,52,54,49,46,76,73,49,65,89,60,93,67,93,48,73,65,61,52,52,54,51,49,53,29,49,51,30,37,52,55,9,52,50,28,34,48,53,17,52,50,46,47,53,52,50,49,52,54,42,51,48,50,29,51,52,42,52,55,49,51,54,51,52,51,50,51,54,50,48,53,60,72,71,46,63,73,64,58,60,49,50,52,51,52,51,57,54,56,66,71,75,58,84,90,80,71,65,69,70,54,54,74,68,54,89,79,70,78,94,80,74,72,80,79,77,71,78,79,80,65,82,59,64,69,54,53,55,55,49,53,55,51,50,50,54,50,51,53,53,54,53,58,59,62,73,77,66,84,88,76,84,78,82,82,87,86,79,89,83,87,90,71,96,87,67,83,80,71,76,72,64,73,62,57,63,63,60,50,49,51,50,50,49,53,52,49,51,53,50,48,53,53,48,50,52,51,52,53,54,49,53,57,56,60,73,77,106

Mean predicted aligned error: 14.41 Å

Radius of gyration: 31.35 Å; Cα contacts (8 Å, |Δi|>4): 218; chains: 1; bounding box: 75×50×109 Å

Nearest PDB structures (foldseek):
  9evd-assembly1_M  TM=4.087E-01  e=9.769E-01  Polytomella sp. Pringsheim 198.80
  6xj1-assembly1_B  TM=3.307E-01  e=1.137E+00  Schizosaccharomyces pombe 972h-
  2x3v-assembly2_C  TM=2.910E-01  e=1.137E+00  Mus musculus
  7v5c-assembly1_B  TM=3.401E-01  e=8.219E+00  Mus musculus
  5i6j-assembly1_A-2  TM=1.525E-01  e=6.378E+00  Homo sapiens

pLDDT: mean 73.17, std 22.35, range [31.45, 97.88]

Foldseek 3Di:
DVVLVVVLVVLVVVLVVLVVVQVVCVVVVVQDQWDFDDDPPATAIAGPLVNLLSVLVSVLSVLVSVQSVQVVVCVVVVADRALNLLSVLQSCLSVLLSLLSNLRNLVVVVVPPPPCPPPPPVPPVVPDHNVNVNVCSNCVSVVLSCVLNVLSVVLNVLLVVLRVLVVVLCVVCPPPPDDDPVSVVSNVSSVVSNVSSVVSSVVSVVSSVVSCCVSVVSSVVSVVVSVVVVVVVVVVVVVPDVVVVVVVVVVVVVVVPDDDDDPVVVVVPPPPDPPPDDPPPPDPPDPVPVVVVVVVVVVVVVVVVVVVVVVPDDPDDDDDDDDDDDDDPPPPPPCVVPPCVVVCVVVVVVVVVVVVVVVVVVVVVVVVVVVVD

Secondary structure (DSSP, 8-state):
-HHHHHHHHHHHHHHHHHHHHHHHHHHTT---SEEEEEETTEEEEEE-HHHHHHHHHHHHHHHHHHHHHHHHHHHHHTPPPTTHHHHHHHTHHHHHHHHHHHHHHHHHHHGGGSTTTTSS-TTTGGGS-HHHHHHHHHHTTHHHHHHHHHHHHHHHHHHHHHHHHHHHHHHHHTT-SS--HHHHHHHHHHHHHHHHHHHHHHHHHHHHHHHHHHHHHHHHHHHHHHHHHHHHHHHHHHT--HHHHHHHHHHHHHTTS--SSSHHHHHTT---S-TT----------THHHHHHHHHHHHHHHHHHHHHHHHSS---PPPPPP------TT-TT------HHHHHHHHHHHHHHHHHHHHHHHHHHHHHHHH--